Protein AF-A0A1C3WTV7-F1 (afdb_monomer_lite)

Organism: NCBI:txid411945

Secondary structure (DSSP, 8-state):
-----------PPPHHHHHHHHHHHHHTT-HHHHHHHHTSPP-SSS---HHHHHHHHHHHHHHHHHHHS-TTS----SHHHHHHHHHHHHHHHSPP-SHHHHHHHHHHHTT-TTTTS--HHHHHHHHHHHS--GGGS-----PPPSS--HHHHHHHHHHHHTS---S--HHHHHHHHHHHHHHHHHHHHS---SHHHHHHHHHHHHTTS-S---HHHHHHHHHHHHHTS--TTSS--SS-TTTHHHHHHHHHHHHHHHHHHHHH-TT--EEEEEEETTEEEEEEE--S-----HHHHHHHHHHHHHHHHHHHTTT-S--TT-HHHHHHHHHHHHHHHPPP-SHHHHHHHHHHHHT-HHHHHHHHH-B-TTS-BHHHHHHHHHTTPPP--------

Structure (mmCIF, N/CA/C/O backbone):
data_AF-A0A1C3WTV7-F1
#
_entry.id   AF-A0A1C3WTV7-F1
#
loop_
_atom_site.group_PDB
_atom_site.id
_atom_site.type_symbol
_atom_site.label_atom_id
_atom_site.label_alt_id
_atom_site.label_comp_id
_atom_site.label_asym_id
_atom_site.label_entity_id
_atom_site.label_seq_id
_atom_site.pdbx_PDB_ins_code
_atom_site.Cartn_x
_atom_site.Cartn_y
_atom_site.Cartn_z
_atom_site.occupancy
_atom_site.B_iso_or_equiv
_atom_site.auth_seq_id
_atom_site.auth_comp_id
_atom_site.auth_asym_id
_atom_site.auth_atom_id
_atom_site.pdbx_PDB_model_num
ATOM 1 N N . MET A 1 1 ? -38.826 53.375 -34.645 1.00 34.06 1 MET A N 1
ATOM 2 C CA . MET A 1 1 ? -39.955 52.424 -34.557 1.00 34.06 1 MET A CA 1
ATOM 3 C C . MET A 1 1 ? -39.411 51.095 -34.056 1.00 34.06 1 MET A C 1
ATOM 5 O O . MET A 1 1 ? -38.501 50.578 -34.679 1.00 34.06 1 MET A O 1
ATOM 9 N N . ARG A 1 2 ? -39.975 50.621 -32.934 1.00 29.81 2 ARG A N 1
ATOM 10 C CA . ARG A 1 2 ? -39.806 49.324 -32.241 1.00 29.81 2 ARG A CA 1
ATOM 11 C C . ARG A 1 2 ? -38.414 48.958 -31.697 1.00 29.81 2 ARG A C 1
ATOM 13 O O . ARG A 1 2 ? -37.634 48.260 -32.327 1.00 29.81 2 ARG A O 1
ATOM 20 N N . ASN A 1 3 ? -38.217 49.374 -30.443 1.00 30.00 3 ASN A N 1
ATOM 21 C CA . ASN A 1 3 ? -37.363 48.727 -29.449 1.00 30.00 3 ASN A CA 1
ATOM 22 C C . ASN A 1 3 ? -37.891 47.317 -29.139 1.00 30.00 3 ASN A C 1
ATOM 24 O O . ASN A 1 3 ? -39.085 47.172 -28.871 1.00 30.00 3 ASN A O 1
ATOM 28 N N . HIS A 1 4 ? -37.004 46.325 -29.084 1.00 29.08 4 HIS A N 1
ATOM 29 C CA . HIS A 1 4 ? -37.231 45.095 -28.329 1.00 29.08 4 HIS A CA 1
ATOM 30 C C . HIS A 1 4 ? -36.326 45.108 -27.099 1.00 29.08 4 HIS A C 1
ATOM 32 O O . HIS A 1 4 ? -35.105 45.048 -27.202 1.00 29.08 4 HIS A O 1
ATOM 38 N N . ALA A 1 5 ? -36.965 45.232 -25.938 1.00 31.84 5 ALA A N 1
ATOM 39 C CA . ALA A 1 5 ? -36.389 44.910 -24.648 1.00 31.84 5 ALA A CA 1
ATOM 40 C C . ALA A 1 5 ? -36.316 43.382 -24.516 1.00 31.84 5 ALA A C 1
ATOM 42 O O . ALA A 1 5 ? -37.319 42.703 -24.748 1.00 31.84 5 ALA A O 1
ATOM 43 N N . VAL A 1 6 ? -35.154 42.854 -24.132 1.00 31.02 6 VAL A N 1
ATOM 44 C CA . VAL A 1 6 ? -35.029 41.494 -23.601 1.00 31.02 6 VAL A CA 1
ATOM 45 C C . VAL A 1 6 ? -35.057 41.626 -22.085 1.00 31.02 6 VAL A C 1
ATOM 47 O O . VAL A 1 6 ? -34.182 42.246 -21.484 1.00 31.02 6 VAL A O 1
ATOM 50 N N . ALA A 1 7 ? -36.129 41.117 -21.489 1.00 28.45 7 ALA A N 1
ATOM 51 C CA . ALA A 1 7 ? -36.290 41.036 -20.051 1.00 28.45 7 ALA A CA 1
ATOM 52 C C . ALA A 1 7 ? -35.354 39.957 -19.490 1.00 28.45 7 ALA A C 1
ATOM 54 O O . ALA A 1 7 ? -35.356 38.823 -19.967 1.00 28.45 7 ALA A O 1
ATOM 55 N N . ALA A 1 8 ? -34.589 40.313 -18.460 1.00 38.50 8 ALA A N 1
ATOM 56 C CA . ALA A 1 8 ? -33.915 39.357 -17.597 1.00 38.50 8 ALA A CA 1
ATOM 57 C C . ALA A 1 8 ? -34.978 38.589 -16.796 1.00 38.50 8 ALA A C 1
ATOM 59 O O . ALA A 1 8 ? -35.606 39.144 -15.894 1.00 38.50 8 ALA A O 1
ATOM 60 N N . ALA A 1 9 ? -35.204 37.326 -17.149 1.00 30.66 9 ALA A N 1
ATOM 61 C CA . ALA A 1 9 ? -35.987 36.395 -16.351 1.00 30.66 9 ALA A CA 1
ATOM 62 C C . ALA A 1 9 ? -35.018 35.469 -15.606 1.00 30.66 9 ALA A C 1
ATOM 64 O O . ALA A 1 9 ? -34.552 34.473 -16.152 1.00 30.66 9 ALA A O 1
ATOM 65 N N . GLY A 1 10 ? -34.697 35.830 -14.361 1.00 36.09 10 GLY A N 1
ATOM 66 C CA . GLY A 1 10 ? -33.991 34.974 -13.408 1.00 36.09 10 GLY A CA 1
ATOM 67 C C . GLY A 1 10 ? -34.918 33.879 -12.885 1.00 36.09 10 GLY A C 1
ATOM 68 O O . GLY A 1 10 ? -35.497 34.011 -11.811 1.00 36.09 10 GLY A O 1
ATOM 69 N N . GLY A 1 11 ? -35.106 32.828 -13.683 1.00 35.12 11 GLY A N 1
ATOM 70 C CA . GLY A 1 11 ? -35.795 31.605 -13.278 1.00 35.12 11 GLY A CA 1
ATOM 71 C C . GLY A 1 11 ? -34.786 30.490 -13.023 1.00 35.12 11 GLY A C 1
ATOM 72 O O . GLY A 1 11 ? -33.970 30.199 -13.893 1.00 35.12 11 GLY A O 1
ATOM 73 N N . ALA A 1 12 ? -34.852 29.871 -11.843 1.00 39.16 12 ALA A N 1
ATOM 74 C CA . ALA A 1 12 ? -34.025 28.726 -11.475 1.00 39.16 12 ALA A CA 1
ATOM 75 C C . ALA A 1 12 ? -34.145 27.596 -12.515 1.00 39.16 12 ALA A C 1
ATOM 77 O O . ALA A 1 12 ? -35.249 27.140 -12.823 1.00 39.16 12 ALA A O 1
ATOM 78 N N . VAL A 1 13 ? -33.008 27.137 -13.041 1.00 44.41 13 VAL A N 1
ATOM 79 C CA . VAL A 1 13 ? -32.933 25.985 -13.946 1.00 44.41 13 VAL A CA 1
ATOM 80 C C . VAL A 1 13 ? -32.736 24.722 -13.093 1.00 44.41 13 VAL A C 1
ATOM 82 O O . VAL A 1 13 ? -31.745 24.635 -12.371 1.00 44.41 13 VAL A O 1
ATOM 85 N N . PRO A 1 14 ? -33.651 23.736 -13.126 1.00 45.19 14 PRO A N 1
ATOM 86 C CA . PRO A 1 14 ? -33.498 22.490 -12.376 1.00 45.19 14 PRO A CA 1
ATOM 87 C C . PRO A 1 14 ? -32.228 21.725 -12.777 1.00 45.19 14 PRO A C 1
ATOM 89 O O . PRO A 1 14 ? -31.918 21.632 -13.962 1.00 45.19 14 PRO A O 1
ATOM 92 N N . VAL A 1 15 ? -31.551 21.088 -11.814 1.00 39.12 15 VAL A N 1
ATOM 93 C CA . VAL A 1 15 ? -30.318 20.285 -12.012 1.00 39.12 15 VAL A CA 1
ATOM 94 C C . VAL A 1 15 ? -30.454 19.234 -13.127 1.00 39.12 15 VAL A C 1
ATOM 96 O O . VAL A 1 15 ? -29.514 18.995 -13.883 1.00 39.12 15 VAL A O 1
ATOM 99 N N . GLY A 1 16 ? -31.650 18.664 -13.311 1.00 40.56 16 GLY A N 1
ATOM 100 C CA . GLY A 1 16 ? -31.928 17.732 -14.411 1.00 40.56 16 GLY A CA 1
ATOM 101 C C . GLY A 1 16 ? -31.720 18.334 -15.808 1.00 40.56 16 GLY A C 1
ATOM 102 O O . GLY A 1 16 ? -31.315 17.624 -16.725 1.00 40.56 16 GLY A O 1
ATOM 103 N N . ASN A 1 17 ? -31.916 19.645 -15.965 1.00 49.09 17 ASN A N 1
ATOM 104 C CA . ASN A 1 17 ? -31.714 20.339 -17.235 1.00 49.09 17 ASN A CA 1
ATOM 105 C C . ASN A 1 17 ? -30.233 20.635 -17.499 1.00 49.09 17 ASN A C 1
ATOM 107 O O . ASN A 1 17 ? -29.838 20.698 -18.660 1.00 49.09 17 ASN A O 1
ATOM 111 N N . ILE A 1 18 ? -29.411 20.762 -16.451 1.00 49.28 18 ILE A N 1
ATOM 112 C CA . ILE A 1 18 ? -27.956 20.938 -16.574 1.00 49.28 18 ILE A CA 1
ATOM 113 C C . ILE A 1 18 ? -27.336 19.642 -17.103 1.00 49.28 18 ILE A C 1
ATOM 115 O O . ILE A 1 18 ? -26.625 19.672 -18.098 1.00 49.28 18 ILE A O 1
ATOM 119 N N . LEU A 1 19 ? -27.691 18.489 -16.526 1.00 43.22 19 LEU A N 1
ATOM 120 C CA . LEU A 1 19 ? -27.189 17.184 -16.979 1.00 43.22 19 LEU A CA 1
ATOM 121 C C . LEU A 1 19 ? -27.683 16.798 -18.380 1.00 43.22 19 LEU A C 1
ATOM 123 O O . LEU A 1 19 ? -26.946 16.171 -19.139 1.00 43.22 19 LEU A O 1
ATOM 127 N N . ALA A 1 20 ? -28.913 17.173 -18.740 1.00 52.75 20 ALA A N 1
ATOM 128 C CA . ALA A 1 20 ? -29.419 16.994 -20.100 1.00 52.75 20 ALA A CA 1
ATOM 129 C C . ALA A 1 20 ? -28.670 17.887 -21.103 1.00 52.75 20 ALA A C 1
ATOM 131 O O . ALA A 1 20 ? -28.242 17.399 -22.143 1.00 52.75 20 ALA A O 1
ATOM 132 N N . SER A 1 21 ? -28.430 19.153 -20.750 1.00 55.34 21 SER A N 1
ATOM 133 C CA . SER A 1 21 ? -27.690 20.095 -21.599 1.00 55.34 21 SER A CA 1
ATOM 134 C C . SER A 1 21 ? -26.230 19.678 -21.773 1.00 55.34 21 SER A C 1
ATOM 136 O O . SER A 1 21 ? -25.721 19.702 -22.884 1.00 55.34 21 SER A O 1
ATOM 138 N N . LEU A 1 22 ? -25.581 19.212 -20.703 1.00 42.72 22 LEU A N 1
ATOM 139 C CA . LEU A 1 22 ? -24.197 18.738 -20.727 1.00 42.72 22 LEU A CA 1
ATOM 140 C C . LEU A 1 22 ? -24.071 17.451 -21.561 1.00 42.72 22 LEU A C 1
ATOM 142 O O . LEU A 1 22 ? -23.150 17.305 -22.358 1.00 42.72 22 LEU A O 1
ATOM 146 N N . ARG A 1 23 ? -25.061 16.554 -21.476 1.00 47.69 23 ARG A N 1
ATOM 147 C CA . ARG A 1 23 ? -25.163 15.368 -22.339 1.00 47.69 23 ARG A CA 1
ATOM 148 C C . ARG A 1 23 ? -25.358 15.729 -23.814 1.00 47.69 23 ARG A C 1
ATOM 150 O O . ARG A 1 23 ? -24.752 15.085 -24.666 1.00 47.69 23 ARG A O 1
ATOM 157 N N . ASP A 1 24 ? -26.205 16.706 -24.122 1.00 56.19 24 ASP A N 1
ATOM 158 C CA . ASP A 1 24 ? -26.470 17.119 -25.503 1.00 56.19 24 ASP A CA 1
ATOM 159 C C . ASP A 1 24 ? -25.275 17.876 -26.110 1.00 56.19 24 ASP A C 1
ATOM 161 O O . ASP A 1 24 ? -24.932 17.614 -27.261 1.00 56.19 24 ASP A O 1
ATOM 165 N N . MET A 1 25 ? -24.575 18.702 -25.320 1.00 54.94 25 MET A N 1
ATOM 166 C CA . MET A 1 25 ? -23.325 19.378 -25.709 1.00 54.94 25 MET A CA 1
ATOM 167 C C . MET A 1 25 ? -22.200 18.378 -25.997 1.00 54.94 25 MET A C 1
ATOM 169 O O . MET A 1 25 ? -21.534 18.473 -27.026 1.00 54.94 25 MET A O 1
ATOM 173 N N . LEU A 1 26 ? -22.030 17.360 -25.146 1.00 44.88 26 LEU A N 1
ATOM 174 C CA . LEU A 1 26 ? -21.042 16.302 -25.378 1.00 44.88 26 LEU A CA 1
ATOM 175 C C . LEU A 1 26 ? -21.384 15.458 -26.615 1.00 44.88 26 LEU A C 1
ATOM 177 O O . LEU A 1 26 ? -20.496 15.115 -27.391 1.00 44.88 26 LEU A O 1
ATOM 181 N N . LYS A 1 27 ? -22.670 15.174 -26.864 1.00 52.72 27 LYS A N 1
ATOM 182 C CA . LYS A 1 27 ? -23.109 14.481 -28.089 1.00 52.72 27 LYS A CA 1
ATOM 183 C C . LYS A 1 27 ? -22.883 15.297 -29.360 1.00 52.72 27 LYS A C 1
ATOM 185 O O . LYS A 1 27 ? -22.713 14.709 -30.424 1.00 52.72 27 LYS A O 1
ATOM 190 N N . SER A 1 28 ? -22.912 16.625 -29.268 1.00 56.12 28 SER A N 1
ATOM 191 C CA . SER A 1 28 ? -22.665 17.523 -30.398 1.00 56.12 28 SER A CA 1
ATOM 192 C C . SER A 1 28 ? -21.194 17.910 -30.578 1.00 56.12 28 SER A C 1
ATOM 194 O O . SER A 1 28 ? -20.890 18.634 -31.522 1.00 56.12 28 SER A O 1
ATOM 196 N N . GLY A 1 29 ? -20.291 17.460 -29.697 1.00 55.75 29 GLY A N 1
ATOM 197 C CA . GLY A 1 29 ? -18.872 17.839 -29.708 1.00 55.75 29 GLY A CA 1
ATOM 198 C C . GLY A 1 29 ? -18.579 19.254 -29.186 1.00 55.75 29 GLY A C 1
ATOM 199 O O . GLY A 1 29 ? -17.510 19.791 -29.461 1.00 55.75 29 GLY A O 1
ATOM 200 N N . ASP A 1 30 ? -19.505 19.874 -28.445 1.00 55.50 30 ASP A N 1
ATOM 201 C CA . ASP A 1 30 ? -19.331 21.210 -27.851 1.00 55.50 30 ASP A CA 1
ATOM 202 C C . ASP A 1 30 ? -18.696 21.118 -26.453 1.00 55.50 30 ASP A C 1
ATOM 204 O O . ASP A 1 30 ? -19.340 21.310 -25.418 1.00 55.50 30 ASP A O 1
ATOM 208 N N . VAL A 1 31 ? -17.407 20.774 -26.430 1.00 46.31 31 VAL A N 1
ATOM 209 C CA . VAL A 1 31 ? -16.630 20.592 -25.192 1.00 46.31 31 VAL A CA 1
ATOM 210 C C . VAL A 1 31 ? -16.456 21.921 -24.440 1.00 46.31 31 VAL A C 1
ATOM 212 O O . VAL A 1 31 ? -16.571 21.967 -23.217 1.00 46.31 31 VAL A O 1
ATOM 215 N N . GLY A 1 32 ? -16.284 23.036 -25.161 1.00 53.69 32 GLY A N 1
ATOM 216 C CA . GLY A 1 32 ? -16.154 24.371 -24.565 1.00 53.69 32 GLY A CA 1
ATOM 217 C C . GLY A 1 32 ? -17.422 24.841 -23.842 1.00 53.69 32 GLY A C 1
ATOM 218 O O . GLY A 1 32 ? -17.334 25.422 -22.758 1.00 53.69 32 GLY A O 1
ATOM 219 N N . GLY A 1 33 ? -18.606 24.546 -24.393 1.00 57.56 33 GLY A N 1
ATOM 220 C CA . GLY A 1 33 ? -19.887 24.815 -23.738 1.00 57.56 33 GLY A CA 1
ATOM 221 C C . GLY A 1 33 ? -20.101 23.975 -22.476 1.00 57.56 33 GLY A C 1
ATOM 222 O O . GLY A 1 33 ? -20.557 24.499 -21.457 1.00 57.56 33 GLY A O 1
ATOM 223 N N . ALA A 1 34 ? -19.704 22.698 -22.509 1.00 47.16 34 ALA A N 1
ATOM 224 C CA . ALA A 1 34 ? -19.795 21.801 -21.358 1.00 47.16 34 ALA A CA 1
ATOM 225 C C . ALA A 1 34 ? -18.901 22.259 -20.191 1.00 47.16 34 ALA A C 1
ATOM 227 O O . ALA A 1 34 ? -19.352 22.274 -19.045 1.00 47.16 34 ALA A O 1
ATOM 228 N N . LEU A 1 35 ? -17.672 22.697 -20.481 1.00 46.06 35 LEU A N 1
ATOM 229 C CA . LEU A 1 35 ? -16.738 23.218 -19.477 1.00 46.06 35 LEU A CA 1
ATOM 230 C C . LEU A 1 35 ? -17.205 24.560 -18.892 1.00 46.06 35 LEU A C 1
ATOM 232 O O . LEU A 1 35 ? -17.199 24.737 -17.677 1.00 46.06 35 LEU A O 1
ATOM 236 N N . SER A 1 36 ? -17.722 25.475 -19.721 1.00 58.72 36 SER A N 1
ATOM 237 C CA . SER A 1 36 ? -18.239 26.766 -19.242 1.00 58.72 36 SER A CA 1
ATOM 238 C C . SER A 1 36 ? -19.490 26.626 -18.358 1.00 58.72 36 SER A C 1
ATOM 240 O O . SER A 1 36 ? -19.723 27.460 -17.482 1.00 58.72 36 SER A O 1
ATOM 242 N N . LEU A 1 37 ? -20.281 25.561 -18.544 1.00 53.25 37 LEU A N 1
ATOM 243 C CA . LEU A 1 37 ? -21.417 25.231 -17.679 1.00 53.25 37 LEU A CA 1
ATOM 244 C C . LEU A 1 37 ? -20.958 24.782 -16.277 1.00 53.25 37 LEU A C 1
ATOM 246 O O . LEU A 1 37 ? -21.639 25.069 -15.293 1.00 53.25 37 LEU A O 1
ATOM 250 N N . LEU A 1 38 ? -19.802 24.113 -16.179 1.00 46.38 38 LEU A N 1
ATOM 251 C CA . LEU A 1 38 ? -19.201 23.661 -14.917 1.00 46.38 38 LEU A CA 1
ATOM 252 C C . LEU A 1 38 ? -18.558 24.804 -14.108 1.00 46.38 38 LEU A C 1
ATOM 254 O O . LEU A 1 38 ? -18.488 24.697 -12.885 1.00 46.38 38 LEU A O 1
ATOM 258 N N . ASP A 1 39 ? -18.176 25.902 -14.768 1.00 45.97 39 ASP A N 1
ATOM 259 C CA . ASP A 1 39 ? -17.594 27.110 -14.153 1.00 45.97 39 ASP A CA 1
ATOM 260 C C . ASP A 1 39 ? -18.628 28.062 -13.517 1.00 45.97 39 ASP A C 1
ATOM 262 O O . ASP A 1 39 ? -18.266 29.083 -12.927 1.00 45.97 39 ASP A O 1
ATOM 266 N N . THR A 1 40 ? -19.929 27.768 -13.610 1.00 45.88 40 THR A N 1
ATOM 267 C CA . THR A 1 40 ? -20.958 28.614 -12.984 1.00 45.88 40 THR A CA 1
ATOM 268 C C . THR A 1 40 ? -21.077 28.349 -11.477 1.00 45.88 40 THR A C 1
ATOM 270 O O . THR A 1 40 ? -21.329 27.222 -11.044 1.00 45.88 40 THR A O 1
ATOM 273 N N . GLU A 1 41 ? -20.904 29.393 -10.651 1.00 38.28 41 GLU A N 1
ATOM 274 C CA . GLU A 1 41 ? -21.060 29.287 -9.192 1.00 38.28 41 GLU A CA 1
ATOM 275 C C . GLU A 1 41 ? -22.511 28.926 -8.814 1.00 38.28 41 GLU A C 1
ATOM 277 O O . GLU A 1 41 ? -23.447 29.610 -9.238 1.00 38.28 41 GLU A O 1
ATOM 282 N N . PRO A 1 42 ? -22.739 27.881 -7.996 1.00 40.84 42 PRO A N 1
ATOM 283 C CA . PRO A 1 42 ? -24.082 27.525 -7.567 1.00 40.84 42 PRO A CA 1
ATOM 284 C C . PRO A 1 42 ? -24.538 28.376 -6.371 1.00 40.84 42 PRO A C 1
ATOM 286 O O . PRO A 1 42 ? -23.890 28.405 -5.322 1.00 40.84 42 PRO A O 1
ATOM 289 N N . GLU A 1 43 ? -25.717 28.996 -6.485 1.00 38.34 43 GLU A N 1
ATOM 290 C CA . GLU A 1 43 ? -26.414 29.590 -5.340 1.00 38.34 43 GLU A CA 1
ATOM 291 C C . GLU A 1 43 ? -26.931 28.484 -4.398 1.00 38.34 43 GLU A C 1
ATOM 293 O O . GLU A 1 43 ? -27.858 27.737 -4.705 1.00 38.34 43 GLU A O 1
ATOM 298 N N . SER A 1 44 ? -26.258 28.369 -3.252 1.00 47.28 44 SER A N 1
ATOM 299 C CA . SER A 1 44 ? -26.625 27.683 -2.003 1.00 47.28 44 SER A CA 1
ATOM 300 C C . SER A 1 44 ? -27.779 26.660 -2.022 1.00 47.28 44 SER A C 1
ATOM 302 O O . SER A 1 44 ? -28.907 26.998 -1.678 1.00 47.28 44 SER A O 1
ATOM 304 N N . HIS A 1 45 ? -27.450 25.380 -2.218 1.00 40.09 45 HIS A N 1
ATOM 305 C CA . HIS A 1 45 ? -27.990 24.230 -1.470 1.00 40.09 45 HIS A CA 1
ATOM 306 C C . HIS A 1 45 ? -26.983 23.073 -1.592 1.00 40.09 45 HIS A C 1
ATOM 308 O O . HIS A 1 45 ? -26.563 22.787 -2.705 1.00 40.09 45 HIS A O 1
ATOM 314 N N . GLN A 1 46 ? -26.557 22.492 -0.452 1.00 48.69 46 GLN A N 1
ATOM 315 C CA . GLN A 1 46 ? -25.544 21.418 -0.303 1.00 48.69 46 GLN A CA 1
ATOM 316 C C . GLN A 1 46 ? -24.611 21.274 -1.514 1.00 48.69 46 GLN A C 1
ATOM 318 O O . GLN A 1 46 ? -24.793 20.392 -2.347 1.00 48.69 46 GLN A O 1
ATOM 323 N N . ALA A 1 47 ? -23.650 22.194 -1.634 1.00 53.06 47 ALA A N 1
ATOM 324 C CA . ALA A 1 47 ? -22.745 22.219 -2.771 1.00 53.06 47 ALA A CA 1
ATOM 325 C C . ALA A 1 47 ? -21.941 20.912 -2.814 1.00 53.06 47 ALA A C 1
ATOM 327 O O . ALA A 1 47 ? -21.086 20.677 -1.960 1.00 53.06 47 ALA A O 1
ATOM 328 N N . GLU A 1 48 ? -22.244 20.061 -3.797 1.00 72.12 48 GLU A N 1
ATOM 329 C CA . GLU A 1 48 ? -21.391 18.933 -4.160 1.00 72.12 48 GLU A CA 1
ATOM 330 C C . GLU A 1 48 ? -19.975 19.445 -4.391 1.00 72.12 48 GLU A C 1
ATOM 332 O O . GLU A 1 48 ? -19.770 20.472 -5.053 1.00 72.12 48 GLU A O 1
ATOM 337 N N . SER A 1 49 ? -19.007 18.736 -3.815 1.00 82.44 49 SER A N 1
ATOM 338 C CA . SER A 1 49 ? -17.623 19.168 -3.869 1.00 82.44 49 SER A CA 1
ATOM 339 C C . SER A 1 49 ? -17.125 19.188 -5.323 1.00 82.44 49 SER A C 1
ATOM 341 O O . SER A 1 49 ? -17.560 18.354 -6.127 1.00 82.44 49 SER A O 1
ATOM 343 N N . PRO A 1 50 ? -16.228 20.118 -5.698 1.00 82.19 50 PRO A N 1
ATOM 344 C CA . PRO A 1 50 ? -15.670 20.169 -7.050 1.00 82.19 50 PRO A CA 1
ATOM 345 C C . PRO A 1 50 ? -15.098 18.819 -7.503 1.00 82.19 50 PRO A C 1
ATOM 347 O O . PRO A 1 50 ? -15.325 18.403 -8.636 1.00 82.19 50 PRO A O 1
ATOM 350 N N . LEU A 1 51 ? -14.453 18.086 -6.588 1.00 79.62 51 LEU A N 1
ATOM 351 C CA . LEU A 1 51 ? -13.916 16.756 -6.859 1.00 79.62 51 LEU A CA 1
ATOM 352 C C . LEU A 1 51 ? -15.017 15.730 -7.178 1.00 79.62 51 LEU A C 1
ATOM 354 O O . LEU A 1 51 ? -14.859 14.918 -8.085 1.00 79.62 51 LEU A O 1
ATOM 358 N N . SER A 1 52 ? -16.155 15.793 -6.481 1.00 77.88 52 SER A N 1
ATOM 359 C CA . SER A 1 52 ? -17.298 14.903 -6.733 1.00 77.88 52 SER A CA 1
ATOM 360 C C . SER A 1 52 ? -17.884 15.117 -8.133 1.00 77.88 52 SER A C 1
ATOM 362 O O . SER A 1 52 ? -18.227 14.156 -8.822 1.00 77.88 52 SER A O 1
ATOM 364 N N . LYS A 1 53 ? -17.938 16.375 -8.590 1.00 83.25 53 LYS A N 1
ATOM 365 C CA . LYS A 1 53 ? -18.394 16.721 -9.944 1.00 83.25 53 LYS A CA 1
ATOM 366 C C . LYS A 1 53 ? -17.416 16.250 -11.018 1.00 83.25 53 LYS A C 1
ATOM 368 O O . LYS A 1 53 ? -17.849 15.691 -12.022 1.00 83.25 53 LYS A O 1
ATOM 373 N N . LEU A 1 54 ? -16.113 16.432 -10.791 1.00 83.31 54 LEU A N 1
ATOM 374 C CA . LEU A 1 54 ? -15.064 15.946 -11.693 1.00 83.31 54 LEU A CA 1
ATOM 375 C C . LEU A 1 54 ? -15.086 14.419 -11.808 1.00 83.31 54 LEU A C 1
ATOM 377 O O . LEU A 1 54 ? -15.015 13.886 -12.912 1.00 83.31 54 LEU A O 1
ATOM 381 N N . TYR A 1 55 ? -15.280 13.720 -10.689 1.00 77.75 55 TYR A N 1
ATOM 382 C CA . TYR A 1 55 ? -15.428 12.267 -10.678 1.00 77.75 55 TYR A CA 1
ATOM 383 C C . TYR A 1 55 ? -16.643 11.809 -11.496 1.00 77.75 55 TYR A C 1
ATOM 385 O O . TYR A 1 55 ? -16.527 10.910 -12.327 1.00 77.75 55 TYR A O 1
ATOM 393 N N . ALA A 1 56 ? -17.799 12.458 -11.321 1.00 81.50 56 ALA A N 1
ATOM 394 C CA . ALA A 1 56 ? -18.999 12.147 -12.095 1.00 81.50 56 ALA A CA 1
ATOM 395 C C . ALA A 1 56 ? -18.819 12.425 -13.602 1.00 81.50 56 ALA A C 1
ATOM 397 O O . ALA A 1 56 ? -19.285 11.643 -14.435 1.00 81.50 56 ALA A O 1
ATOM 398 N N . ALA A 1 57 ? -18.128 13.514 -13.957 1.00 80.69 57 ALA A N 1
ATOM 399 C CA . ALA A 1 57 ? -17.820 13.865 -15.341 1.00 80.69 57 ALA A CA 1
ATOM 400 C C . ALA A 1 57 ? -16.904 12.822 -15.996 1.00 80.69 57 ALA A C 1
ATOM 402 O O . ALA A 1 57 ? -17.240 12.298 -17.061 1.00 80.69 57 ALA A O 1
ATOM 403 N N . TRP A 1 58 ? -15.815 12.452 -15.318 1.00 85.12 58 TRP A N 1
ATOM 404 C CA . TRP A 1 58 ? -14.924 11.384 -15.764 1.00 85.12 58 TRP A CA 1
ATOM 405 C C . TRP A 1 58 ? -15.675 10.061 -15.929 1.00 85.12 58 TRP A C 1
ATOM 407 O O . TRP A 1 58 ? -15.601 9.436 -16.982 1.00 85.12 58 TRP A O 1
ATOM 417 N N . GLN A 1 59 ? -16.473 9.657 -14.936 1.00 80.81 59 GLN A N 1
ATOM 418 C CA . GLN A 1 59 ? -17.185 8.378 -14.970 1.00 80.81 59 GLN A CA 1
ATOM 419 C C . GLN A 1 59 ? -18.172 8.312 -16.142 1.00 80.81 59 GLN A C 1
ATOM 421 O O . GLN A 1 59 ? -18.347 7.265 -16.767 1.00 80.81 59 GLN A O 1
ATOM 426 N N . SER A 1 60 ? -18.811 9.435 -16.468 1.00 82.81 60 SER A N 1
ATOM 427 C CA . SER A 1 60 ? -19.653 9.551 -17.655 1.00 82.81 60 SER A CA 1
ATOM 428 C C . SER A 1 60 ? -18.837 9.432 -18.949 1.00 82.81 60 SER A C 1
ATOM 430 O O . SER A 1 60 ? -19.245 8.694 -19.847 1.00 82.81 60 SER A O 1
ATOM 432 N N . ALA A 1 61 ? -17.699 10.126 -19.059 1.00 77.81 61 ALA A N 1
ATOM 433 C CA . ALA A 1 61 ? -16.824 10.066 -20.234 1.00 77.81 61 ALA A CA 1
ATOM 434 C C . ALA A 1 61 ? -16.274 8.649 -20.460 1.00 77.81 61 ALA A C 1
ATOM 436 O O . ALA A 1 61 ? -16.449 8.091 -21.543 1.00 77.81 61 ALA A O 1
ATOM 437 N N . PHE A 1 62 ? -15.741 8.028 -19.408 1.00 77.69 62 PHE A N 1
ATOM 438 C CA . PHE A 1 62 ? -15.206 6.671 -19.427 1.00 77.69 62 PHE A CA 1
ATOM 439 C C . PHE A 1 62 ? -16.258 5.640 -19.847 1.00 77.69 62 PHE A C 1
ATOM 441 O O . PHE A 1 62 ? -16.027 4.844 -20.754 1.00 77.69 62 PHE A O 1
ATOM 448 N N . ASN A 1 63 ? -17.457 5.683 -19.255 1.00 80.62 63 ASN A N 1
ATOM 449 C CA . ASN A 1 63 ? -18.533 4.766 -19.634 1.00 80.62 63 ASN A CA 1
ATOM 450 C C . ASN A 1 63 ? -18.953 4.942 -21.098 1.00 80.62 63 ASN A C 1
ATOM 452 O O . ASN A 1 63 ? -19.257 3.957 -21.768 1.00 80.62 63 ASN A O 1
ATOM 456 N N . ASN A 1 64 ? -18.996 6.173 -21.608 1.00 80.06 64 ASN A N 1
ATOM 457 C CA . ASN A 1 64 ? -19.319 6.407 -23.015 1.00 80.06 64 ASN A CA 1
ATOM 458 C C . ASN A 1 64 ? -18.215 5.885 -23.935 1.00 80.06 64 ASN A C 1
ATOM 460 O O . ASN A 1 64 ? -18.530 5.256 -24.942 1.00 80.06 64 ASN A O 1
ATOM 464 N N . TRP A 1 65 ? -16.950 6.103 -23.572 1.00 79.94 65 TRP A N 1
ATOM 465 C CA . TRP A 1 65 ? -15.806 5.597 -24.317 1.00 79.94 65 TRP A CA 1
ATOM 466 C C . TRP A 1 65 ? -15.815 4.067 -24.370 1.00 79.94 65 TRP A C 1
ATOM 468 O O . TRP A 1 65 ? -15.932 3.513 -25.460 1.00 79.94 65 TRP A O 1
ATOM 478 N N . VAL A 1 66 ? -15.858 3.383 -23.221 1.00 75.69 66 VAL A N 1
ATOM 479 C CA . VAL A 1 66 ? -15.891 1.909 -23.136 1.00 75.69 66 VAL A CA 1
ATOM 480 C C . VAL A 1 66 ? -17.060 1.308 -23.920 1.00 75.69 66 VAL A C 1
ATOM 482 O O . VAL A 1 66 ? -16.889 0.309 -24.611 1.00 75.69 66 VAL A O 1
ATOM 485 N N . ASN A 1 67 ? -18.249 1.916 -23.858 1.00 81.00 67 ASN A N 1
ATOM 486 C CA . ASN A 1 67 ? -19.420 1.421 -24.591 1.00 81.00 67 ASN A CA 1
ATOM 487 C C . ASN A 1 67 ? -19.400 1.755 -26.094 1.00 81.00 67 ASN A C 1
ATOM 489 O O . ASN A 1 67 ? -20.209 1.205 -26.842 1.00 81.00 67 ASN A O 1
ATOM 493 N N . SER A 1 68 ? -18.526 2.664 -26.535 1.00 77.06 68 SER A N 1
ATOM 494 C CA . SER A 1 68 ? -18.353 3.007 -27.951 1.00 77.06 68 SER A CA 1
ATOM 495 C C . SER A 1 68 ? -17.385 2.075 -28.681 1.00 77.06 68 SER A C 1
ATOM 497 O O . SER A 1 68 ? -17.430 1.996 -29.908 1.00 77.06 68 SER A O 1
ATOM 499 N N . VAL A 1 69 ? -16.551 1.341 -27.939 1.00 76.75 69 VAL A N 1
ATOM 500 C CA . VAL A 1 69 ? -15.575 0.406 -28.502 1.00 76.75 69 VAL A CA 1
ATOM 501 C C . VAL A 1 69 ? -16.282 -0.884 -28.911 1.00 76.75 69 VAL A C 1
ATOM 503 O O . VAL A 1 69 ? -16.891 -1.573 -28.088 1.00 76.75 69 VAL A O 1
ATOM 506 N N . SER A 1 70 ? -16.224 -1.223 -30.200 1.00 68.25 70 SER A N 1
ATOM 507 C CA . SER A 1 70 ? -16.667 -2.537 -30.663 1.00 68.25 70 SER A CA 1
ATOM 508 C C . SER A 1 70 ? -15.666 -3.599 -30.190 1.00 68.25 70 SER A C 1
ATOM 510 O O . SER A 1 70 ? -14.468 -3.349 -30.169 1.00 68.25 70 SER A O 1
ATOM 512 N N . ARG A 1 71 ? -16.141 -4.785 -29.784 1.00 59.72 71 ARG A N 1
ATOM 513 C CA . ARG A 1 71 ? -15.315 -5.833 -29.141 1.00 59.72 71 ARG A CA 1
ATOM 514 C C . ARG A 1 71 ? -14.102 -6.325 -29.951 1.00 59.72 71 ARG A C 1
ATOM 516 O O . ARG A 1 71 ? -13.288 -7.035 -29.372 1.00 59.72 71 ARG A O 1
ATOM 523 N N . ASP A 1 72 ? -14.004 -5.971 -31.231 1.00 52.28 72 ASP A N 1
ATOM 524 C CA . ASP A 1 72 ? -13.021 -6.513 -32.174 1.00 52.28 72 ASP A CA 1
ATOM 525 C C . ASP A 1 72 ? -12.055 -5.454 -32.754 1.00 52.28 72 ASP A C 1
ATOM 527 O O . ASP A 1 72 ? -11.271 -5.786 -33.641 1.00 52.28 72 ASP A O 1
ATOM 531 N N . GLU A 1 73 ? -12.075 -4.202 -32.278 1.00 52.59 73 GLU A N 1
ATOM 532 C CA . GLU A 1 73 ? -11.168 -3.141 -32.751 1.00 52.59 73 GLU A CA 1
ATOM 533 C C . GLU A 1 73 ? -10.337 -2.541 -31.608 1.00 52.59 73 GLU A C 1
ATOM 535 O O . GLU A 1 73 ? -10.791 -2.481 -30.461 1.00 52.59 73 GLU A O 1
ATOM 540 N N . ASP A 1 74 ? -9.115 -2.104 -31.938 1.00 66.00 74 ASP A N 1
ATOM 541 C CA . ASP A 1 74 ? -8.255 -1.318 -31.050 1.00 66.00 74 ASP A CA 1
ATOM 542 C C . ASP A 1 74 ? -9.045 -0.139 -30.459 1.00 66.00 74 ASP A C 1
ATOM 544 O O . ASP A 1 74 ? -9.916 0.432 -31.123 1.00 66.00 74 ASP A O 1
ATOM 548 N N . LEU A 1 75 ? -8.760 0.212 -29.199 1.00 63.91 75 LEU A N 1
ATOM 549 C CA . LEU A 1 75 ? -9.435 1.309 -28.503 1.00 63.91 75 LEU A CA 1
ATOM 550 C C . LEU A 1 75 ? -9.381 2.576 -29.382 1.00 63.91 75 LEU A C 1
ATOM 552 O O . LEU A 1 75 ? -8.286 3.058 -29.671 1.00 63.91 75 LEU A O 1
ATOM 556 N N . PRO A 1 76 ? -10.527 3.117 -29.834 1.00 62.47 76 PRO A N 1
ATOM 557 C CA . PRO A 1 76 ? -10.526 4.241 -30.748 1.00 62.47 76 PRO A CA 1
ATOM 558 C C . PRO A 1 76 ? -10.011 5.482 -30.020 1.00 62.47 76 PRO A C 1
ATOM 560 O O . PRO A 1 76 ? -10.665 6.001 -29.109 1.00 62.47 76 PRO A O 1
ATOM 563 N N . GLU A 1 77 ? -8.849 5.968 -30.457 1.00 72.94 77 GLU A N 1
ATOM 564 C CA . GLU A 1 77 ? -8.429 7.348 -30.236 1.00 72.94 77 GLU A CA 1
ATOM 565 C C . GLU A 1 77 ? -9.469 8.268 -30.897 1.00 72.94 77 GLU A C 1
ATOM 567 O O . GLU A 1 77 ? -9.862 8.079 -32.054 1.00 72.94 77 GLU A O 1
ATOM 572 N N . GLY A 1 78 ? -9.989 9.239 -30.150 1.00 81.38 78 GLY A N 1
ATOM 573 C CA . GLY A 1 78 ? -11.053 10.111 -30.632 1.00 81.38 78 GLY A CA 1
ATOM 574 C C . GLY A 1 78 ? -11.726 10.914 -29.520 1.00 81.38 78 GLY A C 1
ATOM 575 O O . GLY A 1 78 ? -11.344 10.811 -28.358 1.00 81.38 78 GLY A O 1
ATOM 576 N N . PRO A 1 79 ? -12.797 11.664 -29.833 1.00 78.06 79 PRO A N 1
ATOM 577 C CA . PRO A 1 79 ? -13.340 12.681 -28.926 1.00 78.06 79 PRO A CA 1
ATOM 578 C C . PRO A 1 79 ? -13.787 12.161 -27.551 1.00 78.06 79 PRO A C 1
ATOM 580 O O . PRO A 1 79 ? -13.805 12.912 -26.581 1.00 78.06 79 PRO A O 1
ATOM 583 N N . LEU A 1 80 ? -14.181 10.885 -27.457 1.00 76.75 80 LEU A N 1
ATOM 584 C CA . LEU A 1 80 ? -14.565 10.258 -26.187 1.00 76.75 80 LEU A CA 1
ATOM 585 C C . LEU A 1 80 ? -13.356 9.842 -25.341 1.00 76.75 80 LEU A C 1
ATOM 587 O O . LEU A 1 80 ? -13.432 9.932 -24.118 1.00 76.75 80 LEU A O 1
ATOM 591 N N . HIS A 1 81 ? -12.268 9.414 -25.984 1.00 81.00 81 HIS A N 1
ATOM 592 C CA . HIS A 1 81 ? -10.987 9.170 -25.327 1.00 81.00 81 HIS A CA 1
ATOM 593 C C . HIS A 1 81 ? -10.416 10.491 -24.800 1.00 81.00 81 HIS A C 1
ATOM 595 O O . HIS A 1 81 ? -10.141 10.603 -23.611 1.00 81.00 81 HIS A O 1
ATOM 601 N N . ASP A 1 82 ? -10.381 11.528 -25.642 1.00 81.81 82 ASP A N 1
ATOM 602 C CA . ASP A 1 82 ? -9.873 12.855 -25.273 1.00 81.81 82 ASP A CA 1
ATOM 603 C C . ASP A 1 82 ? -10.666 13.460 -24.104 1.00 81.81 82 ASP A C 1
ATOM 605 O O . ASP A 1 82 ? -10.089 13.970 -23.149 1.00 81.81 82 ASP A O 1
ATOM 609 N N . ALA A 1 83 ? -11.998 13.326 -24.111 1.00 77.50 83 ALA A N 1
ATOM 610 C CA . ALA A 1 83 ? -12.836 13.771 -22.998 1.00 77.50 83 ALA A CA 1
ATOM 611 C C . ALA A 1 83 ? -12.582 12.982 -21.698 1.00 77.50 83 ALA A C 1
ATOM 613 O O . ALA A 1 83 ? -12.747 13.522 -20.602 1.00 77.50 83 ALA A O 1
ATOM 614 N N . CYS A 1 84 ? -12.213 11.702 -21.801 1.00 79.06 84 CYS A N 1
ATOM 615 C CA . CYS A 1 84 ? -11.841 10.883 -20.651 1.00 79.06 84 CYS A CA 1
ATOM 616 C C . CYS A 1 84 ? -10.486 11.326 -20.077 1.00 79.06 84 CYS A C 1
ATOM 618 O O . CYS A 1 84 ? -10.388 11.530 -18.866 1.00 79.06 84 CYS A O 1
ATOM 620 N N . GLU A 1 85 ? -9.491 11.553 -20.937 1.00 80.25 85 GLU A N 1
ATOM 621 C CA . GLU A 1 85 ? -8.162 12.070 -20.582 1.00 80.25 85 GLU A CA 1
ATOM 622 C C . GLU A 1 85 ? -8.226 13.476 -19.966 1.00 80.25 85 GLU A C 1
ATOM 624 O O . GLU A 1 85 ? -7.625 13.739 -18.925 1.00 80.25 85 GLU A O 1
ATOM 629 N N . GLU A 1 86 ? -9.021 14.385 -20.533 1.00 83.38 86 GLU A N 1
ATOM 630 C CA . GLU A 1 86 ? -9.211 15.729 -19.974 1.00 83.38 86 GLU A CA 1
ATOM 631 C C . GLU A 1 86 ? -9.864 15.681 -18.586 1.00 83.38 86 GLU A C 1
ATOM 633 O O . GLU A 1 86 ? -9.422 16.362 -17.654 1.00 83.38 86 GLU A O 1
ATOM 638 N N . ALA A 1 87 ? -10.898 14.850 -18.417 1.00 80.06 87 ALA A N 1
ATOM 639 C CA . ALA A 1 87 ? -11.553 14.677 -17.125 1.00 80.06 87 ALA A CA 1
ATOM 640 C C . ALA A 1 87 ? -10.614 14.032 -16.092 1.00 80.06 87 ALA A C 1
ATOM 642 O O . ALA A 1 87 ? -10.632 14.415 -14.918 1.00 80.06 87 ALA A O 1
ATOM 643 N N . PHE A 1 88 ? -9.765 13.099 -16.527 1.00 80.31 88 PHE A N 1
ATOM 644 C CA . PHE A 1 88 ? -8.720 12.494 -15.708 1.00 80.31 88 PHE A CA 1
ATOM 645 C C . PHE A 1 88 ? -7.684 13.523 -15.255 1.00 80.31 88 PHE A C 1
ATOM 647 O O . PHE A 1 88 ? -7.446 13.665 -14.055 1.00 80.31 88 PHE A O 1
ATOM 654 N N . ALA A 1 89 ? -7.126 14.301 -16.183 1.00 80.62 89 ALA A N 1
ATOM 655 C CA . ALA A 1 89 ? -6.150 15.346 -15.889 1.00 80.62 89 ALA A CA 1
ATOM 656 C C . ALA A 1 89 ? -6.720 16.412 -14.937 1.00 80.62 89 ALA A C 1
ATOM 658 O O . ALA A 1 89 ? -6.035 16.862 -14.008 1.00 80.62 89 ALA A O 1
ATOM 659 N N . ALA A 1 90 ? -7.993 16.779 -15.113 1.00 83.06 90 ALA A N 1
ATOM 660 C CA . ALA A 1 90 ? -8.696 17.695 -14.222 1.00 83.06 90 ALA A CA 1
ATOM 661 C C . ALA A 1 90 ? -8.873 17.103 -12.814 1.00 83.06 90 ALA A C 1
ATOM 663 O O . ALA A 1 90 ? -8.607 17.784 -11.818 1.00 83.06 90 ALA A O 1
ATOM 664 N N . LEU A 1 91 ? -9.263 15.828 -12.709 1.00 80.12 91 LEU A N 1
ATOM 665 C CA . LEU A 1 91 ? -9.377 15.138 -11.426 1.00 80.12 91 LEU A CA 1
ATOM 666 C C . LEU A 1 91 ? -8.012 15.029 -10.736 1.00 80.12 91 LEU A C 1
ATOM 668 O O . LEU A 1 91 ? -7.898 15.344 -9.551 1.00 80.12 91 LEU A O 1
ATOM 672 N N . LEU A 1 92 ? -6.966 14.652 -11.472 1.00 79.00 92 LEU A N 1
ATOM 673 C CA . LEU A 1 92 ? -5.597 14.556 -10.978 1.00 79.00 92 LEU A CA 1
ATOM 674 C C . LEU A 1 92 ? -5.095 15.901 -10.452 1.00 79.00 92 LEU A C 1
ATOM 676 O O . LEU A 1 92 ? -4.530 15.928 -9.366 1.00 79.00 92 LEU A O 1
ATOM 680 N N . SER A 1 93 ? -5.396 17.006 -11.137 1.00 82.00 93 SER A N 1
ATOM 681 C CA . SER A 1 93 ? -4.971 18.366 -10.767 1.00 82.00 93 SER A CA 1
ATOM 682 C C . SER A 1 93 ? -5.815 19.018 -9.660 1.00 82.00 93 SER A C 1
ATOM 684 O O . SER A 1 93 ? -5.395 20.009 -9.060 1.00 82.00 93 SER A O 1
ATOM 686 N N . CYS A 1 94 ? -6.994 18.475 -9.347 1.00 83.44 94 CYS A N 1
ATOM 687 C CA . CYS A 1 94 ? -7.878 19.027 -8.321 1.00 83.44 94 CYS A CA 1
ATOM 688 C C . CYS A 1 94 ? -7.332 18.772 -6.904 1.00 83.44 94 CYS A C 1
ATOM 690 O O . CYS A 1 94 ? -7.167 17.618 -6.506 1.00 83.44 94 CYS A O 1
ATOM 692 N N . GLN A 1 95 ? -7.065 19.826 -6.124 1.00 82.19 95 GLN A N 1
ATOM 693 C CA . GLN A 1 95 ? -6.643 19.672 -4.726 1.00 82.19 95 GLN A CA 1
ATOM 694 C C . GLN A 1 95 ? -7.768 19.132 -3.842 1.00 82.19 95 GLN A C 1
ATOM 696 O O . GLN A 1 95 ? -8.916 19.568 -3.939 1.00 82.19 95 GLN A O 1
ATOM 701 N N . CYS A 1 96 ? -7.407 18.233 -2.930 1.00 76.62 96 CYS A N 1
ATOM 702 C CA . CYS A 1 96 ? -8.313 17.756 -1.898 1.00 76.62 96 CYS A CA 1
ATOM 703 C C . CYS A 1 96 ? -8.367 18.745 -0.725 1.00 76.62 96 CYS A C 1
ATOM 705 O O . CYS A 1 96 ? -7.347 19.141 -0.161 1.00 76.62 96 CYS A O 1
ATOM 707 N N . HIS A 1 97 ? -9.578 19.093 -0.308 1.00 81.06 97 HIS A N 1
ATOM 708 C CA . HIS A 1 97 ? -9.861 20.000 0.802 1.00 81.06 97 HIS A CA 1
ATOM 709 C C . HIS A 1 97 ? -10.387 19.266 2.040 1.00 81.06 97 HIS A C 1
ATOM 711 O O . HIS A 1 97 ? -10.459 19.859 3.119 1.00 81.06 97 HIS A O 1
ATOM 717 N N . SER A 1 98 ? -10.744 17.985 1.911 1.00 76.00 98 SER A N 1
ATOM 718 C CA . SER A 1 98 ? -11.179 17.142 3.025 1.00 76.00 98 SER A CA 1
ATOM 719 C C . SER A 1 98 ? -10.631 15.715 2.937 1.00 76.00 98 SER A C 1
ATOM 721 O O . SER A 1 98 ? -10.102 15.281 1.912 1.00 76.00 98 SER A O 1
ATOM 723 N N . ALA A 1 99 ? -10.763 14.973 4.038 1.00 58.47 99 ALA A N 1
ATOM 724 C CA . ALA A 1 99 ? -10.392 13.563 4.090 1.00 58.47 99 ALA A CA 1
ATOM 725 C C . ALA A 1 99 ? -11.296 12.699 3.194 1.00 58.47 99 ALA A C 1
ATOM 727 O O . ALA A 1 99 ? -10.821 11.740 2.593 1.00 58.47 99 ALA A O 1
ATOM 728 N N . GLU A 1 100 ? -12.576 13.052 3.068 1.00 69.31 100 GLU A N 1
ATOM 729 C CA . GLU A 1 100 ? -13.520 12.393 2.164 1.00 69.31 100 GLU A CA 1
ATOM 730 C C . GLU A 1 100 ? -13.115 12.580 0.696 1.00 69.31 100 GLU A C 1
ATOM 732 O O . GLU A 1 100 ? -13.183 11.632 -0.079 1.00 69.31 100 GLU A O 1
ATOM 737 N N . GLU A 1 101 ? -12.620 13.763 0.317 1.00 75.69 101 GLU A N 1
ATOM 738 C CA . GLU A 1 101 ? -12.097 14.009 -1.033 1.00 75.69 101 GLU A CA 1
ATOM 739 C C . GLU A 1 101 ? -10.824 13.205 -1.314 1.00 75.69 101 GLU A C 1
ATOM 741 O O . GLU A 1 101 ? -10.691 12.609 -2.380 1.00 75.69 101 GLU A O 1
ATOM 746 N N . VAL A 1 102 ? -9.921 13.103 -0.335 1.00 63.41 102 VAL A N 1
ATOM 747 C CA . VAL A 1 102 ? -8.755 12.208 -0.417 1.00 63.41 102 VAL A CA 1
ATOM 748 C C . VAL A 1 102 ? -9.190 10.757 -0.619 1.00 63.41 102 VAL A C 1
ATOM 750 O O . VAL A 1 102 ? -8.655 10.077 -1.489 1.00 63.41 102 VAL A O 1
ATOM 753 N N . GLN A 1 103 ? -10.173 10.279 0.145 1.00 59.47 103 GLN A N 1
ATOM 754 C CA . GLN A 1 103 ? -10.678 8.910 0.017 1.00 59.47 103 GLN A CA 1
ATOM 755 C C . GLN A 1 103 ? -11.334 8.663 -1.341 1.00 59.47 103 GLN A C 1
ATOM 757 O O . GLN A 1 103 ? -11.058 7.639 -1.959 1.00 59.47 103 GLN A O 1
ATOM 762 N N . LEU A 1 104 ? -12.151 9.601 -1.826 1.00 70.62 104 LEU A N 1
ATOM 763 C CA . LEU A 1 104 ? -12.790 9.514 -3.138 1.00 70.62 104 LEU A CA 1
ATOM 764 C C . LEU A 1 104 ? -11.741 9.459 -4.257 1.00 70.62 104 LEU A C 1
ATOM 766 O O . LEU A 1 104 ? -11.827 8.624 -5.155 1.00 70.62 104 LEU A O 1
ATOM 770 N N . LYS A 1 105 ? -10.713 10.306 -4.156 1.00 76.62 105 LYS A N 1
ATOM 771 C CA . LYS A 1 105 ? -9.604 10.371 -5.106 1.00 76.62 105 LYS A CA 1
ATOM 772 C C . LYS A 1 105 ? -8.751 9.098 -5.089 1.00 76.62 105 LYS A C 1
ATOM 774 O O . LYS A 1 105 ? -8.414 8.572 -6.140 1.00 76.62 105 LYS A O 1
ATOM 779 N N . LEU A 1 106 ? -8.450 8.545 -3.915 1.00 60.62 106 LEU A N 1
ATOM 780 C CA . LEU A 1 106 ? -7.712 7.281 -3.793 1.00 60.62 106 LEU A CA 1
ATOM 781 C C . LEU A 1 106 ? -8.526 6.075 -4.278 1.00 60.62 106 LEU A C 1
ATOM 783 O O . LEU A 1 106 ? -7.987 5.207 -4.961 1.00 60.62 106 LEU A O 1
ATOM 787 N N . ALA A 1 107 ? -9.822 6.026 -3.956 1.00 62.69 107 ALA A N 1
ATOM 788 C CA . ALA A 1 107 ? -10.724 4.988 -4.447 1.00 62.69 107 ALA A CA 1
ATOM 789 C C . ALA A 1 107 ? -10.785 5.004 -5.976 1.00 62.69 107 ALA A C 1
ATOM 791 O O . ALA A 1 107 ? -10.723 3.949 -6.600 1.00 62.69 107 ALA A O 1
ATOM 792 N N . TYR A 1 108 ? -10.826 6.195 -6.572 1.00 69.19 108 TYR A N 1
ATOM 793 C CA . TYR A 1 108 ? -10.743 6.376 -8.013 1.00 69.19 108 TYR A CA 1
ATOM 794 C C . TYR A 1 108 ? -9.463 5.776 -8.609 1.00 69.19 108 T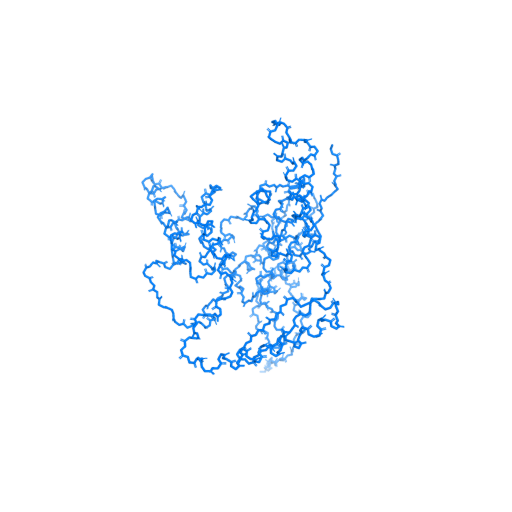YR A C 1
ATOM 796 O O . TYR A 1 108 ? -9.547 4.890 -9.454 1.00 69.19 108 TYR A O 1
ATOM 804 N N . PHE A 1 109 ? -8.290 6.189 -8.127 1.00 66.75 109 PHE A N 1
ATOM 805 C CA . PHE A 1 109 ? -7.019 5.717 -8.684 1.00 66.75 109 PHE A CA 1
ATOM 806 C C . PHE A 1 109 ? -6.755 4.229 -8.440 1.00 66.75 109 PHE A C 1
ATOM 808 O O . PHE A 1 109 ? -6.024 3.603 -9.194 1.00 66.75 109 PHE A O 1
ATOM 815 N N . SER A 1 110 ? -7.401 3.625 -7.440 1.00 54.44 110 SER A N 1
ATOM 816 C CA . SER A 1 110 ? -7.363 2.171 -7.232 1.00 54.44 110 SER A CA 1
ATOM 817 C C . SER A 1 110 ? -8.187 1.363 -8.249 1.00 54.44 110 SER A C 1
ATOM 819 O O . SER A 1 110 ? -8.042 0.142 -8.326 1.00 54.44 110 SER A O 1
ATOM 821 N N . LEU A 1 111 ? -9.094 2.020 -8.983 1.00 54.50 111 LEU A N 1
ATOM 822 C CA . LEU A 1 111 ? -9.924 1.402 -10.021 1.00 54.50 111 LEU A CA 1
ATOM 823 C C . LEU A 1 111 ? -9.290 1.486 -11.411 1.00 54.50 111 LEU A C 1
ATOM 825 O O . LEU A 1 111 ? -9.715 0.740 -12.295 1.00 54.50 111 LEU A O 1
ATOM 829 N N . ASP A 1 112 ? -8.302 2.361 -11.593 1.00 59.81 112 ASP A N 1
ATOM 830 C CA . ASP A 1 112 ? -7.540 2.455 -12.829 1.00 59.81 112 ASP A CA 1
ATOM 831 C C . ASP A 1 112 ? -6.650 1.213 -12.985 1.00 59.81 112 ASP A C 1
ATOM 833 O O . ASP A 1 112 ? -5.923 0.811 -12.070 1.00 59.81 112 ASP A O 1
ATOM 837 N N . ARG A 1 113 ? -6.796 0.532 -14.122 1.00 42.25 113 ARG A N 1
ATOM 838 C CA . ARG A 1 113 ? -6.259 -0.816 -14.344 1.00 42.25 113 ARG A CA 1
ATOM 839 C C . ARG A 1 113 ? -4.761 -0.797 -14.654 1.00 42.25 113 ARG A C 1
ATOM 841 O O . ARG A 1 113 ? -4.107 -1.817 -14.434 1.00 42.25 113 ARG A O 1
ATOM 848 N N . ASP A 1 114 ? -4.236 0.355 -15.071 1.00 49.03 114 ASP A N 1
ATOM 849 C CA . ASP A 1 114 ? -2.852 0.535 -15.514 1.00 49.03 114 ASP A CA 1
ATOM 850 C C . ASP A 1 114 ? -2.078 1.550 -14.666 1.00 49.03 114 ASP A C 1
ATOM 852 O O . ASP A 1 114 ? -1.288 2.349 -15.158 1.00 49.03 114 ASP A O 1
ATOM 856 N N . LEU A 1 115 ? -2.166 1.407 -13.338 1.00 45.94 115 LEU A N 1
ATOM 857 C CA . LEU A 1 115 ? -1.187 1.994 -12.403 1.00 45.94 115 LEU A CA 1
ATOM 858 C C . LEU A 1 115 ? 0.282 1.633 -12.740 1.00 45.94 115 LEU A C 1
ATOM 860 O O . LEU A 1 115 ? 1.197 2.222 -12.175 1.00 45.94 115 LEU A O 1
ATOM 864 N N . ARG A 1 116 ? 0.515 0.655 -13.630 1.00 39.81 116 ARG A N 1
ATOM 865 C CA . ARG A 1 116 ? 1.835 0.266 -14.156 1.00 39.81 116 ARG A CA 1
ATOM 866 C C . ARG A 1 116 ? 2.423 1.276 -15.145 1.00 39.81 116 ARG A C 1
ATOM 868 O O . ARG A 1 116 ? 3.641 1.398 -15.183 1.00 39.81 116 ARG A O 1
ATOM 875 N N . ASP A 1 117 ? 1.577 1.990 -15.887 1.00 44.69 117 ASP A N 1
ATOM 876 C CA . ASP A 1 117 ? 1.992 2.970 -16.905 1.00 44.69 117 ASP A CA 1
ATOM 877 C C . ASP A 1 117 ? 1.955 4.406 -16.378 1.00 44.69 117 ASP A C 1
ATOM 879 O O . ASP A 1 117 ? 2.234 5.365 -17.099 1.00 44.69 117 ASP A O 1
ATOM 883 N N . TRP A 1 118 ? 1.646 4.560 -15.091 1.00 53.81 118 TRP A N 1
ATOM 884 C CA . TRP A 1 118 ? 1.851 5.810 -14.392 1.00 53.81 118 TRP A CA 1
ATOM 885 C C . TRP A 1 118 ? 3.340 6.104 -14.358 1.00 53.81 118 TRP A C 1
ATOM 887 O O . TRP A 1 118 ? 4.089 5.594 -13.522 1.00 53.81 118 TRP A O 1
ATOM 897 N N . ASP A 1 119 ? 3.765 6.966 -15.269 1.00 52.78 119 ASP A N 1
ATOM 898 C CA . ASP A 1 119 ? 5.064 7.581 -15.152 1.00 52.78 119 ASP A CA 1
ATOM 899 C C . ASP A 1 119 ? 5.171 8.358 -13.818 1.00 52.78 119 ASP A C 1
ATOM 901 O O . ASP A 1 119 ? 4.222 8.585 -13.046 1.00 52.78 119 ASP A O 1
ATOM 905 N N . VAL A 1 120 ? 6.390 8.790 -13.533 1.00 49.09 120 VAL A N 1
ATOM 906 C CA . VAL A 1 120 ? 6.717 9.583 -12.347 1.00 49.09 120 VAL A CA 1
ATOM 907 C C . VAL A 1 120 ? 5.874 10.869 -12.253 1.00 49.09 120 VAL A C 1
ATOM 909 O O . VAL A 1 120 ? 5.632 11.365 -11.146 1.00 49.09 120 VAL A O 1
ATOM 912 N N . TYR A 1 121 ? 5.395 11.400 -13.383 1.00 51.88 121 TYR A N 1
ATOM 913 C CA . TYR A 1 121 ? 4.623 12.635 -13.459 1.00 51.88 121 TYR A CA 1
ATOM 914 C C . TYR A 1 121 ? 3.221 12.466 -12.857 1.00 51.88 121 TYR A C 1
ATOM 916 O O . TYR A 1 121 ? 2.838 13.263 -11.992 1.00 51.88 121 TYR A O 1
ATOM 924 N N . TYR A 1 122 ? 2.494 11.397 -13.199 1.00 55.81 122 TYR A N 1
ATOM 925 C CA . TYR A 1 122 ? 1.157 11.133 -12.641 1.00 55.81 122 TYR A CA 1
ATOM 926 C C . TYR A 1 122 ? 1.194 10.864 -11.130 1.00 55.81 122 TYR A C 1
ATOM 928 O O . TYR A 1 122 ? 0.384 11.402 -10.366 1.00 55.81 122 TYR A O 1
ATOM 936 N N . SER A 1 123 ? 2.206 10.127 -10.669 1.00 54.78 123 SER A N 1
ATOM 937 C CA . SER A 1 123 ? 2.423 9.863 -9.241 1.00 54.78 123 SER A CA 1
ATOM 938 C C . SER A 1 123 ? 2.718 11.146 -8.448 1.00 54.78 123 SER A C 1
ATOM 940 O O . SER A 1 123 ? 2.142 11.375 -7.379 1.00 54.78 123 SER A O 1
ATOM 942 N N . ALA A 1 124 ? 3.572 12.028 -8.978 1.00 54.00 124 ALA A N 1
ATOM 943 C CA . ALA A 1 124 ? 3.893 13.307 -8.347 1.00 54.00 124 ALA A CA 1
ATOM 944 C C . ALA A 1 124 ? 2.695 14.276 -8.328 1.00 54.00 124 ALA A C 1
ATOM 946 O O . ALA A 1 124 ? 2.466 14.958 -7.323 1.00 54.00 124 ALA A O 1
ATOM 947 N N . ALA A 1 125 ? 1.903 14.318 -9.405 1.00 60.19 125 ALA A N 1
ATOM 948 C CA . ALA A 1 125 ? 0.689 15.129 -9.491 1.00 60.19 125 ALA A CA 1
ATOM 949 C C . ALA A 1 125 ? -0.388 14.668 -8.493 1.00 60.19 125 ALA A C 1
ATOM 951 O O . ALA A 1 125 ? -0.999 15.494 -7.805 1.00 60.19 125 ALA A O 1
ATOM 952 N N . LEU A 1 126 ? -0.565 13.353 -8.324 1.00 60.28 126 LEU A N 1
ATOM 953 C CA . LEU A 1 126 ? -1.448 12.802 -7.299 1.00 60.28 126 LEU A CA 1
ATOM 954 C C . LEU A 1 126 ? -1.002 13.218 -5.891 1.00 60.28 126 LEU A C 1
ATOM 956 O O . LEU A 1 126 ? -1.791 13.760 -5.122 1.00 60.28 126 LEU A O 1
ATOM 960 N N . ILE A 1 127 ? 0.274 13.045 -5.549 1.00 56.19 127 ILE A N 1
ATOM 961 C CA . ILE A 1 127 ? 0.793 13.405 -4.219 1.00 56.19 127 ILE A CA 1
ATOM 962 C C . ILE A 1 127 ? 0.619 14.902 -3.936 1.00 56.19 127 ILE A C 1
ATOM 964 O O . ILE A 1 127 ? 0.172 15.282 -2.850 1.00 56.19 127 ILE A O 1
ATOM 968 N N . ASN A 1 128 ? 0.922 15.758 -4.915 1.00 59.22 128 ASN A N 1
ATOM 969 C CA . ASN A 1 128 ? 0.765 17.204 -4.771 1.00 59.22 128 ASN A CA 1
ATOM 970 C C . ASN A 1 128 ? -0.682 17.628 -4.520 1.00 59.22 128 ASN A C 1
ATOM 972 O O . ASN A 1 128 ? -0.912 18.636 -3.856 1.00 59.22 128 ASN A O 1
ATOM 976 N N . THR A 1 129 ? -1.655 16.862 -5.003 1.00 57.97 129 THR A N 1
ATOM 977 C CA . THR A 1 129 ? -3.074 17.175 -4.821 1.00 57.97 129 THR A CA 1
ATOM 978 C C . THR A 1 129 ? -3.718 16.492 -3.622 1.00 57.97 129 THR A C 1
ATOM 980 O O . THR A 1 129 ? -4.728 16.982 -3.120 1.00 57.97 129 THR A O 1
ATOM 983 N N . LEU A 1 130 ? -3.109 15.420 -3.107 1.00 52.94 130 LEU A N 1
ATOM 984 C CA . LEU A 1 130 ? -3.451 14.817 -1.815 1.00 52.94 130 LEU A CA 1
ATOM 985 C C . LEU A 1 130 ? -2.949 15.642 -0.620 1.00 52.94 130 LEU A C 1
ATOM 987 O O . LEU A 1 130 ? -3.407 15.431 0.507 1.00 52.94 130 LEU A O 1
ATOM 991 N N . ARG A 1 131 ? -2.028 16.592 -0.839 1.00 64.12 131 ARG A N 1
ATOM 992 C CA . ARG A 1 131 ? -1.652 17.585 0.172 1.00 64.12 131 ARG A CA 1
ATOM 993 C C . ARG A 1 131 ? -2.863 18.461 0.491 1.00 64.12 131 ARG A C 1
ATOM 995 O O . ARG A 1 131 ? -3.206 19.363 -0.264 1.00 64.12 131 ARG A O 1
ATOM 1002 N N . ILE A 1 132 ? -3.474 18.222 1.648 1.00 55.88 132 ILE A N 1
ATOM 1003 C CA . ILE A 1 132 ? -4.420 19.172 2.239 1.00 55.88 132 ILE A CA 1
ATOM 1004 C C . ILE A 1 132 ? -3.637 20.461 2.500 1.00 55.88 132 ILE A C 1
ATOM 1006 O O . ILE A 1 132 ? -2.602 20.418 3.168 1.00 55.88 132 ILE A O 1
ATOM 1010 N N . ASP A 1 133 ? -4.113 21.582 1.958 1.00 55.31 133 ASP A N 1
ATOM 1011 C CA . ASP A 1 133 ? -3.487 22.903 2.064 1.00 55.31 133 ASP A CA 1
ATOM 1012 C C . ASP A 1 133 ? -3.321 23.321 3.539 1.00 55.31 133 ASP A C 1
ATOM 1014 O O . ASP A 1 133 ? -4.188 23.945 4.161 1.00 55.31 133 ASP A O 1
ATOM 1018 N N . ALA A 1 134 ? -2.190 22.927 4.129 1.00 40.88 134 ALA A N 1
ATOM 1019 C CA . ALA A 1 134 ? -1.893 23.106 5.544 1.00 40.88 134 ALA A CA 1
ATOM 1020 C C . ALA A 1 134 ? -1.803 24.590 5.928 1.00 40.88 134 ALA A C 1
ATOM 1022 O O . ALA A 1 134 ? -1.997 24.926 7.094 1.00 40.88 134 ALA A O 1
ATOM 1023 N N . ALA A 1 135 ? -1.591 25.491 4.959 1.00 41.31 135 ALA A N 1
ATOM 1024 C CA . ALA A 1 135 ? -1.599 26.937 5.173 1.00 41.31 135 ALA A CA 1
ATOM 1025 C C . ALA A 1 135 ? -2.981 27.474 5.596 1.00 41.31 135 ALA A C 1
ATOM 1027 O O . ALA A 1 135 ? -3.065 28.517 6.248 1.00 41.31 135 ALA A O 1
ATOM 1028 N N . LYS A 1 136 ? -4.072 26.755 5.292 1.00 46.41 136 LYS A N 1
ATOM 1029 C CA . LYS A 1 136 ? -5.433 27.090 5.752 1.00 46.41 136 LYS A CA 1
ATOM 1030 C C . LYS A 1 136 ? -5.752 26.532 7.142 1.00 46.41 136 LYS A C 1
ATOM 1032 O O . LYS A 1 136 ? -6.730 26.950 7.763 1.00 46.41 136 LYS A O 1
ATOM 1037 N N . ILE A 1 137 ? -4.907 25.649 7.674 1.00 43.31 137 ILE A N 1
ATOM 1038 C CA . ILE A 1 137 ? -5.008 25.120 9.034 1.00 43.31 137 ILE A CA 1
ATOM 1039 C C . ILE A 1 137 ? -4.127 25.996 9.933 1.00 43.31 137 ILE A C 1
ATOM 1041 O O . ILE A 1 137 ? -2.910 25.844 9.980 1.00 43.31 137 ILE A O 1
ATOM 1045 N N . LYS A 1 138 ? -4.732 26.966 10.636 1.00 30.69 138 LYS A N 1
ATOM 1046 C CA . LYS A 1 138 ? -4.004 27.869 11.547 1.00 30.69 138 LYS A CA 1
ATOM 1047 C C . LYS A 1 138 ? -3.249 27.068 12.614 1.00 30.69 138 LYS A C 1
ATOM 1049 O O . LYS A 1 138 ? -3.845 26.638 13.600 1.00 30.69 138 LYS A O 1
ATOM 1054 N N . HIS A 1 139 ? -1.933 26.951 12.462 1.00 31.41 139 HIS A N 1
ATOM 1055 C CA . HIS A 1 139 ? -1.036 26.471 13.508 1.00 31.41 139 HIS A CA 1
ATOM 1056 C C . HIS A 1 139 ? -0.124 27.603 14.011 1.00 31.41 139 HIS A C 1
ATOM 1058 O O . HIS A 1 139 ? 0.310 28.439 13.218 1.00 31.41 139 HIS A O 1
ATOM 1064 N N . PRO A 1 140 ? 0.146 27.667 15.329 1.00 31.64 140 PRO A N 1
ATOM 1065 C CA . PRO A 1 140 ? 0.970 28.713 15.928 1.00 31.64 140 PRO A CA 1
ATOM 1066 C C . PRO A 1 140 ? 2.440 28.606 15.490 1.00 31.64 140 PRO A C 1
ATOM 1068 O O . PRO A 1 140 ? 2.977 27.509 15.338 1.00 31.64 140 PRO A O 1
ATOM 1071 N N . GLU A 1 141 ? 3.067 29.770 15.301 1.00 32.78 141 GLU A N 1
ATOM 1072 C CA . GLU A 1 141 ? 4.419 29.969 14.765 1.00 32.78 141 GLU A CA 1
ATOM 1073 C C . GLU A 1 141 ? 5.478 29.056 15.408 1.00 32.78 141 GLU A C 1
ATOM 1075 O O . GLU A 1 141 ? 5.675 29.043 16.627 1.00 32.78 141 GLU A O 1
ATOM 1080 N N . ARG A 1 142 ? 6.202 28.309 14.565 1.00 35.50 142 ARG A N 1
ATOM 1081 C CA . ARG A 1 142 ? 7.291 27.403 14.958 1.00 35.50 142 ARG A CA 1
ATOM 1082 C C . ARG A 1 142 ? 8.637 27.960 14.493 1.00 35.50 142 ARG A C 1
ATOM 1084 O O . ARG A 1 142 ? 8.783 28.385 13.352 1.00 35.50 142 ARG A O 1
ATOM 1091 N N . ARG A 1 143 ? 9.633 27.932 15.383 1.00 34.88 143 ARG A N 1
ATOM 1092 C CA . ARG A 1 143 ? 11.022 28.321 15.086 1.00 34.88 143 ARG A CA 1
ATOM 1093 C C . ARG A 1 143 ? 11.680 27.291 14.165 1.00 34.88 143 ARG A C 1
ATOM 1095 O O . ARG A 1 143 ? 11.680 26.105 14.483 1.00 34.88 143 ARG A O 1
ATOM 1102 N N . VAL A 1 144 ? 12.265 27.764 13.068 1.00 36.28 144 VAL A N 1
ATOM 1103 C CA . VAL A 1 144 ? 13.013 26.956 12.095 1.00 36.28 144 VAL A CA 1
ATOM 1104 C C . VAL A 1 144 ? 14.449 26.766 12.590 1.00 36.28 144 VAL A C 1
ATOM 1106 O O . VAL A 1 144 ? 15.135 27.742 12.897 1.00 36.28 144 VAL A O 1
ATOM 1109 N N . SER A 1 145 ? 14.888 25.511 12.687 1.00 41.91 145 SER A N 1
ATOM 1110 C CA . SER A 1 145 ? 16.295 25.150 12.886 1.00 41.91 145 SER A CA 1
ATOM 1111 C C . SER A 1 145 ? 16.998 25.067 11.516 1.00 41.91 145 SER A C 1
ATOM 1113 O O . SER A 1 145 ? 16.330 24.745 10.536 1.00 41.91 145 SER A O 1
ATOM 1115 N N . PRO A 1 146 ? 18.315 25.324 11.396 1.00 45.84 146 PRO A N 1
ATOM 1116 C CA . PRO A 1 146 ? 19.026 25.393 10.108 1.00 45.84 146 PRO A CA 1
ATOM 1117 C C . PRO A 1 146 ? 19.177 24.050 9.369 1.00 45.84 146 PRO A C 1
ATOM 1119 O O . PRO A 1 146 ? 19.713 24.014 8.265 1.00 45.84 146 PRO A O 1
ATOM 1122 N N . SER A 1 147 ? 18.736 22.940 9.964 1.00 51.03 147 SER A N 1
ATOM 1123 C CA . SER A 1 147 ? 18.609 21.647 9.289 1.00 51.03 147 SER A CA 1
ATOM 1124 C C . SER A 1 147 ? 17.432 21.722 8.313 1.00 51.03 147 SER A C 1
ATOM 1126 O O . SER A 1 147 ? 16.284 21.795 8.749 1.00 51.03 147 SER A O 1
ATOM 1128 N N . GLY A 1 148 ? 17.752 21.785 7.018 1.00 63.31 148 GLY A N 1
ATOM 1129 C CA . GLY A 1 148 ? 16.866 22.157 5.913 1.00 63.31 148 GLY A CA 1
ATOM 1130 C C . GLY A 1 148 ? 15.434 21.623 5.985 1.00 63.31 148 GLY A C 1
ATOM 1131 O O . GLY A 1 148 ? 15.180 20.472 6.324 1.00 63.31 148 GLY A O 1
ATOM 1132 N N . ASN A 1 149 ? 14.501 22.502 5.629 1.00 88.81 149 ASN A N 1
ATOM 1133 C CA . ASN A 1 149 ? 13.086 22.203 5.461 1.00 88.81 149 ASN A CA 1
ATOM 1134 C C . ASN A 1 149 ? 12.920 21.084 4.411 1.00 88.81 149 ASN A C 1
ATOM 1136 O O . ASN A 1 149 ? 13.194 21.316 3.235 1.00 88.81 149 ASN A O 1
ATOM 1140 N N . ILE A 1 150 ? 12.519 19.883 4.844 1.00 89.06 150 ILE A N 1
ATOM 1141 C CA . ILE A 1 150 ? 12.418 18.667 4.013 1.00 89.06 150 ILE A CA 1
ATOM 1142 C C . ILE A 1 150 ? 11.634 18.907 2.708 1.00 89.06 150 ILE A C 1
ATOM 1144 O O . ILE A 1 150 ? 12.150 18.544 1.655 1.00 89.06 150 ILE A O 1
ATOM 1148 N N . PRO A 1 151 ? 10.468 19.582 2.724 1.00 90.19 151 PRO A N 1
ATOM 1149 C CA . PRO A 1 151 ? 9.779 20.027 1.513 1.00 90.19 151 PRO A CA 1
ATOM 1150 C C . PRO A 1 151 ? 10.644 20.787 0.498 1.00 90.19 151 PRO A C 1
ATOM 1152 O O . PRO A 1 151 ? 10.585 20.479 -0.684 1.00 90.19 151 PRO A O 1
ATOM 1155 N N . ILE A 1 152 ? 11.479 21.733 0.942 1.00 92.62 152 ILE A N 1
ATOM 1156 C CA . ILE A 1 152 ? 12.340 22.520 0.039 1.00 92.62 152 ILE A CA 1
ATOM 1157 C C . ILE A 1 152 ? 13.410 21.624 -0.588 1.00 92.62 152 ILE A C 1
ATOM 1159 O O . ILE A 1 152 ? 13.648 21.686 -1.790 1.00 92.62 152 ILE A O 1
ATOM 1163 N N . LEU A 1 153 ? 14.033 20.765 0.225 1.00 94.25 153 LEU A N 1
ATOM 1164 C CA . LEU A 1 153 ? 15.028 19.811 -0.266 1.00 94.25 153 LEU A CA 1
ATOM 1165 C C . LEU A 1 153 ? 14.417 18.845 -1.286 1.00 94.25 153 LEU A C 1
ATOM 1167 O O . LEU A 1 153 ? 15.064 18.511 -2.272 1.00 94.25 153 LEU A O 1
ATOM 1171 N N . TYR A 1 154 ? 13.176 18.417 -1.056 1.00 93.81 154 TYR A N 1
ATOM 1172 C CA . TYR A 1 154 ? 12.446 17.540 -1.962 1.00 93.81 154 TYR A CA 1
ATOM 1173 C C . TYR A 1 154 ? 12.134 18.198 -3.302 1.00 93.81 154 TYR A C 1
ATOM 1175 O O . TYR A 1 154 ? 12.334 17.567 -4.333 1.00 93.81 154 TYR A O 1
ATOM 1183 N N . ASP A 1 155 ? 11.706 19.460 -3.306 1.00 90.12 155 ASP A N 1
ATOM 1184 C CA . ASP A 1 155 ? 11.452 20.188 -4.552 1.00 90.12 155 ASP A CA 1
ATOM 1185 C C . ASP A 1 155 ? 12.747 20.337 -5.377 1.00 90.12 155 ASP A C 1
ATOM 1187 O O . ASP A 1 155 ? 12.743 20.146 -6.595 1.00 90.12 155 ASP A O 1
ATOM 1191 N N . GLU A 1 156 ? 13.882 20.609 -4.717 1.00 94.69 156 GLU A N 1
ATOM 1192 C CA . GLU A 1 156 ? 15.200 20.636 -5.367 1.00 94.69 156 GLU A CA 1
ATOM 1193 C C . GLU A 1 156 ? 15.608 19.261 -5.907 1.00 94.69 156 GLU A C 1
ATOM 1195 O O . GLU A 1 156 ? 16.098 19.160 -7.033 1.00 94.69 156 GLU A O 1
ATOM 1200 N N . TRP A 1 157 ? 15.407 18.208 -5.114 1.00 95.06 157 TRP A N 1
ATOM 1201 C CA . TRP A 1 157 ? 15.716 16.832 -5.494 1.00 95.06 157 TRP A CA 1
ATOM 1202 C C . TRP A 1 157 ? 14.893 16.395 -6.706 1.00 95.06 157 TRP A C 1
ATOM 1204 O O . TRP A 1 157 ? 15.448 15.895 -7.682 1.00 95.06 157 TRP A O 1
ATOM 1214 N N . LEU A 1 158 ? 13.591 16.684 -6.696 1.00 90.88 158 LEU A N 1
ATOM 1215 C CA . LEU A 1 158 ? 12.671 16.356 -7.778 1.00 90.88 158 LEU A CA 1
ATOM 1216 C C . LEU A 1 158 ? 13.038 17.093 -9.073 1.00 90.88 158 LEU A C 1
ATOM 1218 O O . LEU A 1 158 ? 12.957 16.513 -10.152 1.00 90.88 158 LEU A O 1
ATOM 1222 N N . ALA A 1 159 ? 13.492 18.346 -8.981 1.00 92.12 159 ALA A N 1
ATOM 1223 C CA . ALA A 1 159 ? 13.967 19.104 -10.138 1.00 92.12 159 ALA A CA 1
ATOM 1224 C C . ALA A 1 159 ? 15.254 18.525 -10.753 1.00 92.12 159 ALA A C 1
ATOM 1226 O O . ALA A 1 159 ? 15.440 18.614 -11.965 1.00 92.12 159 ALA A O 1
ATOM 1227 N N . VAL A 1 160 ? 16.146 17.950 -9.936 1.00 92.50 160 VAL A N 1
ATOM 1228 C CA . VAL A 1 160 ? 17.348 17.251 -10.428 1.00 92.50 160 VAL A CA 1
ATOM 1229 C C . VAL A 1 160 ? 16.966 15.914 -11.055 1.00 92.50 160 VAL A C 1
ATOM 1231 O O . VAL A 1 160 ? 17.402 15.632 -12.166 1.00 92.50 160 VAL A O 1
ATOM 1234 N N . ARG A 1 161 ? 16.117 15.135 -10.378 1.00 88.69 161 ARG A N 1
ATOM 1235 C CA . ARG A 1 161 ? 15.632 13.830 -10.836 1.00 88.69 161 ARG A CA 1
ATOM 1236 C C . ARG A 1 161 ? 14.882 13.910 -12.167 1.00 88.69 161 ARG A C 1
ATOM 1238 O O . ARG A 1 161 ? 15.156 13.137 -13.073 1.00 88.69 161 ARG A O 1
ATOM 1245 N N . ASN A 1 162 ? 13.956 14.860 -12.297 1.00 86.12 162 ASN A N 1
ATOM 1246 C CA . ASN A 1 162 ? 13.117 15.018 -13.490 1.00 86.12 162 ASN A CA 1
ATOM 1247 C C . ASN A 1 162 ? 13.815 15.798 -14.614 1.00 86.12 162 ASN A C 1
ATOM 1249 O O . ASN A 1 162 ? 13.171 16.184 -15.592 1.00 86.12 162 ASN A O 1
ATOM 1253 N N . ARG A 1 163 ? 15.105 16.115 -14.466 1.00 87.56 163 ARG A N 1
ATOM 1254 C CA . ARG A 1 163 ? 15.842 16.826 -15.502 1.00 87.56 163 ARG A CA 1
ATOM 1255 C C . ARG A 1 163 ? 15.979 15.912 -16.712 1.00 87.56 163 ARG A C 1
ATOM 1257 O O . ARG A 1 163 ? 16.566 14.842 -16.617 1.00 87.56 163 ARG A O 1
ATOM 1264 N N . ASP A 1 164 ? 15.446 16.373 -17.837 1.00 75.94 164 ASP A N 1
ATOM 1265 C CA . ASP A 1 164 ? 15.448 15.639 -19.097 1.00 75.94 164 ASP A CA 1
ATOM 1266 C C . ASP A 1 164 ? 16.866 15.146 -19.442 1.00 75.94 164 ASP A C 1
ATOM 1268 O O . ASP A 1 164 ? 17.830 15.927 -19.420 1.00 75.94 164 ASP A O 1
ATOM 1272 N N . ILE A 1 165 ? 16.994 13.853 -19.757 1.00 68.12 165 ILE A N 1
ATOM 1273 C CA . ILE A 1 165 ? 18.259 13.201 -20.135 1.00 68.12 165 ILE A CA 1
ATOM 1274 C C . ILE A 1 165 ? 18.556 13.526 -21.606 1.00 68.12 165 ILE A C 1
ATOM 1276 O O . ILE A 1 165 ? 18.826 12.658 -22.438 1.00 68.12 165 ILE A O 1
ATOM 1280 N N . ALA A 1 166 ? 18.470 14.808 -21.964 1.00 75.88 166 ALA A N 1
ATOM 1281 C CA . ALA A 1 166 ? 19.013 15.298 -23.219 1.00 75.88 166 ALA A CA 1
ATOM 1282 C C . ALA A 1 166 ? 20.504 14.911 -23.304 1.00 75.88 166 ALA A C 1
ATOM 1284 O O . ALA A 1 166 ? 21.106 14.610 -22.272 1.00 75.88 166 ALA A O 1
ATOM 1285 N N . PRO A 1 167 ? 21.132 14.917 -24.495 1.00 62.66 167 PRO A N 1
ATOM 1286 C CA . PRO A 1 167 ? 22.541 14.563 -24.630 1.00 62.66 167 PRO A CA 1
ATOM 1287 C C . PRO A 1 167 ? 23.406 15.468 -23.744 1.00 62.66 167 PRO A C 1
ATOM 1289 O O . PRO A 1 167 ? 23.679 16.616 -24.090 1.00 62.66 167 PRO A O 1
ATOM 1292 N N . GLN A 1 168 ? 23.786 14.951 -22.581 1.00 82.88 168 GLN A N 1
ATOM 1293 C CA . GLN A 1 168 ? 24.671 15.588 -21.622 1.00 82.88 168 GLN A CA 1
ATOM 1294 C C . GLN A 1 168 ? 26.084 15.085 -21.883 1.00 82.88 168 GLN A C 1
ATOM 1296 O O . GLN A 1 168 ? 26.298 13.957 -22.340 1.00 82.88 168 GLN A O 1
ATOM 1301 N N . THR A 1 169 ? 27.065 15.931 -21.604 1.00 92.94 169 THR A N 1
ATOM 1302 C CA . THR A 1 169 ? 28.437 15.446 -21.457 1.00 92.94 169 THR A CA 1
ATOM 1303 C C . THR A 1 169 ? 28.524 14.510 -20.246 1.00 92.94 169 THR A C 1
ATOM 1305 O O . THR A 1 169 ? 27.720 14.602 -19.320 1.00 92.94 169 THR A O 1
ATOM 1308 N N . GLU A 1 170 ? 29.501 13.603 -20.237 1.00 89.56 170 GLU A N 1
ATOM 1309 C CA . GLU A 1 170 ? 29.733 12.691 -19.104 1.00 89.56 170 GLU A CA 1
ATOM 1310 C C . GLU A 1 170 ? 29.940 13.463 -17.785 1.00 89.56 170 GLU A C 1
ATOM 1312 O O . GLU A 1 170 ? 29.390 13.084 -16.756 1.00 89.56 170 GLU A O 1
ATOM 1317 N N . GLU A 1 171 ? 30.622 14.612 -17.845 1.00 91.56 171 GLU A N 1
ATOM 1318 C CA . GLU A 1 171 ? 30.852 15.514 -16.706 1.00 91.56 171 GLU A CA 1
ATOM 1319 C C . GLU A 1 171 ? 29.548 16.140 -16.167 1.00 91.56 171 GLU A C 1
ATOM 1321 O O . GLU A 1 171 ? 29.353 16.243 -14.957 1.00 91.56 171 GLU A O 1
ATOM 1326 N N . GLU A 1 172 ? 28.618 16.531 -17.046 1.00 89.62 172 GLU A N 1
ATOM 1327 C CA . GLU A 1 172 ? 27.306 17.061 -16.640 1.00 89.62 172 GLU A CA 1
ATOM 1328 C C . GLU A 1 172 ? 26.416 15.981 -16.018 1.00 89.62 172 GLU A C 1
ATOM 1330 O O . GLU A 1 172 ? 25.687 16.270 -15.064 1.00 89.62 172 GLU A O 1
ATOM 1335 N N . ALA A 1 173 ? 26.497 14.753 -16.537 1.00 86.62 173 ALA A N 1
ATOM 1336 C CA . ALA A 1 173 ? 25.782 13.611 -15.986 1.00 86.62 173 ALA A CA 1
ATOM 1337 C C . ALA A 1 173 ? 26.311 13.259 -14.586 1.00 86.62 173 ALA A C 1
ATOM 1339 O O . ALA A 1 173 ? 25.521 13.137 -13.650 1.00 86.62 173 ALA A O 1
ATOM 1340 N N . GLU A 1 174 ? 27.634 13.171 -14.415 1.00 90.12 174 GLU A N 1
ATOM 1341 C CA . GLU A 1 174 ? 28.276 12.897 -13.122 1.00 90.12 174 GLU A CA 1
ATOM 1342 C C . GLU A 1 174 ? 27.916 13.967 -12.080 1.00 90.12 174 GLU A C 1
ATOM 1344 O O . GLU A 1 174 ? 27.437 13.638 -10.994 1.00 90.12 174 GLU A O 1
ATOM 1349 N N . ALA A 1 175 ? 28.001 15.252 -12.441 1.00 90.38 175 ALA A N 1
ATOM 1350 C CA . ALA A 1 175 ? 27.590 16.348 -11.562 1.00 90.38 175 ALA A CA 1
ATOM 1351 C C . ALA A 1 175 ? 26.088 16.305 -11.205 1.00 90.38 175 ALA A C 1
ATOM 1353 O O . ALA A 1 175 ? 25.685 16.701 -10.105 1.00 90.38 175 ALA A O 1
ATOM 1354 N N . GLY A 1 176 ? 25.240 15.831 -12.126 1.00 90.56 176 GLY A N 1
ATOM 1355 C CA . GLY A 1 176 ? 23.819 15.588 -11.883 1.00 90.56 176 GLY A CA 1
ATOM 1356 C C . GLY A 1 176 ? 23.589 14.507 -10.827 1.00 90.56 176 GLY A C 1
ATOM 1357 O O . GLY A 1 176 ? 22.841 14.740 -9.873 1.00 90.56 176 GLY A O 1
ATOM 1358 N N . TYR A 1 177 ? 24.279 13.371 -10.956 1.00 89.06 177 TYR A N 1
ATOM 1359 C CA . TYR A 1 177 ? 24.209 12.262 -10.001 1.00 89.06 177 TYR A CA 1
ATOM 1360 C C . TYR A 1 177 ? 24.749 12.638 -8.619 1.00 89.06 177 TYR A C 1
ATOM 1362 O O . TYR A 1 177 ? 24.100 12.344 -7.615 1.00 89.06 177 TYR A O 1
ATOM 1370 N N . GLU A 1 178 ? 25.881 13.343 -8.541 1.00 90.62 178 GLU A N 1
ATOM 1371 C CA . GLU A 1 178 ? 26.426 13.813 -7.260 1.00 90.62 178 GLU A CA 1
ATOM 1372 C C . GLU A 1 178 ? 25.430 14.717 -6.523 1.00 90.62 178 GLU A C 1
ATOM 1374 O O . GLU A 1 178 ? 25.196 14.562 -5.321 1.00 90.62 178 GLU A O 1
ATOM 1379 N N . LYS A 1 179 ? 24.787 15.638 -7.251 1.00 93.81 179 LYS A N 1
ATOM 1380 C CA . LYS A 1 179 ? 23.777 16.532 -6.680 1.00 93.81 179 LYS A CA 1
ATOM 1381 C C . LYS A 1 179 ? 22.520 15.778 -6.242 1.00 93.81 179 LYS A C 1
ATOM 1383 O O . LYS A 1 179 ? 21.961 16.088 -5.189 1.00 93.81 179 LYS A O 1
ATOM 1388 N N . TYR A 1 180 ? 22.072 14.813 -7.040 1.00 93.44 180 TYR A N 1
ATOM 1389 C CA . TYR A 1 180 ? 20.946 13.945 -6.705 1.00 93.44 180 TYR A CA 1
ATOM 1390 C C . TYR A 1 180 ? 21.210 13.179 -5.395 1.00 93.44 180 TYR A C 1
ATOM 1392 O O . TYR A 1 180 ? 20.401 13.261 -4.466 1.00 93.44 180 TYR A O 1
ATOM 1400 N N . ALA A 1 181 ? 22.376 12.535 -5.276 1.00 88.75 181 ALA A N 1
ATOM 1401 C CA . ALA A 1 181 ? 22.773 11.763 -4.099 1.00 88.75 181 ALA A CA 1
ATOM 1402 C C . ALA A 1 181 ? 22.963 12.633 -2.838 1.00 88.75 181 ALA A C 1
ATOM 1404 O O . ALA A 1 181 ? 22.582 12.220 -1.735 1.00 88.75 181 ALA A O 1
ATOM 1405 N N . ASP A 1 182 ? 23.503 13.855 -2.975 1.00 93.12 182 ASP A N 1
ATOM 1406 C CA . ASP A 1 182 ? 23.594 14.824 -1.868 1.00 93.12 182 ASP A CA 1
ATOM 1407 C C . ASP A 1 182 ? 22.206 15.188 -1.328 1.00 93.12 182 ASP A C 1
ATOM 1409 O O . ASP A 1 182 ? 21.953 15.116 -0.121 1.00 93.12 182 ASP A O 1
ATOM 1413 N N . LEU A 1 183 ? 21.282 15.548 -2.222 1.00 93.69 183 LEU A N 1
ATOM 1414 C CA . LEU A 1 183 ? 19.925 15.936 -1.844 1.00 93.69 183 LEU A CA 1
ATOM 1415 C C . LEU A 1 183 ? 19.171 14.771 -1.195 1.00 93.69 183 LEU A C 1
ATOM 1417 O O . LEU A 1 183 ? 18.559 14.963 -0.140 1.00 93.69 183 LEU A O 1
ATOM 1421 N N . GLN A 1 184 ? 19.286 13.566 -1.759 1.00 92.12 184 GLN A N 1
ATOM 1422 C CA . GLN A 1 184 ? 18.725 12.341 -1.188 1.00 92.12 184 GLN A CA 1
ATOM 1423 C C . GLN A 1 184 ? 19.232 12.124 0.247 1.00 92.12 184 GLN A C 1
ATOM 1425 O O . GLN A 1 184 ? 18.445 12.015 1.192 1.00 92.12 184 GLN A O 1
ATOM 1430 N N . SER A 1 185 ? 20.553 12.184 0.439 1.00 88.94 185 SER A N 1
ATOM 1431 C CA . SER A 1 185 ? 21.200 12.020 1.746 1.00 88.94 185 SER A CA 1
ATOM 1432 C C . SER A 1 185 ? 20.735 13.062 2.766 1.00 88.94 185 SER A C 1
ATOM 1434 O O . SER A 1 185 ? 20.470 12.737 3.927 1.00 88.94 185 SER A O 1
ATOM 1436 N N . ARG A 1 186 ? 20.595 14.326 2.350 1.00 93.06 186 ARG A N 1
ATOM 1437 C CA . ARG A 1 186 ? 20.143 15.425 3.218 1.00 93.06 186 ARG A CA 1
ATOM 1438 C C . ARG A 1 186 ? 18.682 15.275 3.626 1.00 93.06 186 ARG A C 1
ATOM 1440 O O . ARG A 1 186 ? 18.363 15.526 4.789 1.00 93.06 186 ARG A O 1
ATOM 1447 N N . ILE A 1 187 ? 17.813 14.848 2.708 1.00 91.75 187 ILE A N 1
ATOM 1448 C CA . ILE A 1 187 ? 16.399 14.573 2.993 1.00 91.75 187 ILE A CA 1
ATOM 1449 C C . ILE A 1 187 ? 16.282 13.441 4.011 1.00 91.75 187 ILE A C 1
ATOM 1451 O O . ILE A 1 187 ? 15.599 13.613 5.019 1.00 91.75 187 ILE A O 1
ATOM 1455 N N . ILE A 1 188 ? 16.991 12.327 3.802 1.00 88.44 188 ILE A N 1
ATOM 1456 C CA . ILE A 1 188 ? 16.977 11.168 4.709 1.00 88.44 188 ILE A CA 1
ATOM 1457 C C . ILE A 1 188 ? 17.529 11.545 6.092 1.00 88.44 188 ILE A C 1
ATOM 1459 O O . ILE A 1 188 ? 16.958 11.177 7.121 1.00 88.44 188 ILE A O 1
ATOM 1463 N N . ALA A 1 189 ? 18.616 12.318 6.146 1.00 87.00 189 ALA A N 1
ATOM 1464 C CA . ALA A 1 189 ? 19.239 12.719 7.404 1.00 87.00 189 ALA A CA 1
ATOM 1465 C C . ALA A 1 189 ? 18.384 13.706 8.219 1.00 87.00 189 ALA A C 1
ATOM 1467 O O . ALA A 1 189 ? 18.413 13.660 9.454 1.00 87.00 189 ALA A O 1
ATOM 1468 N N . ALA A 1 190 ? 17.607 14.575 7.563 1.00 88.62 190 ALA A N 1
ATOM 1469 C CA . ALA A 1 190 ? 16.803 15.601 8.224 1.00 88.62 190 ALA A CA 1
ATOM 1470 C C . ALA A 1 190 ? 15.795 15.008 9.228 1.00 88.62 190 ALA A C 1
ATOM 1472 O O . ALA A 1 190 ? 15.295 13.898 9.055 1.00 88.62 190 ALA A O 1
ATOM 1473 N N . GLU A 1 191 ? 15.503 15.723 10.316 1.00 86.00 191 GLU A N 1
ATOM 1474 C CA . GLU A 1 191 ? 14.534 15.276 11.323 1.00 86.00 191 GLU A CA 1
ATOM 1475 C C . GLU A 1 191 ? 13.105 15.636 10.875 1.00 86.00 191 GLU A C 1
ATOM 1477 O O . GLU A 1 191 ? 12.792 16.830 10.791 1.00 86.00 191 GLU A O 1
ATOM 1482 N N . PRO A 1 192 ? 12.225 14.653 10.599 1.00 82.00 192 PRO A N 1
ATOM 1483 C CA . PRO A 1 192 ? 10.874 14.934 10.131 1.00 82.00 192 PRO A CA 1
ATOM 1484 C C . PRO A 1 192 ? 10.050 15.616 11.226 1.00 82.00 192 PRO A C 1
ATOM 1486 O O . PRO A 1 192 ? 9.997 15.159 12.367 1.00 82.00 192 PRO A O 1
ATOM 1489 N N . GLN A 1 193 ? 9.384 16.714 10.878 1.00 81.69 193 GLN A N 1
ATOM 1490 C CA . GLN A 1 193 ? 8.541 17.494 11.789 1.00 81.69 193 GLN A CA 1
ATOM 1491 C C . GLN A 1 193 ? 7.050 17.228 11.573 1.00 81.69 193 GLN A C 1
ATOM 1493 O O . GLN A 1 193 ? 6.233 17.535 12.449 1.00 81.69 193 GLN A O 1
ATOM 1498 N N . THR A 1 194 ? 6.696 16.681 10.409 1.00 76.25 194 THR A N 1
ATOM 1499 C CA . THR A 1 194 ? 5.328 16.381 9.988 1.00 76.25 194 THR A CA 1
ATOM 1500 C C . THR A 1 194 ? 5.227 14.980 9.369 1.00 76.25 194 THR A C 1
ATOM 1502 O O . THR A 1 194 ? 6.227 14.441 8.895 1.00 76.25 194 THR A O 1
ATOM 1505 N N . PRO A 1 195 ? 4.023 14.382 9.297 1.00 71.38 195 PRO A N 1
ATOM 1506 C CA . PRO A 1 195 ? 3.812 13.155 8.526 1.00 71.38 195 PRO A CA 1
ATOM 1507 C C . PRO A 1 195 ? 4.183 13.294 7.041 1.00 71.38 195 PRO A C 1
ATOM 1509 O O . PRO A 1 195 ? 4.655 12.333 6.440 1.00 71.38 195 PRO A O 1
ATOM 1512 N N . SER A 1 196 ? 4.016 14.489 6.457 1.00 72.00 196 SER A N 1
ATOM 1513 C CA . SER A 1 196 ? 4.421 14.749 5.070 1.00 72.00 196 SER A CA 1
ATOM 1514 C C . SER A 1 196 ? 5.934 14.640 4.891 1.00 72.00 196 SER A C 1
ATOM 1516 O O . SER A 1 196 ? 6.376 14.168 3.851 1.00 72.00 196 SER A O 1
ATOM 1518 N N . ASP A 1 197 ? 6.721 15.045 5.888 1.00 82.19 197 ASP A N 1
ATOM 1519 C CA . ASP A 1 197 ? 8.181 14.926 5.843 1.00 82.19 197 ASP A CA 1
ATOM 1520 C C . ASP A 1 197 ? 8.613 13.454 5.829 1.00 82.19 197 ASP A C 1
ATOM 1522 O O . ASP A 1 197 ? 9.536 13.081 5.112 1.00 82.19 197 ASP A O 1
ATOM 1526 N N . VAL A 1 198 ? 7.906 12.604 6.583 1.00 76.19 198 VAL A N 1
ATOM 1527 C CA . VAL A 1 198 ? 8.139 11.151 6.611 1.00 76.19 198 VAL A CA 1
ATOM 1528 C C . VAL A 1 198 ? 7.807 10.519 5.258 1.00 76.19 198 VAL A C 1
ATOM 1530 O O . VAL A 1 198 ? 8.569 9.691 4.767 1.00 76.19 198 VAL A O 1
ATOM 1533 N N . ALA A 1 199 ? 6.696 10.922 4.634 1.00 74.50 199 ALA A N 1
ATOM 1534 C CA . ALA A 1 199 ? 6.318 10.438 3.306 1.00 74.50 199 ALA A CA 1
ATOM 1535 C C . ALA A 1 199 ? 7.338 10.849 2.229 1.00 74.50 199 ALA A C 1
ATOM 1537 O O . ALA A 1 199 ? 7.713 10.031 1.396 1.00 74.50 199 ALA A O 1
ATOM 1538 N N . ILE A 1 200 ? 7.836 12.088 2.285 1.00 83.25 200 ILE A N 1
ATOM 1539 C CA . ILE A 1 200 ? 8.915 12.570 1.411 1.00 83.25 200 ILE A CA 1
ATOM 1540 C C . ILE A 1 200 ? 10.182 11.729 1.592 1.00 83.25 200 ILE A C 1
ATOM 1542 O O . ILE A 1 200 ? 10.768 11.288 0.609 1.00 83.25 200 ILE A O 1
ATOM 1546 N N . GLN A 1 201 ? 10.590 11.475 2.840 1.00 85.06 201 GLN A N 1
ATOM 1547 C CA . GLN A 1 201 ? 11.753 10.633 3.128 1.00 85.06 201 GLN A CA 1
ATOM 1548 C C . GLN A 1 201 ? 11.591 9.219 2.566 1.00 85.06 201 GLN A C 1
ATOM 1550 O O . GLN A 1 201 ? 12.559 8.674 2.052 1.00 85.06 201 GLN A O 1
ATOM 1555 N N . PHE A 1 202 ? 10.383 8.649 2.615 1.00 79.38 202 PHE A N 1
ATOM 1556 C CA . PHE A 1 202 ? 10.100 7.334 2.038 1.00 79.38 202 PHE A CA 1
ATOM 1557 C C . PHE A 1 202 ? 10.292 7.308 0.524 1.00 79.38 202 PHE A C 1
ATOM 1559 O O . PHE A 1 202 ? 10.974 6.431 0.005 1.00 79.38 202 PHE A O 1
ATOM 1566 N N . LEU A 1 203 ? 9.706 8.281 -0.173 1.00 80.69 203 LEU A N 1
ATOM 1567 C CA . LEU A 1 203 ? 9.803 8.389 -1.628 1.00 80.69 203 LEU A CA 1
ATOM 1568 C C . LEU A 1 203 ? 11.260 8.531 -2.068 1.00 80.69 203 LEU A C 1
ATOM 1570 O O . LEU A 1 203 ? 11.713 7.826 -2.956 1.00 80.69 203 LEU A O 1
ATOM 1574 N N . VAL A 1 204 ? 12.007 9.398 -1.391 1.00 88.00 204 VAL A N 1
ATOM 1575 C CA . VAL A 1 204 ? 13.398 9.699 -1.733 1.00 88.00 204 VAL A CA 1
ATOM 1576 C C . VAL A 1 204 ? 14.345 8.537 -1.401 1.00 88.00 204 VAL A C 1
ATOM 1578 O O . VAL A 1 204 ? 15.265 8.277 -2.167 1.00 88.00 204 VAL A O 1
ATOM 1581 N N . ASP A 1 205 ? 14.122 7.800 -0.306 1.00 84.38 205 ASP A N 1
ATOM 1582 C CA . ASP A 1 205 ? 14.917 6.603 0.052 1.00 84.38 205 ASP A CA 1
ATOM 1583 C C . ASP A 1 205 ? 14.632 5.406 -0.878 1.00 84.38 205 ASP A C 1
ATOM 1585 O O . ASP A 1 205 ? 15.436 4.485 -0.945 1.00 84.38 205 ASP A O 1
ATOM 1589 N N . THR A 1 206 ? 13.501 5.407 -1.597 1.00 77.31 206 THR A N 1
ATOM 1590 C CA . THR A 1 206 ? 13.076 4.298 -2.482 1.00 77.31 206 THR A CA 1
ATOM 1591 C C . THR A 1 206 ? 13.221 4.579 -3.970 1.00 77.31 206 THR A C 1
ATOM 1593 O O . THR A 1 206 ? 12.940 3.702 -4.786 1.00 77.31 206 THR A O 1
ATOM 1596 N N . ASP A 1 207 ? 13.648 5.785 -4.332 1.00 80.88 207 ASP A N 1
ATOM 1597 C CA . ASP A 1 207 ? 13.623 6.237 -5.717 1.00 80.88 207 ASP A CA 1
ATOM 1598 C C . ASP A 1 207 ? 14.585 5.490 -6.643 1.00 80.88 207 ASP A C 1
ATOM 1600 O O . ASP A 1 207 ? 14.321 5.356 -7.834 1.00 80.88 207 ASP A O 1
ATOM 1604 N N . ASP A 1 208 ? 15.677 4.960 -6.093 1.00 68.19 208 ASP A N 1
ATOM 1605 C CA . ASP A 1 208 ? 16.763 4.356 -6.871 1.00 68.19 208 ASP A CA 1
ATOM 1606 C C . ASP A 1 208 ? 16.415 2.967 -7.441 1.00 68.19 208 ASP A C 1
ATOM 1608 O O . ASP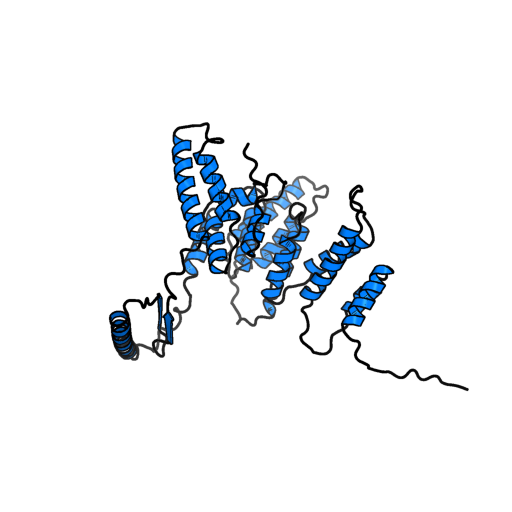 A 1 208 ? 17.285 2.263 -7.944 1.00 68.19 208 ASP A O 1
ATOM 1612 N N . ALA A 1 209 ? 15.157 2.523 -7.312 1.00 49.72 209 ALA A N 1
ATOM 1613 C CA . ALA A 1 209 ? 14.670 1.170 -7.620 1.00 49.72 209 ALA A CA 1
ATOM 1614 C C . ALA A 1 209 ? 15.430 0.021 -6.913 1.00 49.72 209 ALA A C 1
ATOM 1616 O O . ALA A 1 209 ? 14.995 -1.135 -6.959 1.00 49.72 209 ALA A O 1
ATOM 1617 N N . ASP A 1 210 ? 16.515 0.321 -6.199 1.00 47.47 210 ASP A N 1
ATOM 1618 C CA . ASP A 1 210 ? 17.260 -0.623 -5.397 1.00 47.47 210 ASP A CA 1
ATOM 1619 C C . ASP A 1 210 ? 16.485 -0.899 -4.109 1.00 47.47 210 ASP A C 1
ATOM 1621 O O . ASP A 1 210 ? 16.138 -0.027 -3.313 1.00 47.47 210 ASP A O 1
ATOM 1625 N N . SER A 1 211 ? 16.144 -2.172 -3.942 1.00 42.41 211 SER A N 1
ATOM 1626 C CA . SER A 1 211 ? 15.094 -2.679 -3.052 1.00 42.41 211 SER A CA 1
ATOM 1627 C C . SER A 1 211 ? 15.423 -2.621 -1.552 1.00 42.41 211 SER A C 1
ATOM 1629 O O . SER A 1 211 ? 14.850 -3.377 -0.765 1.00 42.41 211 SER A O 1
ATOM 1631 N N . SER A 1 212 ? 16.362 -1.779 -1.128 1.00 53.22 212 SER A N 1
ATOM 1632 C CA . SER A 1 212 ? 16.849 -1.729 0.248 1.00 53.22 212 SER A CA 1
ATOM 1633 C C . SER A 1 212 ? 16.596 -0.374 0.891 1.00 53.22 212 SER A C 1
ATOM 1635 O O . SER A 1 212 ? 17.328 0.581 0.656 1.00 53.22 212 SER A O 1
ATOM 1637 N N . TYR A 1 213 ? 15.614 -0.333 1.790 1.00 61.62 213 TYR A N 1
ATOM 1638 C CA . TYR A 1 213 ? 15.443 0.783 2.714 1.00 61.62 213 TYR A CA 1
ATOM 1639 C C . TYR A 1 213 ? 16.690 0.982 3.572 1.00 61.62 213 TYR A C 1
ATOM 1641 O O . TYR A 1 213 ? 17.283 0.016 4.077 1.00 61.62 213 TYR A O 1
ATOM 1649 N N . SER A 1 214 ? 17.049 2.236 3.836 1.00 67.69 214 SER A N 1
ATOM 1650 C CA . SER A 1 214 ? 18.132 2.523 4.766 1.00 67.69 214 SER A CA 1
ATOM 1651 C C . SER A 1 214 ? 17.786 2.007 6.176 1.00 67.69 214 SER A C 1
ATOM 1653 O O . SER A 1 214 ? 16.654 2.082 6.660 1.00 67.69 214 SER A O 1
ATOM 1655 N N . LYS A 1 215 ? 18.775 1.487 6.918 1.00 68.00 215 LYS A N 1
ATOM 1656 C CA . LYS A 1 215 ? 18.558 1.069 8.324 1.00 68.00 215 LYS A CA 1
ATOM 1657 C C . LYS A 1 215 ? 18.032 2.218 9.192 1.00 68.00 215 LYS A C 1
ATOM 1659 O O . LYS A 1 215 ? 17.252 1.993 10.113 1.00 68.00 215 LYS A O 1
ATOM 1664 N N . ILE A 1 216 ? 18.454 3.442 8.872 1.00 65.31 216 ILE A N 1
ATOM 1665 C CA . ILE A 1 216 ? 18.022 4.680 9.531 1.00 65.31 216 ILE A CA 1
ATOM 1666 C C . ILE A 1 216 ? 16.512 4.883 9.347 1.00 65.31 216 ILE A C 1
ATOM 1668 O O . ILE A 1 216 ? 15.824 5.265 10.296 1.00 65.31 216 ILE A O 1
ATOM 1672 N N . PHE A 1 217 ? 15.988 4.575 8.160 1.00 68.69 217 PHE A N 1
ATOM 1673 C CA . PHE A 1 217 ? 14.568 4.656 7.851 1.00 68.69 217 PHE A CA 1
ATOM 1674 C C . PHE A 1 217 ? 13.725 3.678 8.691 1.00 68.69 217 PHE A C 1
ATOM 1676 O O . PHE A 1 217 ? 12.780 4.097 9.369 1.00 68.69 217 PHE A O 1
ATOM 1683 N N . LEU A 1 218 ? 14.096 2.392 8.730 1.00 65.88 218 LEU A N 1
ATOM 1684 C CA . LEU A 1 218 ? 13.353 1.377 9.495 1.00 65.88 218 LEU A CA 1
ATOM 1685 C C . LEU A 1 218 ? 13.340 1.681 11.003 1.00 65.88 218 LEU A C 1
ATOM 1687 O O . LEU A 1 218 ? 12.313 1.522 11.671 1.00 65.88 218 LEU A O 1
ATOM 1691 N N . GLU A 1 219 ? 14.462 2.165 11.541 1.00 70.62 219 GLU A N 1
ATOM 1692 C CA . GLU A 1 219 ? 14.579 2.603 12.935 1.00 70.62 219 GLU A CA 1
ATOM 1693 C C . GLU A 1 219 ? 13.597 3.749 13.244 1.00 70.62 219 GLU A C 1
ATOM 1695 O O . GLU A 1 219 ? 12.909 3.728 14.268 1.00 70.62 219 GLU A O 1
ATOM 1700 N N . ARG A 1 220 ? 13.463 4.726 12.337 1.00 66.69 220 ARG A N 1
ATOM 1701 C CA . ARG A 1 220 ? 12.563 5.877 12.508 1.00 66.69 220 ARG A CA 1
ATOM 1702 C C . ARG A 1 220 ? 11.088 5.498 12.434 1.00 66.69 220 ARG A C 1
ATOM 1704 O O . ARG A 1 220 ? 10.321 5.949 13.282 1.00 66.69 220 ARG A O 1
ATOM 1711 N N . ILE A 1 221 ? 10.676 4.628 11.508 1.00 62.53 221 ILE A N 1
ATOM 1712 C CA . ILE A 1 221 ? 9.294 4.105 11.485 1.00 62.53 221 ILE A CA 1
ATOM 1713 C C . ILE A 1 221 ? 8.972 3.368 12.789 1.00 62.53 221 ILE A C 1
ATOM 1715 O O . ILE A 1 221 ? 7.888 3.532 13.364 1.00 62.53 221 ILE A O 1
ATOM 1719 N N . ARG A 1 222 ? 9.933 2.605 13.318 1.00 66.62 222 ARG A N 1
ATOM 1720 C CA . ARG A 1 222 ? 9.794 1.953 14.622 1.00 66.62 222 ARG A CA 1
ATOM 1721 C C . ARG A 1 222 ? 9.620 2.973 15.750 1.00 66.62 222 ARG A C 1
ATOM 1723 O O . ARG A 1 222 ? 8.744 2.807 16.591 1.00 66.62 222 ARG A O 1
ATOM 1730 N N . GLN A 1 223 ? 10.393 4.055 15.750 1.00 65.81 223 GLN A N 1
ATOM 1731 C CA . GLN A 1 223 ? 10.278 5.121 16.750 1.00 65.81 223 GLN A CA 1
ATOM 1732 C C . GLN A 1 223 ? 8.954 5.889 16.643 1.00 65.81 223 GLN A C 1
ATOM 1734 O O . GLN A 1 223 ? 8.333 6.176 17.665 1.00 65.81 223 GLN A O 1
ATOM 1739 N N . ILE A 1 224 ? 8.472 6.185 15.434 1.00 60.94 224 ILE A N 1
ATOM 1740 C CA . ILE A 1 224 ? 7.179 6.853 15.208 1.00 60.94 224 ILE A CA 1
ATOM 1741 C C . ILE A 1 224 ? 6.026 5.955 15.674 1.00 60.94 224 ILE A C 1
ATOM 1743 O O . ILE A 1 224 ? 5.154 6.395 16.422 1.00 60.94 224 ILE A O 1
ATOM 1747 N N . SER A 1 225 ? 6.050 4.671 15.310 1.00 56.59 225 SER A N 1
ATOM 1748 C CA . SER A 1 225 ? 5.027 3.705 15.736 1.00 56.59 225 SER A CA 1
ATOM 1749 C C . SER A 1 225 ? 5.019 3.465 17.252 1.00 56.59 225 SER A C 1
ATOM 1751 O O . SER A 1 225 ? 3.953 3.253 17.828 1.00 56.59 225 SER A O 1
ATOM 1753 N N . GLN A 1 226 ? 6.174 3.562 17.918 1.00 59.94 226 GLN A N 1
ATOM 1754 C CA . GLN A 1 226 ? 6.291 3.465 19.379 1.00 59.94 226 GLN A CA 1
ATOM 1755 C C . GLN A 1 226 ? 5.914 4.771 20.107 1.00 59.94 226 GLN A C 1
ATOM 1757 O O . GLN A 1 226 ? 5.334 4.733 21.195 1.00 59.94 226 GLN A O 1
ATOM 1762 N N . SER A 1 227 ? 6.213 5.932 19.517 1.00 50.38 227 SER A N 1
ATOM 1763 C CA . SER A 1 227 ? 5.937 7.260 20.093 1.00 50.38 227 SER A CA 1
ATOM 1764 C C . SER A 1 227 ? 4.507 7.757 19.866 1.00 50.38 227 SER A C 1
ATOM 1766 O O . SER A 1 227 ? 4.085 8.693 20.539 1.00 50.38 227 SER A O 1
ATOM 1768 N N . ALA A 1 228 ? 3.712 7.081 19.029 1.00 46.75 228 ALA A N 1
ATOM 1769 C CA . ALA A 1 228 ? 2.276 7.325 18.853 1.00 46.75 228 ALA A CA 1
ATOM 1770 C C . ALA A 1 228 ? 1.404 6.981 20.090 1.00 46.75 228 ALA A C 1
ATOM 1772 O O . ALA A 1 228 ? 0.174 7.021 20.025 1.00 46.75 228 ALA A O 1
ATOM 1773 N N . THR A 1 229 ? 2.017 6.695 21.243 1.00 43.34 229 THR A N 1
ATOM 1774 C CA . THR A 1 229 ? 1.332 6.729 22.544 1.00 43.34 229 THR A CA 1
ATOM 1775 C C . THR A 1 229 ? 1.072 8.205 22.913 1.00 43.34 229 THR A C 1
ATOM 1777 O O . THR A 1 229 ? 2.009 8.998 22.848 1.00 43.34 229 THR A O 1
ATOM 1780 N N . PRO A 1 230 ? -0.153 8.639 23.276 1.00 41.84 230 PRO A N 1
ATOM 1781 C CA . PRO A 1 230 ? -0.543 10.050 23.184 1.00 41.84 230 PRO A CA 1
ATOM 1782 C C . PRO A 1 230 ? 0.365 11.018 23.966 1.00 41.84 230 PRO A C 1
ATOM 1784 O O . PRO A 1 230 ? 0.493 10.920 25.185 1.00 41.84 230 PRO A O 1
ATOM 1787 N N . LEU A 1 231 ? 0.898 12.026 23.265 1.00 38.28 231 LEU A N 1
ATOM 1788 C CA . LEU A 1 231 ? 1.695 13.169 23.755 1.00 38.28 231 LEU A CA 1
ATOM 1789 C C . LEU A 1 231 ? 0.942 14.132 24.709 1.00 38.28 231 LEU A C 1
ATOM 1791 O O . LEU A 1 231 ? 1.360 15.270 24.913 1.00 38.28 231 LEU A O 1
ATOM 1795 N N . ALA A 1 232 ? -0.148 13.694 25.340 1.00 41.91 232 ALA A N 1
ATOM 1796 C CA . ALA A 1 232 ? -1.023 14.533 26.161 1.00 41.91 232 ALA A CA 1
ATOM 1797 C C . ALA A 1 232 ? -0.450 14.920 27.544 1.00 41.91 232 ALA A C 1
ATOM 1799 O O . ALA A 1 232 ? -1.110 15.642 28.280 1.00 41.91 232 ALA A O 1
ATOM 1800 N N . ASN A 1 233 ? 0.757 14.479 27.923 1.00 43.38 233 ASN A N 1
ATOM 1801 C CA . ASN A 1 233 ? 1.175 14.479 29.336 1.00 43.38 233 ASN A CA 1
ATOM 1802 C C . ASN A 1 233 ? 2.451 15.260 29.699 1.00 43.38 233 ASN A C 1
ATOM 1804 O O . ASN A 1 233 ? 2.974 15.068 30.795 1.00 43.38 233 ASN A O 1
ATOM 1808 N N . ARG A 1 234 ? 2.986 16.143 28.841 1.00 37.09 234 ARG A N 1
ATOM 1809 C CA . ARG A 1 234 ? 4.299 16.777 29.117 1.00 37.09 234 ARG A CA 1
ATOM 1810 C C . ARG A 1 234 ? 4.315 18.211 29.668 1.00 37.09 234 ARG A C 1
ATOM 1812 O O . ARG A 1 234 ? 5.390 18.638 30.065 1.00 37.09 234 ARG A O 1
ATOM 1819 N N . ASN A 1 235 ? 3.186 18.922 29.790 1.00 39.69 235 ASN A N 1
ATOM 1820 C CA . ASN A 1 235 ? 3.192 20.359 30.157 1.00 39.69 235 ASN A CA 1
ATOM 1821 C C . ASN A 1 235 ? 2.390 20.779 31.415 1.00 39.69 235 ASN A C 1
ATOM 1823 O O . ASN A 1 235 ? 2.133 21.965 31.596 1.00 39.69 235 ASN A O 1
ATOM 1827 N N . LEU A 1 236 ? 2.034 19.870 32.331 1.00 42.62 236 LEU A N 1
ATOM 1828 C CA . LEU A 1 236 ? 1.196 20.183 33.512 1.00 42.62 236 LEU A CA 1
ATOM 1829 C C . LEU A 1 236 ? 1.882 19.850 34.855 1.00 42.62 236 LEU A C 1
ATOM 1831 O O . LEU A 1 236 ? 1.368 19.083 35.658 1.00 42.62 236 LEU A O 1
ATOM 1835 N N . MET A 1 237 ? 3.065 20.414 35.123 1.00 42.56 237 MET A N 1
ATOM 1836 C CA . MET A 1 237 ? 3.877 20.067 36.311 1.00 42.56 237 MET A CA 1
ATOM 1837 C C . MET A 1 237 ? 4.348 21.280 37.136 1.00 42.56 237 MET A C 1
ATOM 1839 O O . MET A 1 237 ? 5.514 21.359 37.508 1.00 42.56 237 MET A O 1
ATOM 1843 N N . SER A 1 238 ? 3.468 22.238 37.467 1.00 45.56 238 SER A N 1
ATOM 1844 C CA . SER A 1 238 ? 3.867 23.298 38.423 1.00 45.56 238 SER A CA 1
ATOM 1845 C C . SER A 1 238 ? 2.828 23.772 39.450 1.00 45.56 238 SER A C 1
ATOM 1847 O O . SER A 1 238 ? 3.208 24.528 40.340 1.00 45.56 238 SER A O 1
ATOM 1849 N N . THR A 1 239 ? 1.561 23.340 39.426 1.00 42.19 239 THR A N 1
ATOM 1850 C CA . THR A 1 239 ? 0.549 23.862 40.384 1.00 42.19 239 THR A CA 1
ATOM 1851 C C . THR A 1 239 ? -0.347 22.819 41.065 1.00 42.19 239 THR A C 1
ATOM 1853 O O . THR A 1 239 ? -1.184 23.189 41.881 1.00 42.19 239 THR A O 1
ATOM 1856 N N . GLN A 1 240 ? -0.169 21.514 40.828 1.00 48.94 240 GLN A N 1
ATOM 1857 C CA . GLN A 1 240 ? -1.141 20.483 41.248 1.00 48.94 240 GLN A CA 1
ATOM 1858 C C . GLN A 1 240 ? -0.804 19.681 42.519 1.00 48.94 240 GLN A C 1
ATOM 1860 O O . GLN A 1 240 ? -1.502 18.717 42.836 1.00 48.94 240 GLN A O 1
ATOM 1865 N N . HIS A 1 241 ? 0.216 20.046 43.299 1.00 46.31 241 HIS A N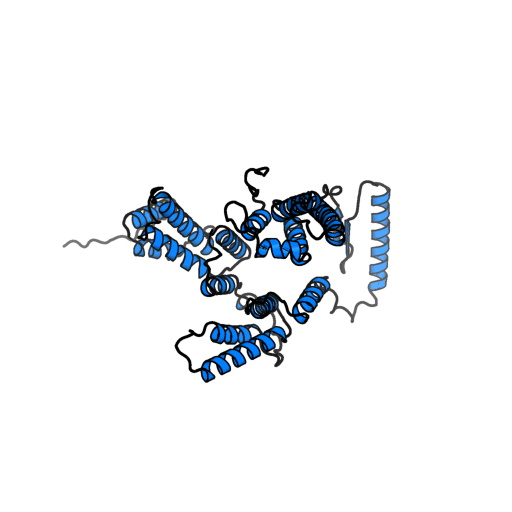 1
ATOM 1866 C CA . HIS A 1 241 ? 0.660 19.150 44.378 1.00 46.31 241 HIS A CA 1
ATOM 1867 C C . HIS A 1 241 ? -0.313 19.019 45.568 1.00 46.31 241 HIS A C 1
ATOM 1869 O O . HIS A 1 241 ? -0.257 18.019 46.278 1.00 46.31 241 HIS A O 1
ATOM 1875 N N . LEU A 1 242 ? -1.241 19.968 45.749 1.00 45.75 242 LEU A N 1
ATOM 1876 C CA . LEU A 1 242 ? -2.281 19.922 46.790 1.00 45.75 242 LEU A CA 1
ATOM 1877 C C . LEU A 1 242 ? -3.597 19.261 46.340 1.00 45.75 242 LEU A C 1
ATOM 1879 O O . LEU A 1 242 ? -4.437 18.978 47.184 1.00 45.75 242 LEU A O 1
ATOM 1883 N N . ASN A 1 243 ? -3.761 18.965 45.047 1.00 56.75 243 ASN A N 1
ATOM 1884 C CA . ASN A 1 243 ? -5.002 18.402 44.493 1.00 56.75 243 ASN A CA 1
ATOM 1885 C C . ASN A 1 243 ? -4.878 16.906 44.140 1.00 56.75 243 ASN A C 1
ATOM 1887 O O . ASN A 1 243 ? -5.874 16.213 43.955 1.00 56.75 243 ASN A O 1
ATOM 1891 N N . LEU A 1 244 ? -3.648 16.380 44.084 1.00 55.50 244 LEU A N 1
ATOM 1892 C CA . LEU A 1 244 ? -3.395 14.983 43.734 1.00 55.50 244 LEU A CA 1
ATOM 1893 C C . LEU A 1 244 ? -3.934 14.015 44.797 1.00 55.50 244 LEU A C 1
ATOM 1895 O O . LEU A 1 244 ? -4.532 13.009 44.444 1.00 55.50 244 LEU A O 1
ATOM 1899 N N . THR A 1 245 ? -3.779 14.323 46.087 1.00 67.56 245 THR A N 1
ATOM 1900 C CA . THR A 1 245 ? -4.250 13.439 47.168 1.00 67.56 245 THR A CA 1
ATOM 1901 C C . THR A 1 245 ? -5.775 13.324 47.189 1.00 67.56 245 THR A C 1
ATOM 1903 O O . THR A 1 245 ? -6.302 12.228 47.359 1.00 67.56 245 THR A O 1
ATOM 1906 N N . GLU A 1 246 ? -6.494 14.427 46.963 1.00 67.88 246 GLU A N 1
ATOM 1907 C CA . GLU A 1 246 ? -7.960 14.416 46.897 1.00 67.88 246 GLU A CA 1
ATOM 1908 C C . GLU A 1 246 ? -8.460 13.740 45.610 1.00 67.88 246 GLU A C 1
ATOM 1910 O O . GLU A 1 246 ? -9.372 12.915 45.661 1.00 67.88 246 GLU A O 1
ATOM 1915 N N . ALA A 1 247 ? -7.815 14.004 44.467 1.00 62.12 247 ALA A N 1
ATOM 1916 C CA . ALA A 1 247 ? -8.117 13.330 43.205 1.00 62.12 247 ALA A CA 1
ATOM 1917 C C . ALA A 1 247 ? -7.859 11.815 43.276 1.00 62.12 247 ALA A C 1
ATOM 1919 O O . ALA A 1 247 ? -8.668 11.028 42.786 1.00 62.12 247 ALA A O 1
ATOM 1920 N N . MET A 1 248 ? -6.772 11.389 43.929 1.00 68.50 248 MET A N 1
ATOM 1921 C CA . MET A 1 248 ? -6.485 9.973 44.161 1.00 68.50 248 MET A CA 1
ATOM 1922 C C . MET A 1 248 ? -7.473 9.333 45.141 1.00 68.50 248 MET A C 1
ATOM 1924 O O . MET A 1 248 ? -7.848 8.182 44.932 1.00 68.50 248 MET A O 1
ATOM 1928 N N . GLY A 1 249 ? -7.939 10.070 46.156 1.00 76.12 249 GLY A N 1
ATOM 1929 C CA . GLY A 1 249 ? -9.018 9.624 47.042 1.00 76.12 249 GLY A CA 1
ATOM 1930 C C . GLY A 1 249 ? -10.314 9.354 46.274 1.00 76.12 249 GLY A C 1
ATOM 1931 O O . GLY A 1 249 ? -10.831 8.242 46.313 1.00 76.12 249 GLY A O 1
ATOM 1932 N N . ARG A 1 250 ? -10.770 10.326 45.471 1.00 70.69 250 ARG A N 1
ATOM 1933 C CA . ARG A 1 250 ? -11.975 10.183 44.631 1.00 70.69 250 ARG A CA 1
ATOM 1934 C C . ARG A 1 250 ? -11.844 9.073 43.586 1.00 70.69 250 ARG A C 1
ATOM 1936 O O . ARG A 1 250 ? -12.812 8.371 43.312 1.00 70.69 250 ARG A O 1
ATOM 1943 N N . LEU A 1 251 ? -10.655 8.895 43.006 1.00 69.25 251 LEU A N 1
ATOM 1944 C CA . LEU A 1 251 ? -10.381 7.779 42.101 1.00 69.25 251 LEU A CA 1
ATOM 1945 C C . LEU A 1 251 ? -10.480 6.433 42.831 1.00 69.25 251 LEU A C 1
ATOM 1947 O O . LEU A 1 251 ? -11.042 5.493 42.281 1.00 69.25 251 LEU A O 1
ATOM 1951 N N . GLY A 1 252 ? -9.969 6.343 44.061 1.00 78.31 252 GLY A N 1
ATOM 1952 C CA . GLY A 1 252 ? -10.096 5.151 44.898 1.00 78.31 252 GLY A CA 1
ATOM 1953 C C . GLY A 1 252 ? -11.555 4.775 45.158 1.00 78.31 252 GLY A C 1
ATOM 1954 O O . GLY A 1 252 ? -11.927 3.617 44.967 1.00 78.31 252 GLY A O 1
ATOM 1955 N N . ASP A 1 253 ? -12.390 5.753 45.511 1.00 78.31 253 ASP A N 1
ATOM 1956 C CA . ASP A 1 253 ? -13.824 5.542 45.736 1.00 78.31 253 ASP A CA 1
ATOM 1957 C C . ASP A 1 253 ? -14.535 5.059 44.459 1.00 78.31 253 ASP A C 1
ATOM 1959 O O . ASP A 1 253 ? -15.245 4.052 44.488 1.00 78.31 253 ASP A O 1
ATOM 1963 N N . LEU A 1 254 ? -14.258 5.693 43.313 1.00 72.12 254 LEU A N 1
ATOM 1964 C CA . LEU A 1 254 ? -14.819 5.301 42.013 1.00 72.12 254 LEU A CA 1
ATOM 1965 C C . LEU A 1 254 ? -14.372 3.903 41.567 1.00 72.12 254 LEU A C 1
ATOM 1967 O O . LEU A 1 254 ? -15.162 3.153 40.994 1.00 72.12 254 LEU A O 1
ATOM 1971 N N . LEU A 1 255 ? -13.115 3.530 41.820 1.00 76.06 255 LEU A N 1
ATOM 1972 C CA . LEU A 1 255 ? -12.612 2.192 41.505 1.00 76.06 255 LEU A CA 1
ATOM 1973 C C . LEU A 1 255 ? -13.240 1.124 42.406 1.00 76.06 255 LEU A C 1
ATOM 1975 O O . LEU A 1 255 ? -13.538 0.033 41.923 1.00 76.06 255 LEU A O 1
ATOM 1979 N N . ASN A 1 256 ? -13.479 1.431 43.683 1.00 77.69 256 ASN A N 1
ATOM 1980 C CA . ASN A 1 256 ? -14.183 0.529 44.596 1.00 77.69 256 ASN A CA 1
ATOM 1981 C C . ASN A 1 256 ? -15.640 0.312 44.165 1.00 77.69 256 ASN A C 1
ATOM 1983 O O . ASN A 1 256 ? -16.116 -0.824 44.177 1.00 77.69 256 ASN A O 1
ATOM 1987 N N . GLU A 1 257 ? -16.325 1.371 43.735 1.00 77.75 257 GLU A N 1
ATOM 1988 C CA . GLU A 1 257 ? -17.691 1.289 43.212 1.00 77.75 257 GLU A CA 1
ATOM 1989 C C . GLU A 1 257 ? -17.747 0.503 41.892 1.00 77.75 257 GLU A C 1
ATOM 1991 O O . GLU A 1 257 ? -18.532 -0.437 41.758 1.00 77.75 257 GLU A O 1
ATOM 1996 N N . ALA A 1 258 ? -16.842 0.787 40.950 1.00 72.31 258 ALA A N 1
ATOM 1997 C CA . ALA A 1 258 ? -16.725 0.027 39.705 1.00 72.31 258 ALA A CA 1
ATOM 1998 C C . ALA A 1 258 ? -16.417 -1.460 39.961 1.00 72.31 258 ALA A C 1
ATOM 2000 O O . ALA A 1 258 ? -16.984 -2.336 39.306 1.00 72.31 258 ALA A O 1
ATOM 2001 N N . ALA A 1 259 ? -15.558 -1.764 40.938 1.00 73.50 259 ALA A N 1
ATOM 2002 C CA . ALA A 1 259 ? -15.246 -3.134 41.331 1.00 73.50 259 ALA A CA 1
ATOM 2003 C C . ALA A 1 259 ? -16.441 -3.855 41.976 1.00 73.50 259 ALA A C 1
ATOM 2005 O O . ALA A 1 259 ? -16.571 -5.067 41.802 1.00 73.50 259 ALA A O 1
ATOM 2006 N N . ALA A 1 260 ? -17.307 -3.145 42.707 1.00 76.88 260 ALA A N 1
ATOM 2007 C CA . ALA A 1 260 ? -18.562 -3.702 43.213 1.00 76.88 260 ALA A CA 1
ATOM 2008 C C . ALA A 1 260 ? -19.518 -4.034 42.056 1.00 76.88 260 ALA A C 1
ATOM 2010 O O . ALA A 1 260 ? -19.992 -5.162 41.967 1.00 76.88 260 ALA A O 1
ATOM 2011 N N . ILE A 1 261 ? -19.688 -3.115 41.098 1.00 72.56 261 ILE A N 1
ATOM 2012 C CA . ILE A 1 261 ? -20.536 -3.326 39.913 1.00 72.56 261 ILE A CA 1
ATOM 2013 C C . ILE A 1 261 ? -20.059 -4.528 39.087 1.00 72.56 261 ILE A C 1
ATOM 2015 O O . ILE A 1 261 ? -20.872 -5.368 38.717 1.00 72.56 261 ILE A O 1
ATOM 2019 N N . VAL A 1 262 ? -18.754 -4.651 38.819 1.00 75.00 262 VAL A N 1
ATOM 2020 C CA . VAL A 1 262 ? -18.195 -5.793 38.065 1.00 75.00 262 VAL A CA 1
ATOM 2021 C C . VAL A 1 262 ? -18.350 -7.111 38.826 1.00 75.00 262 VAL A C 1
ATOM 2023 O O . VAL A 1 262 ? -18.579 -8.153 38.220 1.00 75.00 262 VAL A O 1
ATOM 2026 N N . ARG A 1 263 ? -18.239 -7.086 40.157 1.00 78.81 263 ARG A N 1
ATOM 2027 C CA . ARG A 1 263 ? -18.427 -8.279 40.992 1.00 78.81 263 ARG A CA 1
ATOM 2028 C C . ARG A 1 263 ? -19.874 -8.760 40.982 1.00 78.81 263 ARG A C 1
ATOM 2030 O O . ARG A 1 263 ? -20.100 -9.965 40.915 1.00 78.81 263 ARG A O 1
ATOM 2037 N N . ASP A 1 264 ? -20.816 -7.824 41.025 1.00 81.44 264 ASP A N 1
ATOM 2038 C CA . ASP A 1 264 ? -22.252 -8.110 41.027 1.00 81.44 264 ASP A CA 1
ATOM 2039 C C . ASP A 1 264 ? -22.788 -8.432 39.617 1.00 81.44 264 ASP A C 1
ATOM 2041 O O . ASP A 1 264 ? -23.871 -8.996 39.487 1.00 81.44 264 ASP A O 1
ATOM 2045 N N . ASN A 1 265 ? -22.018 -8.119 38.567 1.00 69.69 265 ASN A N 1
ATOM 2046 C CA . ASN A 1 265 ? -22.345 -8.360 37.159 1.00 69.69 265 ASN A CA 1
ATOM 2047 C C . ASN A 1 265 ? -21.131 -9.006 36.452 1.00 69.69 265 ASN A C 1
ATOM 2049 O O . ASN A 1 265 ? -20.415 -8.324 35.711 1.00 69.69 265 ASN A O 1
ATOM 2053 N N . PRO A 1 266 ? -20.842 -10.300 36.699 1.00 75.25 266 PRO A N 1
ATOM 2054 C CA . PRO A 1 266 ? -19.622 -10.974 36.233 1.00 75.25 266 PRO A CA 1
ATOM 2055 C C . PRO A 1 266 ? -19.473 -11.038 34.701 1.00 75.25 266 PRO A C 1
ATOM 2057 O O . PRO A 1 266 ? -18.395 -11.340 34.186 1.00 75.25 266 PRO A O 1
ATOM 2060 N N . GLU A 1 267 ? -20.538 -10.758 33.955 1.00 65.06 267 GLU A N 1
ATOM 2061 C CA . GLU A 1 267 ? -20.536 -10.608 32.503 1.00 65.06 267 GLU A CA 1
ATOM 2062 C C . GLU A 1 267 ? -20.012 -9.243 32.018 1.00 65.06 267 GLU A C 1
ATOM 2064 O O . GLU A 1 267 ? -19.653 -9.107 30.843 1.00 65.06 267 GLU A O 1
ATOM 2069 N N . LEU A 1 268 ? -19.936 -8.229 32.891 1.00 64.19 268 LEU A N 1
ATOM 2070 C CA . LEU A 1 268 ? -19.369 -6.924 32.561 1.00 64.19 268 LEU A CA 1
ATOM 2071 C C . LEU A 1 268 ? -17.840 -6.997 32.524 1.00 64.19 268 LEU A C 1
ATOM 2073 O O . LEU A 1 268 ? -17.169 -7.174 33.537 1.00 64.19 268 LEU A O 1
ATOM 2077 N N . LYS A 1 269 ? -17.275 -6.777 31.334 1.00 61.88 269 LYS A N 1
ATOM 2078 C CA . LYS A 1 269 ? -15.836 -6.569 31.141 1.00 61.88 269 LYS A CA 1
ATOM 2079 C C . LYS A 1 269 ? -15.571 -5.088 30.875 1.00 61.88 269 LYS A C 1
ATOM 2081 O O . LYS A 1 269 ? -16.054 -4.537 29.884 1.00 61.88 269 LYS A O 1
ATOM 2086 N N . ILE A 1 270 ? -14.813 -4.451 31.767 1.00 63.94 270 ILE A N 1
ATOM 2087 C CA . ILE A 1 270 ? -14.325 -3.078 31.590 1.00 63.94 270 ILE A CA 1
ATOM 2088 C C . ILE A 1 270 ? -13.078 -3.141 30.708 1.00 63.94 270 ILE A C 1
ATOM 2090 O O . ILE A 1 270 ? -12.081 -3.738 31.102 1.00 63.94 270 ILE A O 1
ATOM 2094 N N . ASP A 1 271 ? -13.143 -2.537 29.522 1.00 59.12 271 ASP A N 1
ATOM 2095 C CA . ASP A 1 271 ? -12.007 -2.483 28.593 1.00 59.12 271 ASP A CA 1
ATOM 2096 C C . ASP A 1 271 ? -11.030 -1.359 28.964 1.00 59.12 271 ASP A C 1
ATOM 2098 O O . ASP A 1 271 ? -9.820 -1.552 29.071 1.00 59.12 271 ASP A O 1
ATOM 2102 N N . ARG A 1 272 ? -11.575 -0.165 29.231 1.00 61.62 272 ARG A N 1
ATOM 2103 C CA . ARG A 1 272 ? -10.788 1.027 29.546 1.00 61.62 272 ARG A CA 1
ATOM 2104 C C . ARG A 1 272 ? -11.532 1.963 30.490 1.00 61.62 272 ARG A C 1
ATOM 2106 O O . ARG A 1 272 ? -12.735 2.181 30.346 1.00 61.62 272 ARG A O 1
ATOM 2113 N N . ILE A 1 273 ? -10.774 2.565 31.405 1.00 62.69 273 ILE A N 1
ATOM 2114 C CA . ILE A 1 273 ? -11.207 3.667 32.269 1.00 62.69 273 ILE A CA 1
ATOM 2115 C C . ILE A 1 273 ? -10.387 4.898 31.878 1.00 62.69 273 ILE A C 1
ATOM 2117 O O . ILE A 1 273 ? -9.156 4.864 31.919 1.00 62.69 273 ILE A O 1
ATOM 2121 N N . ALA A 1 274 ? -11.058 5.975 31.467 1.00 62.97 274 ALA A N 1
ATOM 2122 C CA . ALA A 1 274 ? -10.417 7.262 31.206 1.00 62.97 274 ALA A CA 1
ATOM 2123 C C . ALA A 1 274 ? -10.679 8.218 32.376 1.00 62.97 274 ALA A C 1
ATOM 2125 O O . ALA A 1 274 ? -11.832 8.520 32.697 1.00 62.97 274 ALA A O 1
ATOM 2126 N N . VAL A 1 275 ? -9.596 8.688 32.997 1.00 58.94 275 VAL A N 1
ATOM 2127 C CA . VAL A 1 275 ? -9.616 9.639 34.114 1.00 58.94 275 VAL A CA 1
ATOM 2128 C C . VAL A 1 275 ? -9.065 10.971 33.614 1.00 58.94 275 VAL A C 1
ATOM 2130 O O . VAL A 1 275 ? -7.996 10.997 33.006 1.00 58.94 275 VAL A O 1
ATOM 2133 N N . ASN A 1 276 ? -9.785 12.064 33.852 1.00 61.62 276 ASN A N 1
ATOM 2134 C CA . ASN A 1 276 ? -9.308 13.423 33.604 1.00 61.62 276 ASN A CA 1
ATOM 2135 C C . ASN A 1 276 ? -9.245 14.221 34.918 1.00 61.62 276 ASN A C 1
ATOM 2137 O O . ASN A 1 276 ? -9.519 13.698 35.998 1.00 61.62 276 ASN A O 1
ATOM 2141 N N . GLU A 1 277 ? -8.894 15.502 34.827 1.00 55.09 277 GLU A N 1
ATOM 2142 C CA . GLU A 1 277 ? -8.784 16.427 35.965 1.00 55.09 277 GLU A CA 1
ATOM 2143 C C . GLU A 1 277 ? -10.094 16.671 36.741 1.00 55.09 277 GLU A C 1
ATOM 2145 O O . GLU A 1 277 ? -10.069 17.274 37.814 1.00 55.09 277 GLU A O 1
ATOM 2150 N N . HIS A 1 278 ? -11.229 16.169 36.247 1.00 61.50 278 HIS A N 1
ATOM 2151 C CA . HIS A 1 278 ? -12.537 16.246 36.899 1.00 61.50 278 HIS A CA 1
ATOM 2152 C C . HIS A 1 278 ? -13.062 14.889 37.409 1.00 61.50 278 HIS A C 1
ATOM 2154 O O . HIS A 1 278 ? -14.103 14.864 38.064 1.00 61.50 278 HIS A O 1
ATOM 2160 N N . GLY A 1 279 ? -12.364 13.772 37.158 1.00 68.44 279 GLY A N 1
ATOM 2161 C CA . GLY A 1 279 ? -12.760 12.424 37.593 1.00 68.44 279 GLY A CA 1
ATOM 2162 C C . GLY A 1 279 ? -12.837 11.396 36.456 1.00 68.44 279 GLY A C 1
ATOM 2163 O O . GLY A 1 279 ? -12.203 11.546 35.411 1.00 68.44 279 GLY A O 1
ATOM 2164 N N . VAL A 1 280 ? -13.589 10.309 36.669 1.00 61.56 280 VAL A N 1
ATOM 2165 C CA . VAL A 1 280 ? -13.829 9.267 35.649 1.00 61.56 280 VAL A CA 1
ATOM 2166 C C . VAL A 1 280 ? -14.899 9.759 34.673 1.00 61.56 280 VAL A C 1
ATOM 2168 O O . VAL A 1 280 ? -16.037 9.985 35.069 1.00 61.56 280 VAL A O 1
ATOM 2171 N N . HIS A 1 281 ? -14.545 9.920 33.397 1.00 56.19 281 HIS A N 1
ATOM 2172 C CA . HIS A 1 281 ? -15.450 10.488 32.388 1.00 56.19 281 HIS A CA 1
ATOM 2173 C C . HIS A 1 281 ? -16.219 9.418 31.595 1.00 56.19 281 HIS A C 1
ATOM 2175 O O . HIS A 1 281 ? -17.344 9.652 31.153 1.00 56.19 281 HIS A O 1
ATOM 2181 N N . THR A 1 282 ? -15.634 8.236 31.367 1.00 54.97 282 THR A N 1
ATOM 2182 C CA . THR A 1 282 ? -16.260 7.220 30.504 1.00 54.97 282 THR A CA 1
ATOM 2183 C C . THR A 1 282 ? -15.860 5.804 30.904 1.00 54.97 282 THR A C 1
ATOM 2185 O O . THR A 1 282 ? -14.672 5.487 30.984 1.00 54.97 282 THR A O 1
ATOM 2188 N N . PHE A 1 283 ? -16.868 4.946 31.086 1.00 57.81 283 PHE A N 1
ATOM 2189 C CA . PHE A 1 283 ? -16.726 3.491 31.073 1.00 57.81 283 PHE A CA 1
ATOM 2190 C C . PHE A 1 283 ? -17.054 2.989 29.669 1.00 57.81 283 PHE A C 1
ATOM 2192 O O . PHE A 1 283 ? -18.187 3.131 29.207 1.00 57.81 283 PHE A O 1
ATOM 2199 N N . ILE A 1 284 ? -16.072 2.409 28.980 1.00 55.25 284 ILE A N 1
ATOM 2200 C CA . ILE A 1 284 ? -16.317 1.762 27.688 1.00 55.25 284 ILE A CA 1
ATOM 2201 C C . ILE A 1 284 ? -16.663 0.299 27.969 1.00 55.25 284 ILE A C 1
ATOM 2203 O O . ILE A 1 284 ? -15.811 -0.491 28.385 1.00 55.25 284 ILE A O 1
ATOM 2207 N N . LYS A 1 285 ? -17.942 -0.045 27.782 1.00 52.03 285 LYS A N 1
ATOM 2208 C CA . LYS A 1 285 ? -18.426 -1.426 27.834 1.00 52.03 285 LYS A CA 1
ATOM 2209 C C . LYS A 1 285 ? -17.865 -2.171 26.629 1.00 52.03 285 LYS A C 1
ATOM 2211 O O . LYS A 1 285 ? -18.171 -1.811 25.495 1.00 52.03 285 LYS A O 1
ATOM 2216 N N . ASN A 1 286 ? -17.112 -3.239 26.873 1.00 48.34 286 ASN A N 1
ATOM 2217 C CA . ASN A 1 286 ? -16.806 -4.189 25.817 1.00 48.34 286 ASN A CA 1
ATOM 2218 C C . ASN A 1 286 ? -18.109 -4.950 25.526 1.00 48.34 286 ASN A C 1
ATOM 2220 O O . ASN A 1 286 ? -18.576 -5.736 26.356 1.00 48.34 286 ASN A O 1
ATOM 2224 N N . ALA A 1 287 ? -18.769 -4.649 24.405 1.00 44.81 287 ALA A N 1
ATOM 2225 C CA . ALA A 1 287 ? -19.871 -5.466 23.921 1.00 44.81 287 ALA A CA 1
ATOM 2226 C C . ALA A 1 287 ? -19.274 -6.837 23.598 1.00 44.81 287 ALA A C 1
ATOM 2228 O O . ALA A 1 287 ? -18.631 -6.973 22.570 1.00 44.81 287 ALA A O 1
ATOM 2229 N N . ALA A 1 288 ? -19.381 -7.764 24.559 1.00 42.53 288 ALA A N 1
ATOM 2230 C CA . ALA A 1 288 ? -19.069 -9.187 24.479 1.00 42.53 288 ALA A CA 1
ATOM 2231 C C . ALA A 1 288 ? -18.060 -9.543 23.381 1.00 42.53 288 ALA A C 1
ATOM 2233 O O . ALA A 1 288 ? -18.513 -9.696 22.257 1.00 42.53 288 ALA A O 1
ATOM 2234 N N . LEU A 1 289 ? -16.759 -9.673 23.726 1.00 47.56 289 LEU A N 1
ATOM 2235 C CA . LEU A 1 289 ? -15.691 -10.271 22.894 1.00 47.56 289 LEU A CA 1
ATOM 2236 C C . LEU A 1 289 ? -16.136 -10.370 21.438 1.00 47.56 289 LEU A C 1
ATOM 2238 O O . LEU A 1 289 ? -16.673 -11.415 21.057 1.00 47.56 289 LEU A O 1
ATOM 2242 N N . ALA A 1 290 ? -16.034 -9.263 20.691 1.00 48.38 290 ALA A N 1
ATOM 2243 C CA . ALA A 1 290 ? -16.369 -9.287 19.276 1.00 48.38 290 ALA A CA 1
ATOM 2244 C C . ALA A 1 290 ? -15.732 -10.564 18.709 1.00 48.38 290 ALA A C 1
ATOM 2246 O O . ALA A 1 290 ? -14.548 -10.785 19.000 1.00 48.38 290 ALA A O 1
ATOM 2247 N N . PRO A 1 291 ? -16.513 -11.461 18.069 1.00 54.09 291 PRO A N 1
ATOM 2248 C CA . PRO A 1 291 ? -15.978 -12.712 17.554 1.00 54.09 291 PRO A CA 1
ATOM 2249 C C . PRO A 1 291 ? -14.680 -12.374 16.838 1.00 54.09 291 PRO A C 1
ATOM 2251 O O . PRO A 1 291 ? -14.658 -11.402 16.077 1.00 54.09 291 PRO A O 1
ATOM 2254 N N . GLN A 1 292 ? -13.608 -13.079 17.218 1.00 60.53 292 GLN A N 1
ATOM 2255 C CA . GLN A 1 292 ? -12.255 -12.844 16.726 1.00 60.53 292 GLN A CA 1
ATOM 2256 C C . GLN A 1 292 ? -12.373 -12.570 15.228 1.00 60.53 292 GLN A C 1
ATOM 2258 O O . GLN A 1 292 ? -13.006 -13.361 14.524 1.00 60.53 292 GLN A O 1
ATOM 2263 N N . SER A 1 293 ? -11.952 -11.380 14.782 1.00 80.44 293 SER A N 1
ATOM 2264 C CA . SER A 1 293 ? -12.234 -10.983 13.403 1.00 80.44 293 SER A CA 1
ATOM 2265 C C . SER A 1 293 ? -11.649 -12.063 12.495 1.00 80.44 293 SER A C 1
ATOM 2267 O O . SER A 1 293 ? -10.585 -12.620 12.785 1.00 80.44 293 SER A O 1
ATOM 2269 N N . TYR A 1 294 ? -12.349 -12.401 11.414 1.00 89.56 294 TYR A N 1
ATOM 2270 C CA . TYR A 1 294 ? -11.841 -13.395 10.469 1.00 89.56 294 TYR A CA 1
ATOM 2271 C C . TYR A 1 294 ? -10.426 -13.017 10.003 1.00 89.56 294 TYR A C 1
ATOM 2273 O O . TYR A 1 294 ? -9.587 -13.890 9.825 1.00 89.56 294 TYR A O 1
ATOM 2281 N N . LEU A 1 295 ? -10.121 -11.716 9.891 1.00 93.06 295 LEU A N 1
ATOM 2282 C CA . LEU A 1 295 ? -8.775 -11.225 9.610 1.00 93.06 295 LEU A CA 1
ATOM 2283 C C . LEU A 1 295 ? -7.739 -11.685 10.648 1.00 93.06 295 LEU A C 1
ATOM 2285 O O . LEU A 1 295 ? -6.667 -12.153 10.268 1.00 93.06 295 LEU A O 1
ATOM 2289 N N . THR A 1 296 ? -8.036 -11.582 11.945 1.00 92.69 296 THR A N 1
ATOM 2290 C CA . THR A 1 296 ? -7.132 -12.066 12.998 1.00 92.69 296 THR A CA 1
ATOM 2291 C C . THR A 1 296 ? -6.906 -13.579 12.879 1.00 92.69 296 THR A C 1
ATOM 2293 O O . THR A 1 296 ? -5.777 -14.047 13.054 1.00 92.69 296 THR A O 1
ATOM 2296 N N . GLU A 1 297 ? -7.946 -14.352 12.549 1.00 93.50 297 GLU A N 1
ATOM 2297 C CA . GLU A 1 297 ? -7.829 -15.797 12.302 1.00 93.50 297 GLU A CA 1
ATOM 2298 C C . GLU A 1 297 ? -6.999 -16.102 11.044 1.00 93.50 297 GLU A C 1
ATOM 2300 O O . GLU A 1 297 ? -6.097 -16.941 11.100 1.00 93.50 297 GLU A O 1
ATOM 2305 N N . ALA A 1 298 ? -7.217 -15.372 9.947 1.00 95.62 298 ALA A N 1
ATOM 2306 C CA . ALA A 1 298 ? -6.448 -15.484 8.709 1.00 95.62 298 ALA A CA 1
ATOM 2307 C C . ALA A 1 298 ? -4.960 -15.179 8.946 1.00 95.62 298 ALA A C 1
ATOM 2309 O O . ALA A 1 298 ? -4.091 -15.965 8.570 1.00 95.62 298 ALA A O 1
ATOM 2310 N N . ILE A 1 299 ? -4.643 -14.106 9.682 1.00 96.31 299 ILE A N 1
ATOM 2311 C CA . ILE A 1 299 ? -3.262 -13.756 10.056 1.00 96.31 299 ILE A CA 1
ATOM 2312 C C . ILE A 1 299 ? -2.632 -14.854 10.926 1.00 96.31 299 ILE A C 1
ATOM 2314 O O . ILE A 1 299 ? -1.439 -15.159 10.796 1.00 96.31 299 ILE A O 1
ATOM 2318 N N . ALA A 1 300 ? -3.400 -15.462 11.834 1.00 95.25 300 ALA A N 1
ATOM 2319 C CA . ALA A 1 300 ? -2.918 -16.574 12.648 1.00 95.25 300 ALA A CA 1
ATOM 2320 C C . ALA A 1 300 ? -2.638 -17.828 11.798 1.00 95.25 300 ALA A C 1
ATOM 2322 O O . ALA A 1 300 ? -1.598 -18.470 11.993 1.00 95.25 300 ALA A O 1
ATOM 2323 N N . SER A 1 301 ? -3.516 -18.141 10.840 1.00 96.06 301 SER A N 1
ATOM 2324 C CA . SER A 1 301 ? -3.340 -19.222 9.864 1.00 96.06 301 SER A CA 1
ATOM 2325 C C . SER A 1 301 ? -2.114 -18.997 8.986 1.00 96.06 301 SER A C 1
ATOM 2327 O O . SER A 1 301 ? -1.270 -19.891 8.912 1.00 96.06 301 SER A O 1
ATOM 2329 N N . TYR A 1 302 ? -1.924 -17.787 8.454 1.00 97.38 302 TYR A N 1
ATOM 2330 C CA . TYR A 1 302 ? -0.727 -17.403 7.706 1.00 97.38 302 TYR A CA 1
ATOM 2331 C C . TYR A 1 302 ? 0.549 -17.666 8.507 1.00 97.38 302 TYR A C 1
ATOM 2333 O O . TYR A 1 302 ? 1.432 -18.397 8.069 1.00 97.38 302 TYR A O 1
ATOM 2341 N N . LYS A 1 303 ? 0.634 -17.160 9.746 1.00 96.12 303 LYS A N 1
ATOM 2342 C CA . LYS A 1 303 ? 1.817 -17.361 10.606 1.00 96.12 303 LYS A CA 1
ATOM 2343 C C . LYS A 1 303 ? 2.057 -18.836 10.936 1.00 96.12 303 LYS A C 1
ATOM 2345 O O . LYS A 1 303 ? 3.191 -19.250 11.187 1.00 96.12 303 LYS A O 1
ATOM 2350 N N . LYS A 1 304 ? 1.000 -19.646 11.017 1.00 96.88 304 LYS A N 1
ATOM 2351 C CA . LYS A 1 304 ? 1.110 -21.095 11.221 1.00 96.88 304 LYS A CA 1
ATOM 2352 C C . LYS A 1 304 ? 1.653 -21.786 9.968 1.00 96.88 304 LYS A C 1
ATOM 2354 O O . LYS A 1 304 ? 2.614 -22.539 10.105 1.00 96.88 304 LYS A O 1
ATOM 2359 N N . ALA A 1 305 ? 1.086 -21.505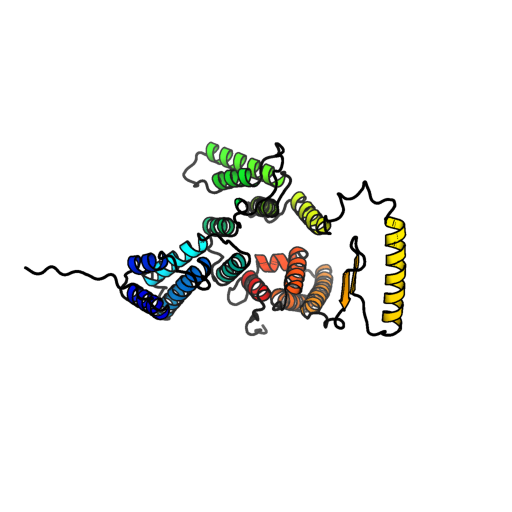 8.797 1.00 96.31 305 ALA A N 1
ATOM 2360 C CA . ALA A 1 305 ? 1.513 -22.078 7.524 1.00 96.31 305 ALA A CA 1
ATOM 2361 C C . ALA A 1 305 ? 2.948 -21.660 7.171 1.00 96.31 305 ALA A C 1
ATOM 2363 O O . ALA A 1 305 ? 3.782 -22.519 6.896 1.00 96.31 305 ALA A O 1
ATOM 2364 N N . GLN A 1 306 ? 3.285 -20.381 7.360 1.00 95.88 306 GLN A N 1
ATOM 2365 C CA . GLN A 1 306 ? 4.636 -19.852 7.176 1.00 95.88 306 GLN A CA 1
ATOM 2366 C C . GLN A 1 306 ? 5.668 -20.636 7.995 1.00 95.88 306 GLN A C 1
ATOM 2368 O O . GLN A 1 306 ? 6.698 -21.044 7.473 1.00 95.88 306 GLN A O 1
ATOM 2373 N N . ARG A 1 307 ? 5.397 -20.908 9.278 1.00 95.81 307 ARG A N 1
ATOM 2374 C CA . ARG A 1 307 ? 6.317 -21.696 10.120 1.00 95.81 307 ARG A CA 1
ATOM 2375 C C . ARG A 1 307 ? 6.472 -23.141 9.647 1.00 95.81 307 ARG A C 1
ATOM 2377 O O . ARG A 1 307 ? 7.561 -23.695 9.788 1.00 95.81 307 ARG A O 1
ATOM 2384 N N . ALA A 1 308 ? 5.405 -23.752 9.133 1.00 94.88 308 ALA A N 1
ATOM 2385 C CA . ALA A 1 308 ? 5.462 -25.107 8.593 1.00 94.88 308 ALA A CA 1
ATOM 2386 C C . ALA A 1 308 ? 6.336 -25.150 7.332 1.00 94.88 308 ALA A C 1
ATOM 2388 O O . ALA A 1 308 ? 7.277 -25.941 7.281 1.00 94.88 308 ALA A O 1
ATOM 2389 N N . TRP A 1 309 ? 6.101 -24.233 6.392 1.00 95.62 309 TRP A N 1
ATOM 2390 C CA . TRP A 1 309 ? 6.895 -24.106 5.172 1.00 95.62 309 TRP A CA 1
ATOM 2391 C C . TRP A 1 309 ? 8.372 -23.805 5.467 1.00 95.62 309 TRP A C 1
ATOM 2393 O O . TRP A 1 309 ? 9.245 -24.560 5.054 1.00 95.62 309 TRP A O 1
ATOM 2403 N N . TRP A 1 310 ? 8.673 -22.830 6.331 1.00 92.81 310 TRP A N 1
ATOM 2404 C CA . TRP A 1 310 ? 10.053 -22.535 6.754 1.00 92.81 310 TRP A CA 1
ATOM 2405 C C . TRP A 1 310 ? 10.763 -23.711 7.436 1.00 92.81 310 TRP A C 1
ATOM 2407 O O . TRP A 1 310 ? 11.991 -23.793 7.419 1.00 92.81 310 TRP A O 1
ATOM 2417 N N . THR A 1 311 ? 10.019 -24.611 8.084 1.00 93.56 311 THR A N 1
ATOM 2418 C CA . THR A 1 311 ? 10.605 -25.829 8.658 1.00 93.56 311 THR A CA 1
ATOM 2419 C C . THR A 1 311 ? 11.004 -26.808 7.556 1.00 93.56 311 THR A C 1
ATOM 2421 O O . THR A 1 311 ? 12.052 -27.441 7.671 1.00 93.56 311 THR A O 1
ATOM 2424 N N . LEU A 1 312 ? 10.214 -26.894 6.483 1.00 92.25 312 LEU A N 1
ATOM 2425 C CA . LEU A 1 312 ? 10.510 -27.714 5.313 1.00 92.25 312 LEU A CA 1
ATOM 2426 C C . LEU A 1 312 ? 11.702 -27.168 4.509 1.00 92.25 312 LEU A C 1
ATOM 2428 O O . LEU A 1 312 ? 12.613 -27.937 4.214 1.00 92.25 312 LEU A O 1
ATOM 2432 N N . CYS A 1 313 ? 11.772 -25.854 4.258 1.00 89.62 313 CYS A N 1
ATOM 2433 C CA . CYS A 1 313 ? 12.892 -25.226 3.529 1.00 89.62 313 CYS A CA 1
ATOM 2434 C C . CYS A 1 313 ? 14.259 -25.411 4.208 1.00 89.62 313 CYS A C 1
ATOM 2436 O O . CYS A 1 313 ? 15.297 -25.163 3.611 1.00 89.62 313 CYS A O 1
ATOM 2438 N N . ARG A 1 314 ? 14.298 -25.826 5.481 1.00 90.25 314 ARG A N 1
ATOM 2439 C CA . ARG A 1 314 ? 15.557 -26.144 6.178 1.00 90.25 314 ARG A CA 1
ATOM 2440 C C . ARG A 1 314 ? 16.109 -27.527 5.851 1.00 90.25 314 ARG A C 1
ATOM 2442 O O . ARG A 1 314 ? 17.253 -27.805 6.201 1.00 90.25 314 ARG A O 1
ATOM 2449 N N . VAL A 1 315 ? 15.283 -28.410 5.298 1.00 89.69 315 VAL A N 1
ATOM 2450 C CA . VAL A 1 315 ? 15.618 -29.825 5.082 1.00 89.69 315 VAL A CA 1
ATOM 2451 C C . VAL A 1 315 ? 15.447 -30.271 3.629 1.00 89.69 315 VAL A C 1
ATOM 2453 O O . VAL A 1 315 ? 15.848 -31.387 3.308 1.00 89.69 315 VAL A O 1
ATOM 2456 N N . SER A 1 316 ? 14.871 -29.428 2.771 1.00 89.69 316 SER A N 1
ATOM 2457 C CA . SER A 1 316 ? 14.692 -29.667 1.338 1.00 89.69 316 SER A CA 1
ATOM 2458 C C . SER A 1 316 ? 15.002 -28.391 0.564 1.00 89.69 316 SER A C 1
ATOM 2460 O O . SER A 1 316 ? 14.551 -27.320 0.967 1.00 89.69 316 SER A O 1
ATOM 2462 N N . ASP A 1 317 ? 15.724 -28.533 -0.546 1.00 84.50 317 ASP A N 1
ATOM 2463 C CA . ASP A 1 317 ? 15.990 -27.446 -1.497 1.00 84.50 317 ASP A CA 1
ATOM 2464 C C . ASP A 1 317 ? 14.866 -27.307 -2.542 1.00 84.50 317 ASP A C 1
ATOM 2466 O O . ASP A 1 317 ? 14.770 -26.285 -3.209 1.00 84.50 317 ASP A O 1
ATOM 2470 N N . ASP A 1 318 ? 14.006 -28.323 -2.672 1.00 86.88 318 ASP A N 1
ATOM 2471 C CA . ASP A 1 318 ? 12.838 -28.321 -3.557 1.00 86.88 318 ASP A CA 1
ATOM 2472 C C . ASP A 1 318 ? 11.571 -28.261 -2.696 1.00 86.88 318 ASP A C 1
ATOM 2474 O O . ASP A 1 318 ? 11.172 -29.255 -2.072 1.00 86.88 318 ASP A O 1
ATOM 2478 N N . THR A 1 319 ? 11.011 -27.059 -2.548 1.00 86.31 319 THR A N 1
ATOM 2479 C CA . THR A 1 319 ? 9.821 -26.814 -1.713 1.00 86.31 319 THR A CA 1
ATOM 2480 C C . THR A 1 319 ? 8.691 -26.091 -2.428 1.00 86.31 319 THR A C 1
ATOM 2482 O O . THR A 1 319 ? 7.625 -25.934 -1.828 1.00 86.31 319 THR A O 1
ATOM 2485 N N . ASP A 1 320 ? 8.901 -25.694 -3.679 1.00 83.81 320 ASP A N 1
ATOM 2486 C CA . ASP A 1 320 ? 8.024 -24.774 -4.415 1.00 83.81 320 ASP A CA 1
ATOM 2487 C C . ASP A 1 320 ? 6.712 -25.436 -4.868 1.00 83.81 320 ASP A C 1
ATOM 2489 O O . ASP A 1 320 ? 5.759 -24.750 -5.207 1.00 83.81 320 ASP A O 1
ATOM 2493 N N . ASP A 1 321 ? 6.623 -26.768 -4.799 1.00 90.88 321 ASP A N 1
ATOM 2494 C CA . ASP A 1 321 ? 5.384 -27.533 -5.022 1.00 90.88 321 ASP A CA 1
ATOM 2495 C C . ASP A 1 321 ? 4.992 -28.382 -3.793 1.00 90.88 321 ASP A C 1
ATOM 2497 O O . ASP A 1 321 ? 4.275 -29.383 -3.855 1.00 90.88 321 ASP A O 1
ATOM 2501 N N . SER A 1 322 ? 5.509 -28.021 -2.617 1.00 94.00 322 SER A N 1
ATOM 2502 C CA . SER A 1 322 ? 5.177 -28.739 -1.388 1.00 94.00 322 SER A CA 1
ATOM 2503 C C . SER A 1 322 ? 3.766 -28.405 -0.904 1.00 94.00 322 SER A C 1
ATOM 2505 O O . SER A 1 322 ? 3.273 -27.286 -1.036 1.00 94.00 322 SER A O 1
ATOM 2507 N N . ARG A 1 323 ? 3.118 -29.357 -0.226 1.00 96.56 323 ARG A N 1
ATOM 2508 C CA . ARG A 1 323 ? 1.830 -29.108 0.445 1.00 96.56 323 ARG A CA 1
ATOM 2509 C C . ARG A 1 323 ? 1.919 -27.931 1.425 1.00 96.56 323 ARG A C 1
ATOM 2511 O O . ARG A 1 323 ? 0.951 -27.199 1.606 1.00 96.56 323 ARG A O 1
ATOM 2518 N N . GLU A 1 324 ? 3.054 -27.784 2.102 1.00 96.69 324 GLU A N 1
ATOM 2519 C CA . GLU A 1 324 ? 3.320 -26.702 3.045 1.00 96.69 324 GLU A CA 1
ATOM 2520 C C . GLU A 1 324 ? 3.426 -25.339 2.348 1.00 96.69 324 GLU A C 1
ATOM 2522 O O . GLU A 1 324 ? 2.937 -24.360 2.911 1.00 96.69 324 GLU A O 1
ATOM 2527 N N . TRP A 1 325 ? 4.003 -25.284 1.141 1.00 95.12 325 TRP A N 1
ATOM 2528 C CA . TRP A 1 325 ? 4.012 -24.090 0.293 1.00 95.12 325 TRP A CA 1
ATOM 2529 C C . TRP A 1 325 ? 2.595 -23.703 -0.138 1.00 95.12 325 TRP A C 1
ATOM 2531 O O . TRP A 1 325 ? 2.150 -22.607 0.189 1.00 95.12 325 TRP A O 1
ATOM 2541 N N . HIS A 1 326 ? 1.832 -24.640 -0.708 1.00 94.88 326 HIS A N 1
ATOM 2542 C CA . HIS A 1 326 ? 0.433 -24.409 -1.105 1.00 94.88 326 HIS A CA 1
ATOM 2543 C C . HIS A 1 326 ? -0.442 -23.920 0.059 1.00 94.88 326 HIS A C 1
ATOM 2545 O O . HIS A 1 326 ? -1.274 -23.029 -0.089 1.00 94.88 326 HIS A O 1
ATOM 2551 N N . ALA A 1 327 ? -0.243 -24.474 1.260 1.00 96.06 327 ALA A N 1
ATOM 2552 C CA . ALA A 1 327 ? -0.952 -24.026 2.459 1.00 96.06 327 ALA A CA 1
ATOM 2553 C C . ALA A 1 327 ? -0.528 -22.619 2.918 1.00 96.06 327 ALA A C 1
ATOM 2555 O O . ALA A 1 327 ? -1.324 -21.909 3.535 1.00 96.06 327 ALA A O 1
ATOM 2556 N N . TYR A 1 328 ? 0.726 -22.237 2.676 1.00 96.38 328 TYR A N 1
ATOM 2557 C CA . TYR A 1 328 ? 1.237 -20.905 2.969 1.00 96.38 328 TYR A CA 1
ATOM 2558 C C . TYR A 1 328 ? 0.711 -19.867 1.975 1.00 96.38 328 TYR A C 1
ATOM 2560 O O . TYR A 1 328 ? 0.220 -18.837 2.434 1.00 96.38 328 TYR A O 1
ATOM 2568 N N . GLU A 1 329 ? 0.718 -20.162 0.673 1.00 94.69 329 GLU A N 1
ATOM 2569 C CA . GLU A 1 329 ? 0.128 -19.302 -0.363 1.00 94.69 329 GLU A CA 1
ATOM 2570 C C . GLU A 1 329 ? -1.367 -19.084 -0.125 1.00 94.69 329 GLU A C 1
ATOM 2572 O O . GLU A 1 329 ? -1.807 -17.944 -0.004 1.00 94.69 329 GLU A O 1
ATOM 2577 N N . ALA A 1 330 ? -2.134 -20.157 0.094 1.00 95.06 330 ALA A N 1
ATOM 2578 C CA . ALA A 1 330 ? -3.564 -20.044 0.379 1.00 95.06 330 ALA A CA 1
ATOM 2579 C C . ALA A 1 330 ? -3.851 -19.169 1.616 1.00 95.06 330 ALA A C 1
ATOM 2581 O O . ALA A 1 330 ? -4.783 -18.367 1.627 1.00 95.06 330 ALA A O 1
ATOM 2582 N N . ALA A 1 331 ? -3.028 -19.283 2.664 1.00 96.94 331 ALA A N 1
ATOM 2583 C CA . ALA A 1 331 ? -3.177 -18.451 3.853 1.00 96.94 331 ALA A CA 1
ATOM 2584 C C . ALA A 1 331 ? -2.719 -16.995 3.634 1.00 96.94 331 ALA A C 1
ATOM 2586 O O . ALA A 1 331 ? -3.182 -16.101 4.344 1.00 96.94 331 ALA A O 1
ATOM 2587 N N . ALA A 1 332 ? -1.800 -16.744 2.696 1.00 95.75 332 ALA A N 1
ATOM 2588 C CA . ALA A 1 332 ? -1.400 -15.397 2.294 1.00 95.75 332 ALA A CA 1
ATOM 2589 C C . ALA A 1 332 ? -2.539 -14.708 1.545 1.00 95.75 332 ALA A C 1
ATOM 2591 O O . ALA A 1 332 ? -2.929 -13.602 1.925 1.00 95.75 332 ALA A O 1
ATOM 2592 N N . ASP A 1 333 ? -3.127 -15.405 0.577 1.00 94.75 333 ASP A N 1
ATOM 2593 C CA . ASP A 1 333 ? -4.296 -14.966 -0.179 1.00 94.75 333 ASP A CA 1
ATOM 2594 C C . ASP A 1 333 ? -5.470 -14.642 0.747 1.00 94.75 333 ASP A C 1
ATOM 2596 O O . ASP A 1 333 ? -6.068 -13.569 0.643 1.00 94.75 333 ASP A O 1
ATOM 2600 N N . ASP A 1 334 ? -5.744 -15.502 1.734 1.00 95.81 334 ASP A N 1
ATOM 2601 C CA . ASP A 1 334 ? -6.776 -15.249 2.741 1.00 95.81 334 ASP A CA 1
ATOM 2602 C C . ASP A 1 334 ? -6.567 -13.911 3.461 1.00 95.81 334 ASP A C 1
ATOM 2604 O O . ASP A 1 334 ? -7.529 -13.185 3.696 1.00 95.81 334 ASP A O 1
ATOM 2608 N N . VAL A 1 335 ? -5.330 -13.541 3.809 1.00 96.31 335 VAL A N 1
ATOM 2609 C CA . VAL A 1 335 ? -5.056 -12.254 4.467 1.00 96.31 335 VAL A CA 1
ATOM 2610 C C . VAL A 1 335 ? -5.118 -11.097 3.475 1.00 96.31 335 VAL A C 1
ATOM 2612 O O . VAL A 1 335 ? -5.748 -10.073 3.762 1.00 96.31 335 VAL A O 1
ATOM 2615 N N . LEU A 1 336 ? -4.469 -11.235 2.318 1.00 95.12 336 LEU A N 1
ATOM 2616 C CA . LEU A 1 336 ? -4.363 -10.187 1.305 1.00 95.12 336 LEU A CA 1
ATOM 2617 C C . LEU A 1 336 ? -5.740 -9.795 0.776 1.00 95.12 336 LEU A C 1
ATOM 2619 O O . LEU A 1 336 ? -6.047 -8.606 0.701 1.00 95.12 336 LEU A O 1
ATOM 2623 N N . TYR A 1 337 ? -6.607 -10.774 0.540 1.00 95.00 337 TYR A N 1
ATOM 2624 C CA . TYR A 1 337 ? -7.888 -10.584 -0.131 1.00 95.00 337 TYR A CA 1
ATOM 2625 C C . TYR A 1 337 ? -9.085 -10.476 0.821 1.00 95.00 337 TYR A C 1
ATOM 2627 O O . TYR A 1 337 ? -10.185 -10.144 0.381 1.00 95.00 337 TYR A O 1
ATOM 2635 N N . HIS A 1 338 ? -8.898 -10.667 2.135 1.00 94.56 338 HIS A N 1
ATOM 2636 C CA . HIS A 1 338 ? -9.990 -10.526 3.105 1.00 94.56 338 HIS A CA 1
ATOM 2637 C C . HIS A 1 338 ? -10.643 -9.127 3.079 1.00 94.56 338 HIS A C 1
ATOM 2639 O O . HIS A 1 338 ? -9.971 -8.152 3.416 1.00 94.56 338 HIS A O 1
ATOM 2645 N N . PRO A 1 339 ? -11.940 -8.972 2.774 1.00 91.56 339 PRO A N 1
ATOM 2646 C CA . PRO A 1 339 ? -12.572 -7.656 2.768 1.00 91.56 339 PRO A CA 1
ATOM 2647 C C . PRO A 1 339 ? -12.643 -7.073 4.186 1.00 91.56 339 PRO A C 1
ATOM 2649 O O . PRO A 1 339 ? -13.308 -7.630 5.061 1.00 91.56 339 PRO A O 1
ATOM 2652 N N . CYS A 1 340 ? -11.982 -5.936 4.406 1.00 86.62 340 CYS A N 1
ATOM 2653 C CA . CYS A 1 340 ? -12.020 -5.209 5.669 1.00 86.62 340 CYS A CA 1
ATOM 2654 C C . CYS A 1 340 ? -13.413 -4.612 5.907 1.00 86.62 340 CYS A C 1
ATOM 2656 O O . CYS A 1 340 ? -13.976 -3.927 5.058 1.00 86.62 340 CYS A O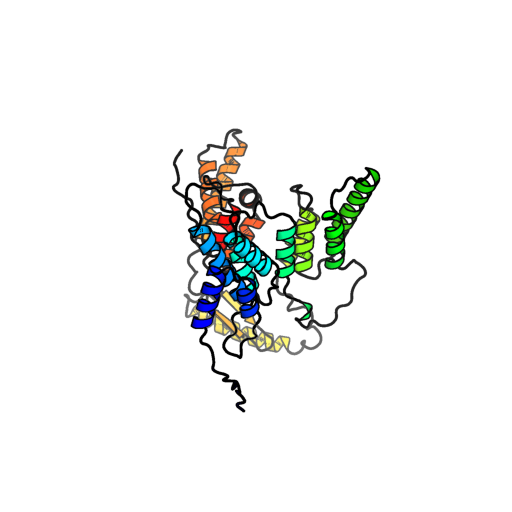 1
ATOM 2658 N N . ARG A 1 341 ? -13.962 -4.830 7.099 1.00 86.75 341 ARG A N 1
ATOM 2659 C CA . ARG A 1 341 ? -15.313 -4.399 7.496 1.00 86.75 341 ARG A CA 1
ATOM 2660 C C . ARG A 1 341 ? -15.323 -3.084 8.262 1.00 86.75 341 ARG A C 1
ATOM 2662 O O . ARG A 1 341 ? -16.373 -2.470 8.431 1.00 86.75 341 ARG A O 1
ATOM 2669 N N . ASN A 1 342 ? -14.178 -2.691 8.805 1.00 81.44 342 ASN A N 1
ATOM 2670 C CA . ASN A 1 342 ? -14.018 -1.500 9.627 1.00 81.44 342 ASN A CA 1
ATOM 2671 C C . ASN A 1 342 ? -12.554 -1.024 9.618 1.00 81.44 342 ASN A C 1
ATOM 2673 O O . ASN A 1 342 ? -11.650 -1.717 9.151 1.00 81.44 342 ASN A O 1
ATOM 2677 N N . LEU A 1 343 ? -12.320 0.172 10.165 1.00 74.06 343 LEU A N 1
ATOM 2678 C CA . LEU A 1 343 ? -10.991 0.788 10.207 1.00 74.06 343 LEU A CA 1
ATOM 2679 C C . LEU A 1 343 ? -9.969 0.014 11.047 1.00 74.06 343 LEU A C 1
ATOM 2681 O O . LEU A 1 343 ? -8.770 0.152 10.806 1.00 74.06 343 LEU A O 1
ATOM 2685 N N . ASP A 1 344 ? -10.400 -0.770 12.032 1.00 80.81 344 ASP A N 1
ATOM 2686 C CA . ASP A 1 344 ? -9.468 -1.536 12.858 1.00 80.81 344 ASP A CA 1
ATOM 2687 C C . ASP A 1 344 ? -8.895 -2.723 12.082 1.00 80.81 344 ASP A C 1
ATOM 2689 O O . ASP A 1 344 ? -7.687 -2.943 12.138 1.00 80.81 344 ASP A O 1
ATOM 2693 N N . GLU A 1 345 ? -9.705 -3.386 11.254 1.00 86.44 345 GLU A N 1
ATOM 2694 C CA . GLU A 1 345 ? -9.231 -4.414 10.321 1.00 86.44 345 GLU A CA 1
ATOM 2695 C C . GLU A 1 345 ? -8.289 -3.834 9.253 1.00 86.44 345 GLU A C 1
ATOM 2697 O O . GLU A 1 345 ? -7.254 -4.432 8.963 1.00 86.44 345 GLU A O 1
ATOM 2702 N N . VAL A 1 346 ? -8.570 -2.634 8.725 1.00 83.31 346 VAL A N 1
ATOM 2703 C CA . VAL A 1 346 ? -7.647 -1.939 7.801 1.00 83.31 346 VAL A CA 1
ATOM 2704 C C . VAL A 1 346 ? -6.290 -1.702 8.469 1.00 83.31 346 VAL A C 1
ATOM 2706 O O . VAL A 1 346 ? -5.242 -2.005 7.897 1.00 83.31 346 VAL A O 1
ATOM 2709 N N . ARG A 1 347 ? -6.290 -1.194 9.709 1.00 82.38 347 ARG A N 1
ATOM 2710 C CA . ARG A 1 347 ? -5.060 -0.950 10.481 1.00 82.38 347 ARG A CA 1
ATOM 2711 C C . ARG A 1 347 ? -4.319 -2.244 10.795 1.00 82.38 347 ARG A C 1
ATOM 2713 O O . ARG A 1 347 ? -3.091 -2.263 10.742 1.00 82.38 347 ARG A O 1
ATOM 2720 N N . GLU A 1 348 ? -5.034 -3.304 11.157 1.00 90.44 348 GLU A N 1
ATOM 2721 C CA . GLU A 1 348 ? -4.453 -4.614 11.448 1.00 90.44 348 GLU A CA 1
ATOM 2722 C C . GLU A 1 348 ? -3.802 -5.215 10.201 1.00 90.44 348 GLU A C 1
ATOM 2724 O O . GLU A 1 348 ? -2.642 -5.629 10.267 1.00 90.44 348 GLU A O 1
ATOM 2729 N N . LYS A 1 349 ? -4.486 -5.165 9.052 1.00 93.69 349 LYS A N 1
ATOM 2730 C CA . LYS A 1 349 ? -3.942 -5.651 7.784 1.00 93.69 349 LYS A CA 1
ATOM 2731 C C . LYS A 1 349 ? -2.719 -4.841 7.345 1.00 93.69 349 LYS A C 1
ATOM 2733 O O . LYS A 1 349 ? -1.693 -5.426 7.013 1.00 93.69 349 LYS A O 1
ATOM 2738 N N . ALA A 1 350 ? -2.771 -3.511 7.430 1.00 86.88 350 ALA A N 1
ATOM 2739 C CA . ALA A 1 350 ? -1.628 -2.652 7.114 1.00 86.88 350 ALA A CA 1
ATOM 2740 C C . ALA A 1 350 ? -0.410 -2.948 8.009 1.00 86.88 350 ALA A C 1
ATOM 2742 O O . ALA A 1 350 ? 0.712 -3.068 7.517 1.00 86.88 350 ALA A O 1
ATOM 2743 N N . ARG A 1 351 ? -0.613 -3.128 9.323 1.00 89.44 351 ARG A N 1
ATOM 2744 C CA . ARG A 1 351 ? 0.459 -3.550 10.245 1.00 89.44 351 ARG A CA 1
ATOM 2745 C C 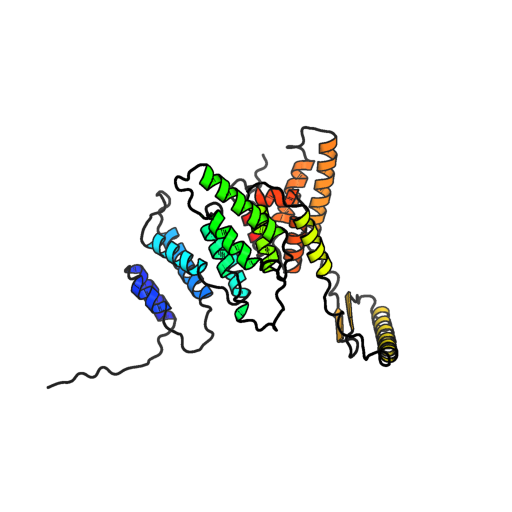. ARG A 1 351 ? 1.018 -4.919 9.880 1.00 89.44 351 ARG A C 1
ATOM 2747 O O . ARG A 1 351 ? 2.226 -5.110 9.955 1.00 89.44 351 ARG A O 1
ATOM 2754 N N . PHE A 1 352 ? 0.162 -5.873 9.525 1.00 93.94 352 PHE A N 1
ATOM 2755 C CA . PHE A 1 352 ? 0.602 -7.201 9.110 1.00 93.94 352 PHE A CA 1
ATOM 2756 C C . PHE A 1 352 ? 1.511 -7.122 7.881 1.00 93.94 352 PHE A C 1
ATOM 2758 O O . PHE A 1 352 ? 2.636 -7.606 7.946 1.00 93.94 352 PHE A O 1
ATOM 2765 N N . ILE A 1 353 ? 1.066 -6.439 6.826 1.00 92.25 353 ILE A N 1
ATOM 2766 C CA . ILE A 1 353 ? 1.827 -6.277 5.584 1.00 92.25 353 ILE A CA 1
ATOM 2767 C C . ILE A 1 353 ? 3.169 -5.590 5.833 1.00 92.25 353 ILE A C 1
ATOM 2769 O O . ILE A 1 353 ? 4.213 -6.123 5.484 1.00 92.25 353 ILE A O 1
ATOM 2773 N N . THR A 1 354 ? 3.161 -4.445 6.513 1.00 86.00 354 THR A N 1
ATOM 2774 C CA . THR A 1 354 ? 4.383 -3.665 6.784 1.00 86.00 354 THR A CA 1
ATOM 2775 C C . THR A 1 354 ? 5.363 -4.338 7.749 1.00 86.00 354 THR A C 1
ATOM 2777 O O . THR A 1 354 ? 6.500 -3.892 7.867 1.00 86.00 354 THR A O 1
ATOM 2780 N N . SER A 1 355 ? 4.944 -5.384 8.468 1.00 87.00 355 SER A N 1
ATOM 2781 C CA . SER A 1 355 ? 5.805 -6.136 9.394 1.00 87.00 355 SER A CA 1
ATOM 2782 C C . SER A 1 355 ? 6.205 -7.516 8.876 1.00 87.00 355 SER A C 1
ATOM 2784 O O . SER A 1 355 ? 6.888 -8.254 9.593 1.00 87.00 355 SER A O 1
ATOM 2786 N N . ASN A 1 356 ? 5.768 -7.891 7.672 1.00 92.94 356 ASN A N 1
ATOM 2787 C CA . ASN A 1 356 ? 6.049 -9.187 7.078 1.00 92.94 356 ASN A CA 1
ATOM 2788 C C . ASN A 1 356 ? 6.595 -9.016 5.660 1.00 92.94 356 ASN A C 1
ATOM 2790 O O . ASN A 1 356 ? 5.826 -8.867 4.714 1.00 92.94 356 ASN A O 1
ATOM 2794 N N . ASP A 1 357 ? 7.919 -9.092 5.531 1.00 89.31 357 ASP A N 1
ATOM 2795 C CA . ASP A 1 357 ? 8.623 -8.840 4.269 1.00 89.31 357 ASP A CA 1
ATOM 2796 C C . ASP A 1 357 ? 8.105 -9.711 3.119 1.00 89.31 357 ASP A C 1
ATOM 2798 O O . ASP A 1 357 ? 7.928 -9.209 2.020 1.00 89.31 357 ASP A O 1
ATOM 2802 N N . ASN A 1 358 ? 7.766 -10.980 3.373 1.00 90.12 358 ASN A N 1
ATOM 2803 C CA . ASN A 1 358 ? 7.237 -11.867 2.332 1.00 90.12 358 ASN A CA 1
ATOM 2804 C C . ASN A 1 358 ? 5.846 -11.434 1.850 1.00 90.12 358 ASN A C 1
ATOM 2806 O O . ASN A 1 358 ? 5.593 -11.419 0.653 1.00 90.12 358 ASN A O 1
ATOM 2810 N N . ALA A 1 359 ? 4.943 -11.066 2.767 1.00 92.19 359 ALA A N 1
ATOM 2811 C CA . ALA A 1 359 ? 3.613 -10.592 2.380 1.00 92.19 359 ALA A CA 1
ATOM 2812 C C . ALA A 1 359 ? 3.690 -9.244 1.644 1.00 92.19 359 ALA A C 1
ATOM 2814 O O . ALA A 1 359 ? 2.908 -8.983 0.730 1.00 92.19 359 ALA A O 1
ATOM 2815 N N . PHE A 1 360 ? 4.637 -8.387 2.037 1.00 90.81 360 PHE A N 1
ATOM 2816 C CA . PHE A 1 360 ? 4.923 -7.144 1.330 1.00 90.81 360 PHE A CA 1
ATOM 2817 C C . PHE A 1 360 ? 5.529 -7.395 -0.057 1.00 90.81 360 PHE A C 1
ATOM 2819 O O . PHE A 1 360 ? 5.136 -6.739 -1.019 1.00 90.81 360 PHE A O 1
ATOM 2826 N N . ASP A 1 361 ? 6.426 -8.373 -0.187 1.00 89.12 361 ASP A N 1
ATOM 2827 C CA . ASP A 1 361 ? 7.010 -8.755 -1.471 1.00 89.12 361 ASP A CA 1
ATOM 2828 C C . ASP A 1 361 ? 5.944 -9.284 -2.437 1.00 89.12 361 ASP A C 1
ATOM 2830 O O . ASP A 1 361 ? 5.904 -8.850 -3.586 1.00 89.12 361 ASP A O 1
ATOM 2834 N N . SER A 1 362 ? 4.998 -10.101 -1.954 1.00 91.94 362 SER A N 1
ATOM 2835 C CA . SER A 1 362 ? 3.859 -10.554 -2.761 1.00 91.94 362 SER A CA 1
ATOM 2836 C C . SER A 1 362 ? 3.025 -9.393 -3.305 1.00 91.94 362 SER A C 1
ATOM 2838 O O . SER A 1 362 ? 2.625 -9.410 -4.464 1.00 91.94 362 SER A O 1
ATOM 2840 N N . LEU A 1 363 ? 2.794 -8.344 -2.510 1.00 88.94 363 LEU A N 1
ATOM 2841 C CA . LEU A 1 363 ? 2.085 -7.154 -2.994 1.00 88.94 363 LEU A CA 1
ATOM 2842 C C . LEU A 1 363 ? 2.837 -6.429 -4.106 1.00 88.94 363 LEU A C 1
ATOM 2844 O O . LEU A 1 363 ? 2.208 -5.902 -5.021 1.00 88.94 363 LEU A O 1
ATOM 2848 N N . ARG A 1 364 ? 4.165 -6.371 -3.995 1.00 84.62 364 ARG A N 1
ATOM 2849 C CA . ARG A 1 364 ? 5.029 -5.638 -4.919 1.00 84.62 364 ARG A CA 1
ATOM 2850 C C . ARG A 1 364 ? 5.226 -6.383 -6.236 1.00 84.62 364 ARG A C 1
ATOM 2852 O O . ARG A 1 364 ? 5.222 -5.757 -7.290 1.00 84.62 364 ARG A O 1
ATOM 2859 N N . ASN A 1 365 ? 5.421 -7.696 -6.160 1.00 86.31 365 ASN A N 1
ATOM 2860 C CA . ASN A 1 365 ? 6.003 -8.474 -7.248 1.00 86.31 365 ASN A CA 1
ATOM 2861 C C . ASN A 1 365 ? 5.061 -9.523 -7.848 1.00 86.31 365 ASN A C 1
ATOM 2863 O O . ASN A 1 365 ? 5.354 -10.034 -8.929 1.00 86.31 365 ASN A O 1
ATOM 2867 N N . CYS A 1 366 ? 3.948 -9.859 -7.188 1.00 89.44 366 CYS A N 1
ATOM 2868 C CA . CYS A 1 366 ? 3.062 -10.914 -7.670 1.00 89.44 366 CYS A CA 1
ATOM 2869 C C . CYS A 1 366 ? 1.886 -10.381 -8.494 1.00 89.44 366 CYS A C 1
ATOM 2871 O O . CYS A 1 366 ? 1.350 -9.285 -8.286 1.00 89.44 366 CYS A O 1
ATOM 2873 N N . TYR A 1 367 ? 1.449 -11.243 -9.406 1.00 90.88 367 TYR A N 1
ATOM 2874 C CA . TYR A 1 367 ? 0.297 -11.055 -10.273 1.00 90.88 367 TYR A CA 1
ATOM 2875 C C . TYR A 1 367 ? -0.597 -12.289 -10.176 1.00 90.88 367 TYR A C 1
ATOM 2877 O O . TYR A 1 367 ? -0.107 -13.411 -10.057 1.00 90.88 367 TYR A O 1
ATOM 2885 N N . LEU A 1 368 ? -1.906 -12.075 -10.235 1.00 86.25 368 LEU A N 1
ATOM 2886 C CA . LEU A 1 368 ? -2.889 -13.142 -10.366 1.00 86.25 368 LEU A CA 1
ATOM 2887 C C . LEU A 1 368 ? -2.805 -13.805 -11.755 1.00 86.25 368 LEU A C 1
ATOM 2889 O O . LEU A 1 368 ? -2.265 -13.202 -12.688 1.00 86.25 368 LEU A O 1
ATOM 2893 N N . PRO A 1 369 ? -3.394 -15.006 -11.942 1.00 87.81 369 PRO A N 1
ATOM 2894 C CA . PRO A 1 369 ? -3.403 -15.698 -13.237 1.00 87.81 369 PRO A CA 1
ATOM 2895 C C . PRO A 1 369 ? -4.000 -14.887 -14.397 1.00 87.81 369 PRO A C 1
ATOM 2897 O O . PRO A 1 369 ? -3.677 -15.137 -15.555 1.00 87.81 369 PRO A O 1
ATOM 2900 N N . ASP A 1 370 ? -4.864 -13.914 -14.100 1.00 85.25 370 ASP A N 1
ATOM 2901 C CA . ASP A 1 370 ? -5.472 -13.011 -15.082 1.00 85.25 370 ASP A CA 1
ATOM 2902 C C . ASP A 1 370 ? -4.608 -11.772 -15.410 1.00 85.25 370 ASP A C 1
ATOM 2904 O O . ASP A 1 370 ? -5.037 -10.903 -16.169 1.00 85.25 370 ASP A O 1
ATOM 2908 N N . GLY A 1 371 ? -3.400 -11.678 -14.843 1.00 86.88 371 GLY A N 1
ATOM 2909 C CA . GLY A 1 371 ? -2.470 -10.561 -15.015 1.00 86.88 371 GLY A CA 1
ATOM 2910 C C . GLY A 1 371 ? -2.731 -9.359 -14.102 1.00 86.88 371 GLY A C 1
ATOM 2911 O O . GLY A 1 371 ? -2.012 -8.359 -14.203 1.00 86.88 371 GLY A O 1
ATOM 2912 N N . THR A 1 372 ? -3.726 -9.425 -13.209 1.00 83.00 372 THR A N 1
ATOM 2913 C CA . THR A 1 372 ? -4.009 -8.366 -12.231 1.00 83.00 372 THR A CA 1
ATOM 2914 C C . THR A 1 372 ? -2.932 -8.343 -11.146 1.00 83.00 372 THR A C 1
ATOM 2916 O O . THR A 1 372 ? -2.653 -9.365 -10.522 1.00 83.00 372 THR A O 1
ATOM 2919 N N . ALA A 1 373 ? -2.345 -7.176 -10.870 1.00 85.62 373 ALA A N 1
ATOM 2920 C CA . ALA A 1 373 ? -1.382 -7.027 -9.778 1.00 85.62 373 ALA A CA 1
ATOM 2921 C C . ALA A 1 373 ? -2.042 -7.310 -8.417 1.00 85.62 373 ALA A C 1
ATOM 2923 O O . ALA A 1 373 ? -3.129 -6.797 -8.127 1.00 85.62 373 ALA A O 1
ATOM 2924 N N . VAL A 1 374 ? -1.364 -8.066 -7.548 1.00 89.06 374 VAL A N 1
ATOM 2925 C CA . VAL A 1 374 ? -1.866 -8.402 -6.199 1.00 89.06 374 VAL A CA 1
ATOM 2926 C C . VAL A 1 374 ? -2.143 -7.137 -5.375 1.00 89.06 374 VAL A C 1
ATOM 2928 O O . VAL A 1 374 ? -3.118 -7.091 -4.619 1.00 89.06 374 VAL A O 1
ATOM 2931 N N . LEU A 1 375 ? -1.373 -6.064 -5.599 1.00 89.94 375 LEU A N 1
ATOM 2932 C CA . LEU A 1 375 ? -1.617 -4.742 -5.017 1.00 89.94 375 LEU A CA 1
ATOM 2933 C C . LEU A 1 375 ? -3.047 -4.233 -5.259 1.00 89.94 375 LEU A C 1
ATOM 2935 O O . LEU A 1 375 ? -3.682 -3.735 -4.331 1.00 89.94 375 LEU A O 1
ATOM 2939 N N . VAL A 1 376 ? -3.587 -4.384 -6.473 1.00 84.50 376 VAL A N 1
ATOM 2940 C CA . VAL A 1 376 ? -4.936 -3.898 -6.816 1.00 84.50 376 VAL A CA 1
ATOM 2941 C C . VAL A 1 376 ? -5.995 -4.620 -5.984 1.00 84.50 376 VAL A C 1
ATOM 2943 O O . VAL A 1 376 ? -6.906 -3.995 -5.437 1.00 84.50 376 VAL A O 1
ATOM 2946 N N . GLN A 1 377 ? -5.863 -5.936 -5.828 1.00 88.25 377 GLN A N 1
ATOM 2947 C CA . GLN A 1 377 ? -6.809 -6.729 -5.042 1.00 88.25 377 GLN A CA 1
ATOM 2948 C C . GLN A 1 377 ? -6.689 -6.457 -3.546 1.00 88.25 377 GLN A C 1
ATOM 2950 O O . GLN A 1 377 ? -7.697 -6.355 -2.845 1.00 88.25 377 GLN A O 1
ATOM 2955 N N . PHE A 1 378 ? -5.469 -6.248 -3.059 1.00 91.62 378 PHE A N 1
ATOM 2956 C CA . PHE A 1 378 ? -5.251 -5.798 -1.696 1.00 91.62 378 PHE A CA 1
ATOM 2957 C C . PHE A 1 378 ? -5.938 -4.457 -1.426 1.00 91.62 378 PHE A C 1
ATOM 2959 O O . PHE A 1 378 ? -6.681 -4.352 -0.450 1.00 91.62 378 PHE A O 1
ATOM 2966 N N . LEU A 1 379 ? -5.780 -3.460 -2.303 1.00 87.06 379 LEU A N 1
ATOM 2967 C CA . LEU A 1 379 ? -6.452 -2.164 -2.164 1.00 87.06 379 LEU A CA 1
ATOM 2968 C C . LEU A 1 379 ? -7.981 -2.313 -2.165 1.00 87.06 379 LEU A C 1
ATOM 2970 O O . LEU A 1 379 ? -8.651 -1.735 -1.309 1.00 87.06 379 LEU A O 1
ATOM 2974 N N . ARG A 1 380 ? -8.541 -3.157 -3.042 1.00 84.31 380 ARG A N 1
ATOM 2975 C CA . ARG A 1 380 ? -9.980 -3.485 -3.036 1.00 84.31 380 ARG A CA 1
ATOM 2976 C C . ARG A 1 380 ? -10.431 -4.111 -1.720 1.00 84.31 380 ARG A C 1
ATOM 2978 O O . ARG A 1 380 ? -11.483 -3.734 -1.203 1.00 84.31 380 ARG A O 1
ATOM 2985 N N . SER A 1 381 ? -9.623 -5.004 -1.151 1.00 91.31 381 SER A N 1
ATOM 2986 C CA . SER A 1 381 ? -9.915 -5.628 0.139 1.00 91.31 381 SER A CA 1
ATOM 2987 C C . SER A 1 381 ? -9.979 -4.597 1.275 1.00 91.31 381 SER A C 1
ATOM 2989 O O . SER A 1 381 ? -10.832 -4.709 2.152 1.00 91.31 381 SER A O 1
ATOM 2991 N N . LEU A 1 382 ? -9.146 -3.545 1.241 1.00 87.19 382 LEU A N 1
ATOM 2992 C CA . LEU A 1 382 ? -9.179 -2.468 2.239 1.00 87.19 382 LEU A CA 1
ATOM 2993 C C . LEU A 1 382 ? -10.471 -1.644 2.165 1.00 87.19 382 LEU A C 1
ATOM 2995 O O . LEU A 1 382 ? -10.935 -1.149 3.190 1.00 87.19 382 LEU A O 1
ATOM 2999 N N . LEU A 1 383 ? -11.063 -1.531 0.972 1.00 81.75 383 LEU A N 1
ATOM 3000 C CA . LEU A 1 383 ? -12.348 -0.862 0.739 1.00 81.75 383 LEU A CA 1
ATOM 3001 C C . LEU A 1 383 ? -13.559 -1.734 1.122 1.00 81.75 383 LEU A C 1
ATOM 3003 O O . LEU A 1 383 ? -14.698 -1.299 0.967 1.00 81.75 383 LEU A O 1
ATOM 3007 N N . GLY A 1 384 ? -13.332 -2.960 1.607 1.00 80.62 384 GLY A N 1
ATOM 3008 C CA . GLY A 1 384 ? -14.390 -3.908 1.965 1.00 80.62 384 GLY A CA 1
ATOM 3009 C C . GLY A 1 384 ? -15.059 -4.578 0.765 1.00 80.62 384 GLY A C 1
ATOM 3010 O O . GLY A 1 384 ? -16.052 -5.288 0.934 1.00 80.62 384 GLY A O 1
ATOM 3011 N N . ASN A 1 385 ? -14.518 -4.385 -0.441 1.00 75.81 385 ASN A N 1
ATOM 3012 C CA . ASN A 1 385 ? -15.019 -5.056 -1.628 1.00 75.81 385 ASN A CA 1
ATOM 3013 C C . ASN A 1 385 ? -14.608 -6.532 -1.581 1.00 75.81 385 ASN A C 1
ATOM 3015 O O . ASN A 1 385 ? -13.436 -6.822 -1.320 1.00 75.81 385 ASN A O 1
ATOM 3019 N N . PRO A 1 386 ? -15.534 -7.474 -1.831 1.00 74.44 386 PRO A N 1
ATOM 3020 C CA . PRO A 1 386 ? -15.158 -8.866 -1.999 1.00 74.44 386 PRO A CA 1
ATOM 3021 C C . PRO A 1 386 ? -14.194 -8.972 -3.181 1.00 74.44 386 PRO A C 1
ATOM 3023 O O . PRO A 1 386 ? -14.466 -8.464 -4.271 1.00 74.44 386 PRO A O 1
ATOM 3026 N N . VAL A 1 387 ? -13.055 -9.606 -2.938 1.00 71.88 387 VAL A N 1
ATOM 3027 C CA . VAL A 1 387 ? -12.077 -9.916 -3.972 1.00 71.88 387 VAL A CA 1
ATOM 3028 C C . VAL A 1 387 ? -12.497 -11.239 -4.601 1.00 71.88 387 VAL A C 1
ATOM 3030 O O . VAL A 1 387 ? -12.608 -12.253 -3.912 1.00 71.88 387 VAL A O 1
ATOM 3033 N N . ASP A 1 388 ? -12.795 -11.214 -5.897 1.00 68.62 388 ASP A N 1
ATOM 3034 C CA . ASP A 1 388 ? -12.970 -12.438 -6.670 1.00 68.62 388 ASP A CA 1
ATOM 3035 C C . ASP A 1 388 ? -11.578 -12.979 -7.004 1.00 68.62 388 ASP A C 1
ATOM 3037 O O . ASP A 1 388 ? -10.852 -12.384 -7.802 1.00 68.62 388 ASP A O 1
ATOM 3041 N N . ASN A 1 389 ? -11.193 -14.081 -6.362 1.00 56.66 389 ASN A N 1
ATOM 3042 C CA . ASN A 1 389 ? -9.912 -14.749 -6.612 1.00 56.66 389 ASN A CA 1
ATOM 3043 C C . ASN A 1 389 ? -9.931 -15.564 -7.921 1.00 56.66 389 ASN A C 1
ATOM 3045 O O . ASN A 1 389 ? -8.977 -16.281 -8.215 1.00 56.66 389 ASN A O 1
ATOM 3049 N N . GLY A 1 390 ? -11.017 -15.484 -8.698 1.00 53.72 390 GLY A N 1
ATOM 3050 C CA . GLY A 1 390 ? -11.251 -16.351 -9.839 1.00 53.72 390 GLY A CA 1
ATOM 3051 C C . GLY A 1 390 ? -11.521 -17.799 -9.409 1.00 53.72 390 GLY A C 1
ATOM 3052 O O . GLY A 1 390 ? -11.439 -18.159 -8.229 1.00 53.72 390 GLY A O 1
ATOM 3053 N N . PRO A 1 391 ? -11.889 -18.677 -10.354 1.00 47.25 391 PRO A N 1
ATOM 3054 C CA . PRO A 1 391 ? -11.978 -20.100 -10.071 1.00 47.25 391 PRO A CA 1
ATOM 3055 C C . PRO A 1 391 ? -10.583 -20.631 -9.725 1.00 47.25 391 PRO A C 1
ATOM 3057 O O . PRO A 1 391 ? -9.664 -20.517 -10.531 1.00 47.25 391 PRO A O 1
ATOM 3060 N N . ILE A 1 392 ? -10.442 -21.257 -8.552 1.00 45.56 392 ILE A N 1
ATOM 3061 C CA . ILE A 1 392 ? -9.247 -22.030 -8.196 1.00 45.56 392 ILE A CA 1
ATOM 3062 C C . ILE A 1 392 ? -9.133 -23.170 -9.214 1.00 45.56 392 ILE A C 1
ATOM 3064 O O . ILE A 1 392 ? -9.819 -24.192 -9.106 1.00 45.56 392 ILE A O 1
ATOM 3068 N N . THR A 1 393 ? -8.313 -22.993 -10.245 1.00 40.16 393 THR A N 1
ATOM 3069 C CA . THR A 1 393 ? -7.961 -24.079 -11.154 1.00 40.16 393 THR A CA 1
ATOM 3070 C C . THR A 1 393 ? -6.975 -24.964 -10.412 1.00 40.16 393 THR A C 1
ATOM 3072 O O . THR A 1 393 ? -5.833 -24.575 -10.200 1.00 40.16 393 THR A O 1
ATOM 3075 N N . SER A 1 394 ? -7.434 -26.132 -9.968 1.00 30.58 394 SER A N 1
ATOM 3076 C CA . SER A 1 394 ? -6.547 -27.176 -9.456 1.00 30.58 394 SER A CA 1
ATOM 3077 C C . SER A 1 394 ? -5.685 -27.663 -10.619 1.00 30.58 394 SER A C 1
ATOM 3079 O O . SER A 1 394 ? -6.189 -28.352 -11.506 1.00 30.58 394 SER A O 1
ATOM 3081 N N . SER A 1 395 ? -4.427 -27.223 -10.654 1.00 33.28 395 SER A N 1
ATOM 3082 C CA . SER A 1 395 ? -3.381 -27.775 -11.519 1.00 33.28 395 SER A CA 1
ATOM 3083 C C . SER A 1 395 ? -2.861 -29.090 -10.964 1.00 33.28 395 SER A C 1
ATOM 3085 O O . SER A 1 395 ? -2.638 -29.131 -9.731 1.00 33.28 395 SER A O 1
#

pLDDT: mean 70.22, std 19.27, range [28.45, 97.38]

Sequence (395 aa):
MRNHAVAAAGGAVPVGNILASLRDMLKSGDVGGALSLLDTEPESHQAESPLSKLYAAWQSAFNNWVNSVSRDEDLPEGPLHDACEEAFAALLSCQCHSAEEVQLKLAYFSLDRDLRDWDVYYSAALINTLRIDAAKIKHPERRVSPSGNIPILYDEWLAVRNRDIAPQTEEEAEAGYEKYADLQSRIIAAEPQTPSDVAIQFLVDTDDADSSYSKIFLERIRQISQSATPLANRNLMSTQHLNLTEAMGRLGDLLNEAAAIVRDNPELKIDRIAVNEHGVHTFIKNAALAPQSYLTEAIASYKKAQRAWWTLCRVSDDTDDSREWHAYEAAADDVLYHPCRNLDEVREKARFITSNDNAFDSLRNCYLPDGTAVLVQFLRSLLGNPVDNGPITSS

Foldseek 3Di:
DDDDDDDDDPDDDDPVVLVVVLVVCLVVVVVVVNVVSLPDDDDDDPDDDNLNVLVVQLVVLVVVQVVVDDPPDDRDDDSSVVSNVVSVVVNLQAADQDPVSLVVSVVVVLPDQPPVPDDPVSVVSNVVRPPNPCVVVDDDDDDDDPLDDLVVLLVVLVCLVPPDPDPDDPVVVVVSVVSNVVSLVSLLPGDDPDPVSLVSNVCSQPVVVPPDRDPSNVVVVVVVVVVPPDPPPDPPPDDCPVPVVVQVVLQVVVVVVVVVVCVVVVQWDFPDFDADPVGTDDGDTDPPPPPCPVLNVLLVQLVVLVVVLVVVVVPDVDRCPPPSNVSNVVSLCSNQQAADPDPVSLVVSVVSCVVDVVSVCQQVPPAQPVRRRSVSNSVCSSVRHHRCSDPPDDD

Radius of gyration: 28.65 Å; chains: 1; bounding box: 71×82×82 Å